Protein AF-0000000078647202 (afdb_homodimer)

Foldseek 3Di:
DDCPDPCPVVVVVVVVVVVVCVVCVVLLLVLLLVCLVLVLQDVCCPPNDFHWDQLQRSCVVSVHSVCSVVNVVSQVVVVVVPQWDWDDPDPPVHITITGDPNVVVCNPQAVSLLSCLCPPPLLVQLVVCLVCCVVPVQWFSSCVRPVDAPVVVCVVPVVSVVSVVSNCLSVVVVVLVVDLVADDVCPPWAEEEEAQCQQCNSVLSVCVSPPNHAYEYEEAPVRLVPHDDDPRYHYDHDDLLVAGAATLEYEYEAPLLQAALVSLLSSLLRVVVRHDAFGKYKYKAQAAEPDQDDDPLNVVSVVVQSSCRRRHGSRRGHYHPVSVQVSLVSSPFDDWDWAPPPDSIIIIIRTD/DDCPDPCPVVVVVVVVVVVVCVVCVVLLLVLLLVCLVLVLQDVCCPPNDFHWAQLQRSCVVSVHSVCSVVNVVSQVVVVVVPQWDWDDPDPPVHITITGDPNVVVCNVQAVSLLSCLCPPPLLVQLVVCLVCCVVPVQWFSSCVRPVDAPCVVCVPPVVSVVSVVSNCLSVVVVVLVVDLVADDVCPPWAEEEEAPCQQCNSVLSVCVSPPNHAYEYEEAPVRLVPHDDDPRYHYDHDDLLVAGAATQEYEYEAPLLQAALVSLLSSLLRVVVRHDAFGKYKYKAQAADPDQDDDPLNVVSVVVQSSCRRRHGSRRGHYHPVSVQVSLVSSPFDDWDWAPPPDSIIIIIRTD

Structure (mmCIF, N/CA/C/O backbone):
data_AF-0000000078647202-model_v1
#
loop_
_entity.id
_entity.type
_entity.pdbx_description
1 polymer 'O-methyltransferase domain-containing protein'
#
loop_
_atom_site.group_PDB
_atom_site.id
_atom_site.type_symbol
_atom_site.label_atom_id
_atom_site.label_alt_id
_atom_site.label_comp_id
_atom_site.label_asym_id
_atom_site.label_entity_id
_atom_site.label_seq_id
_atom_site.pdbx_PDB_ins_code
_atom_site.Cartn_x
_atom_site.Cartn_y
_atom_site.Cartn_z
_atom_site.occupancy
_atom_site.B_iso_or_equiv
_atom_site.auth_seq_id
_atom_site.auth_comp_id
_atom_site.auth_asym_id
_atom_site.auth_atom_id
_atom_site.pdbx_PDB_model_num
ATOM 1 N N . MET A 1 1 ? -17.078 -2.26 -43.5 1 23.06 1 MET A N 1
ATOM 2 C CA . MET A 1 1 ? -18.016 -2.668 -42.438 1 23.06 1 MET A CA 1
ATOM 3 C C . MET A 1 1 ? -17.266 -3.148 -41.219 1 23.06 1 MET A C 1
ATOM 5 O O . MET A 1 1 ? -16.953 -4.332 -41.094 1 23.06 1 MET A O 1
ATOM 9 N N . GLU A 1 2 ? -16.156 -2.6 -40.562 1 24.08 2 GLU A N 1
ATOM 10 C CA . GLU A 1 2 ? -14.859 -2.951 -39.969 1 24.08 2 GLU A CA 1
ATOM 11 C C . GLU A 1 2 ? -15.008 -3.332 -38.5 1 24.08 2 GLU A C 1
ATOM 13 O O . GLU A 1 2 ? -15.891 -2.818 -37.812 1 24.08 2 GLU A O 1
ATOM 18 N N . GLY A 1 3 ? -14.461 -4.598 -38 1 22.31 3 GLY A N 1
ATOM 19 C CA . GLY A 1 3 ? -14.586 -5.59 -36.938 1 22.31 3 GLY A CA 1
ATOM 20 C C . GLY A 1 3 ? -14.203 -5.059 -35.562 1 22.31 3 GLY A C 1
ATOM 21 O O . GLY A 1 3 ? -13.023 -5.055 -35.219 1 22.31 3 GLY A O 1
ATOM 22 N N . VAL A 1 4 ? -14.82 -3.969 -35.031 1 29.62 4 VAL A N 1
ATOM 23 C CA . VAL A 1 4 ? -14.727 -3.215 -33.781 1 29.62 4 VAL A CA 1
ATOM 24 C C . VAL A 1 4 ? -14.859 -4.16 -32.594 1 29.62 4 VAL A C 1
ATOM 26 O O . VAL A 1 4 ? -15.047 -3.719 -31.453 1 29.62 4 VAL A O 1
ATOM 29 N N . SER A 1 5 ? -15.188 -5.469 -32.688 1 28.19 5 SER A N 1
ATOM 30 C CA . SER A 1 5 ? -15.922 -6.355 -31.797 1 28.19 5 SER A CA 1
ATOM 31 C C . SER A 1 5 ? -15.055 -6.766 -30.609 1 28.19 5 SER A C 1
ATOM 33 O O . SER A 1 5 ? -15.555 -7.355 -29.641 1 28.19 5 SER A O 1
ATOM 35 N N . ASN A 1 6 ? -13.727 -7.188 -30.688 1 29.69 6 ASN A N 1
ATOM 36 C CA . ASN A 1 6 ? -12.844 -8.125 -30 1 29.69 6 ASN A CA 1
ATOM 37 C C . ASN A 1 6 ? -12.312 -7.547 -28.703 1 29.69 6 ASN A C 1
ATOM 39 O O . ASN A 1 6 ? -11.336 -8.047 -28.141 1 29.69 6 ASN A O 1
ATOM 43 N N . ASN A 1 7 ? -12.578 -6.355 -28.172 1 32.59 7 ASN A N 1
ATOM 44 C CA . ASN A 1 7 ? -12.133 -5.434 -27.125 1 32.59 7 ASN A CA 1
ATOM 45 C C . ASN A 1 7 ? -12.727 -5.797 -25.766 1 32.59 7 ASN A C 1
ATOM 47 O O . ASN A 1 7 ? -12.516 -5.09 -24.781 1 32.59 7 ASN A O 1
ATOM 51 N N . GLY A 1 8 ? -13.789 -6.535 -25.562 1 36 8 GLY A N 1
ATOM 52 C CA . GLY A 1 8 ? -14.586 -6.844 -24.391 1 36 8 GLY A CA 1
ATOM 53 C C . GLY A 1 8 ? -13.859 -7.711 -23.391 1 36 8 GLY A C 1
ATOM 54 O O . GLY A 1 8 ? -13.984 -7.508 -22.172 1 36 8 GLY A O 1
ATOM 55 N N . SER A 1 9 ? -13.281 -8.938 -23.703 1 40.19 9 SER A N 1
ATOM 56 C CA . SER A 1 9 ? -12.57 -9.969 -22.938 1 40.19 9 SER A CA 1
ATOM 57 C C . SER A 1 9 ? -11.289 -9.422 -22.328 1 40.19 9 SER A C 1
ATOM 59 O O . SER A 1 9 ? -10.906 -9.805 -21.234 1 40.19 9 SER A O 1
ATOM 61 N N . ASN A 1 10 ? -10.602 -8.539 -23.016 1 43.81 10 ASN A N 1
ATOM 62 C CA . ASN A 1 10 ? -9.383 -7.836 -22.609 1 43.81 10 ASN A CA 1
ATOM 63 C C . ASN A 1 10 ? -9.633 -6.91 -21.438 1 43.81 10 ASN A C 1
ATOM 65 O O . ASN A 1 10 ? -8.727 -6.664 -20.625 1 43.81 10 ASN A O 1
ATOM 69 N N . GLY A 1 11 ? -10.984 -6.57 -21.328 1 50.09 11 GLY A N 1
ATOM 70 C CA . GLY A 1 11 ? -11.422 -5.602 -20.328 1 50.09 11 GLY A CA 1
ATOM 71 C C . GLY A 1 11 ? -11.508 -6.18 -18.938 1 50.09 11 GLY A C 1
ATOM 72 O O . GLY A 1 11 ? -11.07 -5.555 -17.969 1 50.09 11 GLY A O 1
ATOM 73 N N . ALA A 1 12 ? -12.125 -7.426 -18.844 1 51.69 12 ALA A N 1
ATOM 74 C CA . ALA A 1 12 ? -12.289 -8.086 -17.547 1 51.69 12 ALA A CA 1
ATOM 75 C C . ALA A 1 12 ? -10.938 -8.453 -16.953 1 51.69 12 ALA A C 1
ATOM 77 O O . ALA A 1 12 ? -10.711 -8.242 -15.75 1 51.69 12 ALA A O 1
ATOM 78 N N . SER A 1 13 ? -10.07 -8.75 -17.953 1 65.25 13 SER A N 1
ATOM 79 C CA . SER A 1 13 ? -8.742 -9.117 -17.484 1 65.25 13 SER A CA 1
ATOM 80 C C . SER A 1 13 ? -7.984 -7.898 -16.953 1 65.25 13 SER A C 1
ATOM 82 O O . SER A 1 13 ? -7.336 -7.973 -15.914 1 65.25 13 SER A O 1
ATOM 84 N N . HIS A 1 14 ? -8.484 -6.758 -17.516 1 74.38 14 HIS A N 1
ATOM 85 C CA . HIS A 1 14 ? -7.777 -5.547 -17.109 1 74.38 14 HIS A CA 1
ATOM 86 C C . HIS A 1 14 ? -8.242 -5.066 -15.742 1 74.38 14 HIS A C 1
ATOM 88 O O . HIS A 1 14 ? -7.426 -4.676 -14.906 1 74.38 14 HIS A O 1
ATOM 94 N N . THR A 1 15 ? -9.578 -5.27 -15.484 1 79 15 THR A N 1
ATOM 95 C CA . THR A 1 15 ? -10.102 -4.809 -14.203 1 79 15 THR A CA 1
ATOM 96 C C . THR A 1 15 ? -9.641 -5.715 -13.07 1 79 15 THR A C 1
ATOM 98 O O . THR A 1 15 ? -9.367 -5.242 -11.961 1 79 15 THR A O 1
ATOM 101 N N . THR A 1 16 ? -9.508 -6.98 -13.406 1 78.44 16 THR A N 1
ATOM 102 C CA . THR A 1 16 ? -9.047 -7.922 -12.398 1 78.44 16 THR A CA 1
ATOM 103 C C . THR A 1 16 ? -7.602 -7.621 -12 1 78.44 16 THR A C 1
ATOM 105 O O . THR A 1 16 ? -7.277 -7.566 -10.812 1 78.44 16 THR A O 1
ATOM 108 N N . TRP A 1 17 ? -6.832 -7.277 -12.961 1 77.88 17 TRP A N 1
ATOM 109 C CA . TRP A 1 17 ? -5.426 -6.996 -12.695 1 77.88 17 TRP A CA 1
ATOM 110 C C . TRP A 1 17 ? -5.262 -5.676 -11.945 1 77.88 17 TRP A C 1
ATOM 112 O O . TRP A 1 17 ? -4.402 -5.555 -11.07 1 77.88 17 TRP A O 1
ATOM 122 N N . ALA A 1 18 ? -6.105 -4.82 -12.344 1 86.5 18 ALA A N 1
ATOM 123 C CA . ALA A 1 18 ? -6.074 -3.525 -11.664 1 86.5 18 ALA A CA 1
ATOM 124 C C . ALA A 1 18 ? -6.434 -3.672 -10.188 1 86.5 18 ALA A C 1
ATOM 126 O O . ALA A 1 18 ? -5.816 -3.043 -9.328 1 86.5 18 ALA A O 1
ATOM 127 N N . MET A 1 19 ? -7.387 -4.539 -9.883 1 88.31 19 MET A N 1
ATOM 128 C CA . MET A 1 19 ? -7.785 -4.77 -8.5 1 88.31 19 MET A CA 1
ATOM 129 C C . MET A 1 19 ? -6.691 -5.512 -7.738 1 88.31 19 MET A C 1
ATOM 131 O O . MET A 1 19 ? -6.434 -5.219 -6.57 1 88.31 19 MET A O 1
ATOM 135 N N . MET A 1 20 ? -6.051 -6.406 -8.422 1 86 20 MET A N 1
ATOM 136 C CA . MET A 1 20 ? -4.949 -7.121 -7.789 1 86 20 MET A CA 1
ATOM 137 C C . MET A 1 20 ? -3.805 -6.172 -7.457 1 86 20 MET A C 1
ATOM 139 O O . MET A 1 20 ? -3.193 -6.277 -6.391 1 86 20 MET A O 1
ATOM 143 N N . GLU A 1 21 ? -3.541 -5.289 -8.375 1 89.12 21 GLU A N 1
ATOM 144 C CA . GLU A 1 21 ? -2.482 -4.309 -8.133 1 89.12 21 GLU A CA 1
ATOM 145 C C . GLU A 1 21 ? -2.801 -3.439 -6.922 1 89.12 21 GLU A C 1
ATOM 147 O O . GLU A 1 21 ? -1.93 -3.186 -6.09 1 89.12 21 GLU A O 1
ATOM 152 N N . LEU A 1 22 ? -4.066 -3.004 -6.824 1 92.81 22 LEU A N 1
ATOM 153 C CA . LEU A 1 22 ? -4.457 -2.178 -5.688 1 92.81 22 LEU A CA 1
ATOM 154 C C . LEU A 1 22 ? -4.363 -2.965 -4.383 1 92.81 22 LEU A C 1
ATOM 156 O O . LEU A 1 22 ? -3.877 -2.449 -3.375 1 92.81 22 LEU A O 1
ATOM 160 N N . THR A 1 23 ? -4.824 -4.195 -4.441 1 92.25 23 THR A N 1
ATOM 161 C CA . THR A 1 23 ? -4.797 -5.047 -3.258 1 92.25 23 THR A CA 1
ATOM 162 C C . THR A 1 23 ? -3.363 -5.258 -2.775 1 92.25 23 THR A C 1
ATOM 164 O O . THR A 1 23 ? -3.09 -5.188 -1.576 1 92.25 23 THR A O 1
ATOM 167 N N . ASN A 1 24 ? -2.492 -5.414 -3.729 1 92.94 24 ASN A N 1
ATOM 168 C CA . ASN A 1 24 ? -1.114 -5.758 -3.396 1 92.94 24 ASN A CA 1
ATOM 169 C C . ASN A 1 24 ? -0.242 -4.512 -3.266 1 92.94 24 ASN A C 1
ATOM 171 O O . ASN A 1 24 ? 0.986 -4.609 -3.258 1 92.94 24 ASN A O 1
ATOM 175 N N . SER A 1 25 ? -0.834 -3.346 -3.162 1 94.06 25 SER A N 1
ATOM 176 C CA . SER A 1 25 ? -0.068 -2.105 -3.1 1 94.06 25 SER A CA 1
ATOM 177 C C . SER A 1 25 ? 0.75 -2.025 -1.814 1 94.06 25 SER A C 1
ATOM 179 O O . SER A 1 25 ? 1.713 -1.261 -1.733 1 94.06 25 SER A O 1
ATOM 181 N N . ILE A 1 26 ? 0.409 -2.826 -0.858 1 95.75 26 ILE A N 1
ATOM 182 C CA . ILE A 1 26 ? 1.167 -2.889 0.387 1 95.75 26 ILE A CA 1
ATOM 183 C C . ILE A 1 26 ? 2.602 -3.322 0.097 1 95.75 26 ILE A C 1
ATOM 185 O O . ILE A 1 26 ? 3.533 -2.912 0.795 1 95.75 26 ILE A O 1
ATOM 189 N N . ALA A 1 27 ? 2.809 -4.07 -0.962 1 97.06 27 ALA A N 1
ATOM 190 C CA . ALA A 1 27 ? 4.145 -4.527 -1.331 1 97.06 27 ALA A CA 1
ATOM 191 C C . ALA A 1 27 ? 5.07 -3.35 -1.614 1 97.06 27 ALA A C 1
ATOM 193 O O . ALA A 1 27 ? 6.273 -3.416 -1.344 1 97.06 27 ALA A O 1
ATOM 194 N N . VAL A 1 28 ? 4.523 -2.297 -2.109 1 97.19 28 VAL A N 1
ATOM 195 C CA . VAL A 1 28 ? 5.309 -1.123 -2.469 1 97.19 28 VAL A CA 1
ATOM 196 C C . VAL A 1 28 ? 5.789 -0.416 -1.203 1 97.19 28 VAL A C 1
ATOM 198 O O . VAL A 1 28 ? 6.984 -0.165 -1.039 1 97.19 28 VAL A O 1
ATOM 201 N N . SER A 1 29 ? 4.863 -0.144 -0.29 1 97.12 29 SER A N 1
ATOM 202 C CA . SER A 1 29 ? 5.211 0.53 0.957 1 97.12 29 SER A CA 1
ATOM 203 C C . SER A 1 29 ? 6.199 -0.292 1.773 1 97.12 29 SER A C 1
ATOM 205 O O . SER A 1 29 ? 7.172 0.248 2.309 1 97.12 29 SER A O 1
ATOM 207 N N . MET A 1 30 ? 5.98 -1.556 1.812 1 97.62 30 MET A N 1
ATOM 208 C CA . MET A 1 30 ? 6.82 -2.4 2.656 1 97.62 30 MET A CA 1
ATOM 209 C C . MET A 1 30 ? 8.188 -2.613 2.025 1 97.62 30 MET A C 1
ATOM 211 O O . MET A 1 30 ? 9.188 -2.76 2.734 1 97.62 30 MET A O 1
ATOM 215 N N . SER A 1 31 ? 8.234 -2.629 0.688 1 98.19 31 SER A N 1
ATOM 216 C CA . SER A 1 31 ? 9.531 -2.682 0.027 1 98.19 31 SER A CA 1
ATOM 217 C C . SER A 1 31 ? 10.32 -1.396 0.254 1 98.19 31 SER A C 1
ATOM 219 O O . SER A 1 31 ? 11.539 -1.434 0.439 1 98.19 31 SER A O 1
ATOM 221 N N . LEU A 1 32 ? 9.625 -0.271 0.216 1 96.94 32 LEU A N 1
ATOM 222 C CA . LEU A 1 32 ? 10.266 1.003 0.522 1 96.94 32 LEU A CA 1
ATOM 223 C C . LEU A 1 32 ? 10.82 1.005 1.942 1 96.94 32 LEU A C 1
ATOM 225 O O . LEU A 1 32 ? 11.938 1.477 2.176 1 96.94 32 LEU A O 1
ATOM 229 N N . ARG A 1 33 ? 10.039 0.541 2.816 1 96.62 33 ARG A N 1
ATOM 230 C CA . ARG A 1 33 ? 10.477 0.427 4.203 1 96.62 33 ARG A CA 1
ATOM 231 C C . ARG A 1 33 ? 11.734 -0.43 4.309 1 96.62 33 ARG A C 1
ATOM 233 O O . ARG A 1 33 ? 12.672 -0.08 5.027 1 96.62 33 ARG A O 1
ATOM 240 N N . ALA A 1 34 ? 11.75 -1.532 3.633 1 97.69 34 ALA A N 1
ATOM 241 C CA . ALA A 1 34 ? 12.914 -2.412 3.648 1 97.69 34 ALA A CA 1
ATOM 242 C C . ALA A 1 34 ? 14.148 -1.692 3.119 1 97.69 34 ALA A C 1
ATOM 244 O O . ALA A 1 34 ? 15.234 -1.811 3.691 1 97.69 34 ALA A O 1
ATOM 245 N N . MET A 1 35 ? 14 -0.938 2.027 1 96.69 35 MET A 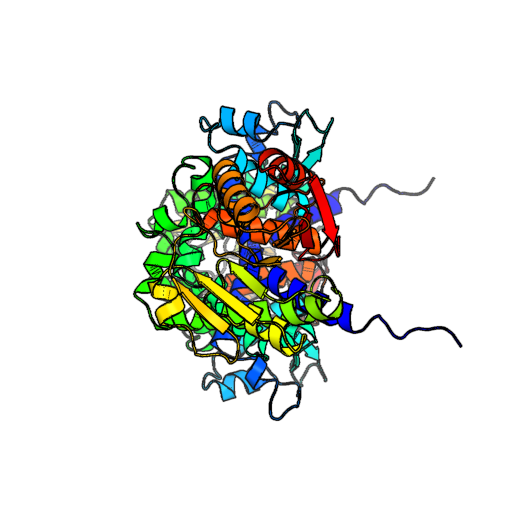N 1
ATOM 246 C CA . MET A 1 35 ? 15.117 -0.202 1.45 1 96.69 35 MET A CA 1
ATOM 247 C C . MET A 1 35 ? 15.648 0.837 2.432 1 96.69 35 MET A C 1
ATOM 249 O O . MET A 1 35 ? 16.859 1.048 2.523 1 96.69 35 MET A O 1
ATOM 253 N N . ALA A 1 36 ? 14.734 1.509 3.07 1 93.5 36 ALA A N 1
ATOM 254 C CA . ALA A 1 36 ? 15.133 2.52 4.047 1 93.5 36 ALA A CA 1
ATOM 255 C C . ALA A 1 36 ? 15.836 1.883 5.242 1 93.5 36 ALA A C 1
ATOM 257 O O . ALA A 1 36 ? 16.859 2.383 5.707 1 93.5 36 ALA A O 1
ATOM 258 N N . LYS A 1 37 ? 15.305 0.793 5.754 1 94.38 37 LYS A N 1
ATOM 259 C CA . LYS A 1 37 ? 15.898 0.098 6.898 1 94.38 37 LYS A CA 1
ATOM 260 C C . LYS A 1 37 ? 17.297 -0.41 6.574 1 94.38 37 LYS A C 1
ATOM 262 O O . LYS A 1 37 ? 18.188 -0.374 7.422 1 94.38 37 LYS A O 1
ATOM 267 N N . LEU A 1 38 ? 17.453 -0.893 5.371 1 96.31 38 LEU A N 1
ATOM 268 C CA . LEU A 1 38 ? 18.719 -1.472 4.957 1 96.31 38 LEU A CA 1
ATOM 269 C C . LEU A 1 38 ? 19.672 -0.389 4.465 1 96.31 38 LEU A C 1
ATOM 271 O O . LEU A 1 38 ? 20.844 -0.671 4.16 1 96.31 38 LEU A O 1
ATOM 275 N N . ASP A 1 39 ? 19.156 0.854 4.281 1 93.56 39 ASP A N 1
ATOM 276 C CA . ASP A 1 39 ? 19.922 2.004 3.809 1 93.56 39 ASP A CA 1
ATOM 277 C C . ASP A 1 39 ? 20.453 1.761 2.402 1 93.56 39 ASP A C 1
ATOM 279 O O . ASP A 1 39 ? 21.594 2.146 2.092 1 93.56 39 ASP A O 1
ATOM 283 N N . VAL A 1 40 ? 19.734 1.11 1.57 1 96.12 40 VAL A N 1
ATOM 284 C CA . VAL A 1 40 ? 20.141 0.742 0.22 1 96.12 40 VAL A CA 1
ATOM 285 C C . VAL A 1 40 ? 20.375 2.002 -0.609 1 96.12 40 VAL A C 1
ATOM 287 O O . VAL A 1 40 ? 21.375 2.094 -1.34 1 96.12 40 VAL A O 1
ATOM 290 N N . PRO A 1 41 ? 19.5 3.035 -0.541 1 95.06 41 PRO A N 1
ATOM 291 C CA . PRO A 1 41 ? 19.75 4.238 -1.334 1 95.06 41 PRO A CA 1
ATOM 292 C C . PRO A 1 41 ? 21.094 4.883 -1.011 1 95.06 41 PRO A C 1
ATOM 294 O O . PRO A 1 41 ? 21.781 5.375 -1.911 1 95.06 41 PRO A O 1
ATOM 297 N N . LYS A 1 42 ? 21.516 4.82 0.211 1 92.31 42 LYS A N 1
ATOM 298 C CA . LYS A 1 42 ? 22.797 5.387 0.604 1 92.31 42 LYS A CA 1
ATOM 299 C C . LYS A 1 42 ? 23.953 4.559 0.041 1 92.31 42 LYS A C 1
ATOM 301 O O . LYS A 1 42 ? 25.016 5.102 -0.271 1 92.31 42 LYS A O 1
ATOM 306 N N . ILE A 1 43 ? 23.781 3.309 0.008 1 94.94 43 ILE A N 1
ATOM 307 C CA . ILE A 1 43 ? 24.797 2.426 -0.55 1 94.94 43 ILE A CA 1
ATOM 308 C C . ILE A 1 43 ? 25.016 2.754 -2.025 1 94.94 43 ILE A C 1
ATOM 310 O O . ILE A 1 43 ? 26.141 2.717 -2.52 1 94.94 43 ILE A O 1
ATOM 314 N N . ILE A 1 44 ? 23.906 3.037 -2.717 1 95.81 44 ILE A N 1
ATOM 315 C CA . ILE A 1 44 ? 23.984 3.352 -4.141 1 95.81 44 ILE A CA 1
ATOM 316 C C . ILE A 1 44 ? 24.562 4.754 -4.328 1 95.81 44 ILE A C 1
ATOM 318 O O . ILE A 1 44 ? 25.359 4.984 -5.23 1 95.81 44 ILE A O 1
ATOM 322 N N . TRP A 1 45 ? 24.094 5.664 -3.469 1 92.5 45 TRP A N 1
ATOM 323 C CA . TRP A 1 45 ? 24.594 7.035 -3.506 1 92.5 45 TRP A CA 1
ATOM 324 C C . TRP A 1 45 ? 25.812 7.199 -2.596 1 92.5 45 TRP A C 1
ATOM 326 O O . TRP A 1 45 ? 25.656 7.492 -1.406 1 92.5 45 TRP A O 1
ATOM 336 N N . GLN A 1 46 ? 26.953 7.062 -3.082 1 85.31 46 GLN A N 1
ATOM 337 C CA . GLN A 1 46 ? 28.172 7.168 -2.273 1 85.31 46 GLN A CA 1
ATOM 338 C C . GLN A 1 46 ? 29.125 8.219 -2.836 1 85.31 46 GLN A C 1
ATOM 340 O O . GLN A 1 46 ? 29.328 8.289 -4.051 1 85.31 46 GLN A O 1
ATOM 345 N N . ASN A 1 47 ? 29.641 8.977 -1.867 1 83.75 47 ASN A N 1
ATOM 346 C CA . ASN A 1 47 ? 30.625 10 -2.191 1 83.75 47 ASN A CA 1
ATOM 347 C C . ASN A 1 47 ? 30.125 10.945 -3.277 1 83.75 47 ASN A C 1
ATOM 349 O O . ASN A 1 47 ? 30.859 11.242 -4.23 1 83.75 47 ASN A O 1
ATOM 353 N N . GLY A 1 48 ? 28.844 11.227 -3.23 1 83.62 48 GLY A N 1
ATOM 354 C CA . GLY A 1 48 ? 28.25 12.18 -4.16 1 83.62 48 GLY A CA 1
ATOM 355 C C . GLY A 1 48 ? 27.984 11.586 -5.527 1 83.62 48 GLY A C 1
ATOM 356 O O . GLY A 1 48 ? 27.609 12.305 -6.457 1 83.62 48 GLY A O 1
ATOM 357 N N . GLU A 1 49 ? 28.125 10.289 -5.652 1 91.81 49 GLU A N 1
ATOM 358 C CA . GLU A 1 49 ? 27.922 9.633 -6.941 1 91.81 49 GLU A CA 1
ATOM 359 C C . GLU A 1 49 ? 26.766 8.641 -6.883 1 91.81 49 GLU A C 1
ATOM 361 O O . GLU A 1 49 ? 26.594 7.945 -5.879 1 91.81 49 GLU A O 1
ATOM 366 N N . ASN A 1 50 ? 26.031 8.594 -7.961 1 94.75 50 ASN A N 1
ATOM 367 C CA . ASN A 1 50 ? 24.938 7.648 -8.188 1 94.75 50 ASN A CA 1
ATOM 368 C C . ASN A 1 50 ? 25.375 6.492 -9.078 1 94.75 50 ASN A C 1
ATOM 370 O O . ASN A 1 50 ? 24.875 6.352 -10.203 1 94.75 50 ASN A O 1
ATOM 374 N N . THR A 1 51 ? 26.25 5.625 -8.602 1 92.56 51 THR A N 1
ATOM 375 C CA . THR A 1 51 ? 26.859 4.547 -9.375 1 92.56 51 THR A CA 1
ATOM 376 C C . THR A 1 51 ? 25.922 3.342 -9.445 1 92.56 51 THR A C 1
ATOM 378 O O . THR A 1 51 ? 25.516 2.805 -8.414 1 92.56 51 THR A O 1
ATOM 381 N N . PRO A 1 52 ? 25.609 2.912 -10.609 1 95.56 52 PRO A N 1
ATOM 382 C CA . PRO A 1 52 ? 24.781 1.713 -10.727 1 95.56 52 PRO A CA 1
ATOM 383 C C . PRO A 1 52 ? 25.453 0.47 -10.141 1 95.56 52 PRO A C 1
ATOM 385 O O . PRO A 1 52 ? 26.625 0.21 -10.422 1 95.56 52 PRO A O 1
ATOM 388 N N . LEU A 1 53 ? 24.719 -0.278 -9.352 1 96 53 LEU A N 1
ATOM 389 C CA . LEU A 1 53 ? 25.219 -1.485 -8.703 1 96 53 LEU A CA 1
ATOM 390 C C . LEU A 1 53 ? 24.266 -2.658 -8.938 1 96 53 LEU A C 1
ATOM 392 O O . LEU A 1 53 ? 23.062 -2.465 -9.109 1 96 53 LEU A O 1
ATOM 396 N N . THR A 1 54 ? 24.828 -3.865 -8.922 1 95.19 54 THR A N 1
ATOM 397 C CA . THR A 1 54 ? 24 -5.062 -8.93 1 95.19 54 THR A CA 1
ATOM 398 C C . THR A 1 54 ? 23.438 -5.34 -7.539 1 95.19 54 THR A C 1
ATOM 400 O O . THR A 1 54 ? 23.969 -4.84 -6.543 1 95.19 54 THR A O 1
ATOM 403 N N . ALA A 1 55 ? 22.375 -6.109 -7.535 1 96.25 55 ALA A N 1
ATOM 404 C CA . ALA A 1 55 ? 21.844 -6.523 -6.238 1 96.25 55 ALA A CA 1
ATOM 405 C C . ALA A 1 55 ? 22.906 -7.246 -5.414 1 96.25 55 ALA A C 1
ATOM 407 O O . ALA A 1 55 ? 22.953 -7.098 -4.191 1 96.25 55 ALA A O 1
ATOM 408 N N . LEU A 1 56 ? 23.719 -8.023 -6.105 1 95.69 56 LEU A N 1
ATOM 409 C CA . LEU A 1 56 ? 24.781 -8.75 -5.426 1 95.69 56 LEU A CA 1
ATOM 410 C C . LEU A 1 56 ? 25.781 -7.797 -4.797 1 95.69 56 LEU A C 1
ATOM 412 O O . LEU A 1 56 ? 26.188 -7.984 -3.648 1 95.69 56 LEU A O 1
ATOM 416 N N . GLU A 1 57 ? 26.188 -6.797 -5.527 1 95.56 57 GLU A N 1
ATOM 417 C CA . GLU A 1 57 ? 27.125 -5.809 -5.008 1 95.56 57 GLU A CA 1
ATOM 418 C C . GLU A 1 57 ? 26.547 -5.078 -3.801 1 95.56 57 GLU A C 1
ATOM 420 O O . GLU A 1 57 ? 27.25 -4.828 -2.82 1 95.56 57 GLU A O 1
ATOM 425 N N . ILE A 1 58 ? 25.297 -4.711 -3.854 1 97.19 58 ILE A N 1
ATOM 426 C CA . ILE A 1 58 ? 24.641 -4.031 -2.746 1 97.19 58 ILE A CA 1
ATOM 427 C C . ILE A 1 58 ? 24.562 -4.965 -1.542 1 97.19 58 ILE A C 1
ATOM 429 O O . ILE A 1 58 ? 24.906 -4.578 -0.423 1 97.19 58 ILE A O 1
ATOM 433 N N . ALA A 1 59 ? 24.109 -6.211 -1.787 1 97.38 59 ALA A N 1
ATOM 434 C CA . ALA A 1 59 ? 23.953 -7.191 -0.717 1 97.38 59 ALA A CA 1
ATOM 435 C C . ALA A 1 59 ? 25.297 -7.48 -0.045 1 97.38 59 ALA A C 1
ATOM 437 O O . ALA A 1 59 ? 25.359 -7.727 1.162 1 97.38 59 ALA A O 1
ATOM 438 N N . THR A 1 60 ? 26.359 -7.484 -0.816 1 97.06 60 THR A N 1
ATOM 439 C CA . THR A 1 60 ? 27.703 -7.691 -0.274 1 97.06 60 THR A CA 1
ATOM 440 C C . THR A 1 60 ? 28.047 -6.594 0.727 1 97.06 60 THR A C 1
ATOM 442 O O . THR A 1 60 ? 28.625 -6.871 1.785 1 97.06 60 THR A O 1
ATOM 445 N N . LYS A 1 61 ? 27.734 -5.387 0.45 1 95.69 61 LYS A N 1
ATOM 446 C CA . LYS A 1 61 ? 27.969 -4.273 1.357 1 95.69 61 LYS A CA 1
ATOM 447 C C . LYS A 1 61 ? 27.125 -4.395 2.623 1 95.69 61 LYS A C 1
ATOM 449 O O . LYS A 1 61 ? 27.484 -3.834 3.664 1 95.69 61 LYS A O 1
ATOM 454 N N . LEU A 1 62 ? 26.031 -5.102 2.508 1 96 62 LEU A N 1
ATOM 455 C CA . LEU A 1 62 ? 25.156 -5.34 3.652 1 96 62 LEU A CA 1
ATOM 456 C C . LEU A 1 62 ? 25.609 -6.562 4.441 1 96 62 LEU A C 1
ATOM 458 O O . LEU A 1 62 ? 25.062 -6.871 5.496 1 96 62 LEU A O 1
ATOM 462 N N . GLY A 1 63 ? 26.578 -7.309 3.928 1 95.38 63 GLY A N 1
ATOM 463 C CA . GLY A 1 63 ? 27.047 -8.523 4.566 1 95.38 63 GLY A CA 1
ATOM 464 C C . GLY A 1 63 ? 26.109 -9.695 4.391 1 95.38 63 GLY A C 1
ATOM 465 O O . GLY A 1 63 ? 26.047 -10.594 5.238 1 95.38 63 GLY A O 1
ATOM 466 N N . SER A 1 64 ? 25.281 -9.688 3.346 1 94.56 64 SER A N 1
ATOM 467 C CA . SER A 1 64 ? 24.297 -10.727 3.119 1 94.56 64 SER A CA 1
ATOM 468 C C . SER A 1 64 ? 24.188 -11.086 1.639 1 94.56 64 SER A C 1
ATOM 470 O O . SER A 1 64 ? 23.109 -11.039 1.053 1 94.56 64 SER A O 1
ATOM 472 N N . GLU A 1 65 ? 25.234 -11.594 1.1 1 93.75 65 GLU A N 1
ATOM 473 C CA . GLU A 1 65 ? 25.281 -11.938 -0.318 1 93.75 65 GLU A CA 1
ATOM 474 C C . GLU A 1 65 ? 24.188 -12.922 -0.693 1 93.75 65 GLU A C 1
ATOM 476 O O . GLU A 1 65 ? 23.625 -12.844 -1.789 1 93.75 65 GLU A O 1
ATOM 481 N N . ALA A 1 66 ? 23.891 -13.766 0.251 1 91.19 66 ALA A N 1
ATOM 482 C CA . ALA A 1 66 ? 22.875 -14.789 -0.001 1 91.19 66 ALA A CA 1
ATOM 483 C C . ALA A 1 66 ? 21.5 -14.164 -0.213 1 91.19 66 ALA A C 1
ATOM 485 O O . ALA A 1 66 ? 20.625 -14.781 -0.81 1 91.19 66 ALA A O 1
ATOM 486 N N . GLY A 1 67 ? 21.312 -12.922 0.208 1 95.25 67 GLY A N 1
ATOM 487 C CA . GLY A 1 67 ? 20.031 -12.258 0.1 1 95.25 67 GLY A CA 1
ATOM 488 C C . GLY A 1 67 ? 19.891 -11.422 -1.157 1 95.25 67 GLY A C 1
ATOM 489 O O . GLY A 1 67 ? 18.891 -10.734 -1.342 1 95.25 67 GLY A O 1
ATOM 490 N N . SER A 1 68 ? 20.891 -11.523 -2.082 1 95.94 68 SER A N 1
ATOM 491 C CA . SER A 1 68 ? 20.938 -10.648 -3.252 1 95.94 68 SER A CA 1
ATOM 492 C C . SER A 1 68 ? 19.734 -10.859 -4.148 1 95.94 68 SER A C 1
ATOM 494 O O . SER A 1 68 ? 19.188 -9.906 -4.715 1 95.94 68 SER A O 1
ATOM 496 N N . SER A 1 69 ? 19.281 -12.102 -4.258 1 94.06 69 SER A N 1
ATOM 497 C CA . SER A 1 69 ? 18.141 -12.391 -5.109 1 94.06 69 SER A CA 1
ATOM 498 C C . SER A 1 69 ? 16.859 -11.742 -4.566 1 94.06 69 SER A C 1
ATOM 500 O O . SER A 1 69 ? 16.078 -11.18 -5.328 1 94.06 69 SER A O 1
ATOM 502 N N . ASN A 1 70 ? 16.656 -11.852 -3.262 1 96.44 70 ASN A N 1
ATOM 503 C CA . ASN A 1 70 ? 15.5 -11.219 -2.635 1 96.44 70 ASN A CA 1
ATOM 504 C C . ASN A 1 70 ? 15.57 -9.695 -2.74 1 96.44 70 ASN A C 1
ATOM 506 O O . ASN A 1 70 ? 14.555 -9.039 -2.971 1 96.44 70 ASN A O 1
ATOM 510 N N . LEU A 1 71 ? 16.766 -9.164 -2.58 1 97.75 71 LEU A N 1
ATOM 511 C CA . LEU A 1 71 ? 16.969 -7.727 -2.727 1 97.75 71 LEU A CA 1
ATOM 512 C C . LEU A 1 71 ? 16.594 -7.266 -4.133 1 97.75 71 LEU A C 1
ATOM 514 O O . LEU A 1 71 ? 15.938 -6.238 -4.301 1 97.75 71 LEU A O 1
ATOM 518 N N . GLU A 1 72 ? 16.969 -8.008 -5.117 1 96.56 72 GLU A N 1
ATOM 519 C CA . GLU A 1 72 ? 16.719 -7.648 -6.512 1 96.56 72 GLU A CA 1
ATOM 520 C C . GLU A 1 72 ? 15.219 -7.57 -6.797 1 96.56 72 GLU A C 1
ATOM 522 O O . GLU A 1 72 ? 14.766 -6.703 -7.551 1 96.56 72 GLU A O 1
ATOM 527 N N . ARG A 1 73 ? 14.438 -8.461 -6.266 1 96.88 73 ARG A N 1
ATOM 528 C CA . ARG A 1 73 ? 12.992 -8.484 -6.461 1 96.88 73 ARG A CA 1
ATOM 529 C C . ARG A 1 73 ? 12.352 -7.191 -5.977 1 96.88 73 ARG A C 1
ATOM 531 O O . ARG A 1 73 ? 11.492 -6.625 -6.66 1 96.88 73 ARG A O 1
ATOM 538 N N . MET A 1 74 ? 12.766 -6.719 -4.809 1 97.94 74 MET A N 1
ATOM 539 C CA . MET A 1 74 ? 12.234 -5.473 -4.266 1 97.94 74 MET A CA 1
ATOM 540 C C . MET A 1 74 ? 12.727 -4.277 -5.074 1 97.94 74 MET A C 1
ATOM 542 O O . MET A 1 74 ? 11.977 -3.322 -5.293 1 97.94 74 MET A O 1
ATOM 546 N N . LEU A 1 75 ? 14.023 -4.344 -5.531 1 98.38 75 LEU A N 1
ATOM 547 C CA . LEU A 1 75 ? 14.562 -3.277 -6.363 1 98.38 75 LEU A CA 1
ATOM 548 C C . LEU A 1 75 ? 13.781 -3.152 -7.668 1 98.38 75 LEU A C 1
ATOM 550 O O . LEU A 1 75 ? 13.477 -2.043 -8.109 1 98.38 75 LEU A O 1
ATOM 554 N N . ARG A 1 76 ? 13.445 -4.281 -8.273 1 97.62 76 ARG A N 1
ATOM 555 C CA . ARG A 1 76 ? 12.688 -4.258 -9.516 1 97.62 76 ARG A CA 1
ATOM 556 C C . ARG A 1 76 ? 11.289 -3.684 -9.297 1 97.62 76 ARG A C 1
ATOM 558 O O . ARG A 1 76 ? 10.797 -2.9 -10.117 1 97.62 76 ARG A O 1
ATOM 565 N N . LEU A 1 77 ? 10.617 -4.082 -8.234 1 97.94 77 LEU A N 1
ATOM 566 C CA . LEU A 1 77 ? 9.297 -3.547 -7.934 1 97.94 77 LEU A CA 1
ATOM 567 C C . LEU A 1 77 ? 9.336 -2.027 -7.812 1 97.94 77 LEU A C 1
ATOM 569 O O . LEU A 1 77 ? 8.516 -1.328 -8.414 1 97.94 77 LEU A O 1
ATOM 573 N N . LEU A 1 78 ? 10.336 -1.542 -7.039 1 98.31 78 LEU A N 1
ATOM 574 C CA . LEU A 1 78 ? 10.422 -0.105 -6.809 1 98.31 78 LEU A CA 1
ATOM 575 C C . LEU A 1 78 ? 10.906 0.619 -8.062 1 98.31 78 LEU A C 1
ATOM 577 O O . LEU A 1 78 ? 10.641 1.811 -8.234 1 98.31 78 LEU A O 1
ATOM 581 N N . THR A 1 79 ? 11.656 -0.1 -8.977 1 98.25 79 THR A N 1
ATOM 582 C CA . THR A 1 79 ? 11.969 0.434 -10.297 1 98.25 79 THR A CA 1
ATOM 583 C C . THR A 1 79 ? 10.688 0.666 -11.102 1 98.25 79 THR A C 1
ATOM 585 O O . THR A 1 79 ? 10.547 1.697 -11.758 1 98.25 79 THR A O 1
ATOM 588 N N . ALA A 1 80 ? 9.789 -0.263 -11.031 1 97.12 80 ALA A N 1
ATOM 589 C CA . ALA A 1 80 ? 8.523 -0.158 -11.75 1 97.12 80 ALA A CA 1
ATOM 590 C C . ALA A 1 80 ? 7.699 1.021 -11.234 1 97.12 80 ALA A C 1
ATOM 592 O O . ALA A 1 80 ? 6.742 1.447 -11.891 1 97.12 80 ALA A O 1
ATOM 593 N N . HIS A 1 81 ? 8.023 1.541 -10.078 1 96.12 81 HIS A N 1
ATOM 594 C CA . HIS A 1 81 ? 7.324 2.693 -9.516 1 96.12 81 HIS A CA 1
ATOM 595 C C . HIS A 1 81 ? 8.188 3.947 -9.586 1 96.12 81 HIS A C 1
ATOM 597 O O . HIS A 1 81 ? 7.879 4.957 -8.953 1 96.12 81 HIS A O 1
ATOM 603 N N . GLY A 1 82 ? 9.344 3.871 -10.195 1 95.88 82 GLY A N 1
ATOM 604 C CA . GLY A 1 82 ? 10.133 5.047 -10.531 1 95.88 82 GLY A CA 1
ATOM 605 C C . GLY A 1 82 ? 11.148 5.406 -9.469 1 95.88 82 GLY A C 1
ATOM 606 O O . GLY A 1 82 ? 11.742 6.488 -9.508 1 95.88 82 GLY A O 1
ATOM 607 N N . VAL A 1 83 ? 11.406 4.578 -8.508 1 96.19 83 VAL A N 1
ATOM 608 C CA . VAL A 1 83 ? 12.328 4.895 -7.422 1 96.19 83 VAL A CA 1
ATOM 609 C C . VAL A 1 83 ? 13.766 4.613 -7.859 1 96.19 83 VAL A C 1
ATOM 611 O O . VAL A 1 83 ? 14.68 5.375 -7.535 1 96.19 83 VAL A O 1
ATOM 614 N N . PHE A 1 84 ? 13.953 3.531 -8.562 1 97.56 84 PHE A N 1
ATOM 615 C CA . PHE A 1 84 ? 15.266 3.16 -9.086 1 97.56 84 PHE A CA 1
ATOM 616 C C . PHE A 1 84 ? 15.258 3.146 -10.609 1 97.56 84 PHE A C 1
ATOM 618 O O . PHE A 1 84 ? 14.195 3.1 -11.227 1 97.56 84 PHE A O 1
ATOM 625 N N . ASN A 1 85 ? 16.438 3.283 -11.125 1 96.88 85 ASN A N 1
ATOM 626 C CA . ASN A 1 85 ? 16.703 3.021 -12.531 1 96.88 85 ASN A CA 1
ATOM 627 C C . ASN A 1 85 ? 17.391 1.676 -12.734 1 96.88 85 ASN A C 1
ATOM 629 O O . ASN A 1 85 ? 18.297 1.315 -11.969 1 96.88 85 ASN A O 1
ATOM 633 N N . GLU A 1 86 ? 16.875 0.958 -13.711 1 96.81 86 GLU A N 1
ATOM 634 C CA . GLU A 1 86 ? 17.484 -0.323 -14.062 1 96.81 86 GLU A CA 1
ATOM 635 C C . GLU A 1 86 ? 18.25 -0.229 -15.375 1 96.81 86 GLU A C 1
ATOM 637 O O . GLU A 1 86 ? 17.75 0.306 -16.359 1 96.81 86 GLU A O 1
ATOM 642 N N . THR A 1 87 ? 19.484 -0.681 -15.367 1 93.44 87 THR A N 1
ATOM 643 C CA . THR A 1 87 ? 20.281 -0.788 -16.578 1 93.44 87 THR A CA 1
ATOM 644 C C . THR A 1 87 ? 20.828 -2.205 -16.75 1 93.44 87 THR A C 1
ATOM 646 O O . THR A 1 87 ? 21.203 -2.854 -15.766 1 93.44 87 THR A O 1
ATOM 649 N N . MET A 1 88 ? 20.672 -2.629 -17.984 1 86.38 88 MET A N 1
ATOM 650 C CA . MET A 1 88 ? 21.219 -3.943 -18.312 1 86.38 88 MET A CA 1
ATOM 651 C C . MET A 1 88 ? 22.266 -3.84 -19.406 1 86.38 88 MET A C 1
ATOM 653 O O . MET A 1 88 ? 22 -3.311 -20.484 1 86.38 88 MET A O 1
ATOM 657 N N . LEU A 1 89 ? 23.547 -3.986 -19.156 1 68.81 89 LEU A N 1
ATOM 658 C CA . LEU A 1 89 ? 24.594 -3.877 -20.156 1 68.81 89 LEU A CA 1
ATOM 659 C C . LEU A 1 89 ? 24.656 -5.125 -21.031 1 68.81 89 LEU A C 1
ATOM 661 O O . LEU A 1 89 ? 25.156 -5.078 -22.156 1 68.81 89 LEU A O 1
ATOM 665 N N . GLY A 1 90 ? 24.031 -6.215 -20.641 1 65.44 90 GLY A N 1
ATOM 666 C CA . GLY A 1 90 ? 23.953 -7.461 -21.391 1 65.44 90 GLY A CA 1
ATOM 667 C C . GLY A 1 90 ? 23.297 -8.586 -20.609 1 65.44 90 GLY A C 1
ATOM 668 O O . GLY A 1 90 ? 23.094 -8.469 -19.406 1 65.44 90 GLY A O 1
ATOM 669 N N . PRO A 1 91 ? 22.859 -9.523 -21.328 1 61.84 91 PRO A N 1
ATOM 670 C CA . PRO A 1 91 ? 22.172 -10.633 -20.672 1 61.84 91 PRO A CA 1
ATOM 671 C C . PRO A 1 91 ? 23.031 -11.281 -19.578 1 61.84 91 PRO A C 1
ATOM 673 O O . PRO A 1 91 ? 22.484 -11.828 -18.609 1 61.84 91 PRO A O 1
ATOM 676 N N . SER A 1 92 ? 24.359 -11.023 -19.766 1 63.78 92 SER A N 1
ATOM 677 C CA . SER A 1 92 ? 25.266 -11.727 -18.859 1 63.78 92 SER A CA 1
ATOM 678 C C . SER A 1 92 ? 25.703 -10.828 -17.703 1 63.78 92 SER A C 1
ATOM 680 O O . SER A 1 92 ? 26.188 -11.305 -16.688 1 63.78 92 SER A O 1
ATOM 682 N N . GLU A 1 93 ? 25.688 -9.602 -17.875 1 70.81 93 GLU A N 1
ATOM 683 C CA . GLU A 1 93 ? 26.297 -8.703 -16.891 1 70.81 93 GLU A CA 1
ATOM 684 C C . GLU A 1 93 ? 25.312 -8.391 -15.766 1 70.81 93 GLU A C 1
ATOM 686 O O . GLU A 1 93 ? 25.688 -7.824 -14.742 1 70.81 93 GLU A O 1
ATOM 691 N N . GLY A 1 94 ? 24.141 -8.992 -15.742 1 81.5 94 GLY A N 1
ATOM 692 C CA . GLY A 1 94 ? 23.188 -8.836 -14.664 1 81.5 94 GLY A CA 1
ATOM 693 C C . GLY A 1 94 ? 22.531 -7.469 -14.641 1 81.5 94 GLY A C 1
ATOM 694 O O . GLY A 1 94 ? 23.016 -6.535 -15.281 1 81.5 94 GLY A O 1
ATOM 695 N N . ARG A 1 95 ? 21.562 -7.254 -13.984 1 92.38 95 ARG A N 1
ATOM 696 C CA . ARG A 1 95 ? 20.797 -6.023 -13.789 1 92.38 95 ARG A CA 1
ATOM 697 C C . ARG A 1 95 ? 21.484 -5.105 -12.781 1 92.38 95 ARG A C 1
ATOM 699 O O . ARG A 1 95 ? 21.969 -5.566 -11.742 1 92.38 95 ARG A O 1
ATOM 706 N N . ARG A 1 96 ? 21.656 -3.832 -13.172 1 96.19 96 ARG A N 1
ATOM 707 C CA . ARG A 1 96 ? 22.219 -2.844 -12.258 1 96.19 96 ARG A CA 1
ATOM 708 C C . ARG A 1 96 ? 21.188 -1.774 -11.906 1 96.19 96 ARG A C 1
ATOM 710 O O . ARG A 1 96 ? 20.344 -1.425 -12.727 1 96.19 96 ARG A O 1
ATOM 717 N N . PHE A 1 97 ? 21.344 -1.244 -10.688 1 97.44 97 PHE A N 1
ATOM 718 C CA . PHE A 1 97 ? 20.344 -0.301 -10.188 1 97.44 97 PHE A CA 1
ATOM 719 C C . PHE A 1 97 ? 21.016 0.987 -9.719 1 97.44 97 PHE A C 1
ATOM 721 O O . PHE A 1 97 ? 22.078 0.952 -9.102 1 97.44 97 PHE A O 1
ATOM 728 N N . SER A 1 98 ? 20.438 2.09 -10.062 1 97.56 98 SER A N 1
ATOM 729 C CA . SER A 1 98 ? 20.781 3.416 -9.562 1 97.56 98 SER A CA 1
ATOM 730 C C . SER A 1 98 ? 19.547 4.18 -9.109 1 97.56 98 SER A C 1
ATOM 732 O O . SER A 1 98 ? 18.438 3.66 -9.18 1 97.56 98 SER A O 1
ATOM 734 N N . LEU A 1 99 ? 19.781 5.367 -8.516 1 96.31 99 LEU A N 1
ATOM 735 C CA . LEU A 1 99 ? 18.656 6.137 -7.992 1 96.31 99 LEU A CA 1
ATOM 736 C C . LEU A 1 99 ? 18.109 7.082 -9.055 1 96.31 99 LEU A C 1
ATOM 738 O O . LEU A 1 99 ? 18.875 7.668 -9.828 1 96.31 99 LEU A O 1
ATOM 742 N N . THR A 1 100 ? 16.812 7.164 -9.172 1 94.75 100 THR A N 1
ATOM 743 C CA . THR A 1 100 ? 16.172 8.266 -9.883 1 94.75 100 THR A CA 1
ATOM 744 C C . THR A 1 100 ? 16.125 9.516 -9.008 1 94.75 100 THR A C 1
ATOM 746 O O . THR A 1 100 ? 16.641 9.516 -7.887 1 94.75 100 THR A O 1
ATOM 749 N N . GLY A 1 101 ? 15.484 10.625 -9.547 1 90.19 101 GLY A N 1
ATOM 750 C CA . GLY A 1 101 ? 15.227 11.781 -8.711 1 90.19 101 GLY A CA 1
ATOM 751 C C . GLY A 1 101 ? 14.359 11.477 -7.508 1 90.19 101 GLY A C 1
ATOM 752 O O . GLY A 1 101 ? 14.602 11.984 -6.41 1 90.19 101 GLY A O 1
ATOM 753 N N . LEU A 1 102 ? 13.422 10.602 -7.723 1 90.69 102 LEU A N 1
ATOM 754 C CA . LEU A 1 102 ? 12.523 10.18 -6.652 1 90.69 102 LEU A CA 1
ATOM 755 C C . LEU A 1 102 ? 13.273 9.383 -5.594 1 90.69 102 LEU A C 1
ATOM 757 O O . LEU A 1 102 ? 13.125 9.633 -4.398 1 90.69 102 LEU A O 1
ATOM 761 N N . GLY A 1 103 ? 14.102 8.469 -6.043 1 92.69 103 GLY A N 1
ATOM 762 C CA . GLY A 1 103 ? 14.875 7.648 -5.117 1 92.69 103 GLY A CA 1
ATOM 763 C C . GLY A 1 103 ? 15.883 8.445 -4.32 1 92.69 103 GLY A C 1
ATOM 764 O O . GLY A 1 103 ? 16.172 8.117 -3.168 1 92.69 103 GLY A O 1
ATOM 765 N N . ARG A 1 104 ? 16.406 9.445 -4.867 1 90.25 104 ARG A N 1
ATOM 766 C CA . ARG A 1 104 ? 17.422 10.281 -4.227 1 90.25 104 ARG A CA 1
ATOM 767 C C . ARG A 1 104 ? 16.859 10.969 -2.988 1 90.25 104 ARG A C 1
ATOM 769 O O . ARG A 1 104 ? 17.609 11.289 -2.059 1 90.25 104 ARG A O 1
ATOM 776 N N . GLU A 1 105 ? 15.547 11.141 -2.922 1 83.12 105 GLU A N 1
ATOM 777 C CA . GLU A 1 105 ? 14.906 11.766 -1.773 1 83.12 105 GLU A CA 1
ATOM 778 C C . GLU A 1 105 ? 15.125 10.953 -0.501 1 83.12 105 GLU A C 1
ATOM 780 O O . GLU A 1 105 ? 15.133 11.508 0.601 1 83.12 105 GLU A O 1
ATOM 785 N N . ILE A 1 106 ? 15.336 9.703 -0.708 1 87.31 106 ILE A N 1
ATOM 786 C CA . ILE A 1 106 ? 15.461 8.82 0.446 1 87.31 106 ILE A CA 1
ATOM 787 C C . ILE A 1 106 ? 16.828 9 1.091 1 87.31 106 ILE A C 1
ATOM 789 O O . ILE A 1 106 ? 17 8.797 2.297 1 87.31 106 ILE A O 1
ATOM 793 N N . VAL A 1 107 ? 17.828 9.336 0.222 1 82 107 VAL A N 1
ATOM 794 C CA . VAL A 1 107 ? 19.188 9.523 0.7 1 82 107 VAL A CA 1
ATOM 795 C C . VAL A 1 107 ? 19.25 10.727 1.64 1 82 107 VAL A C 1
ATOM 797 O O . VAL A 1 107 ? 19.922 10.68 2.676 1 82 107 VAL A O 1
ATOM 800 N N . ASP A 1 108 ? 18.516 11.68 1.129 1 68.44 108 ASP A N 1
ATOM 801 C CA . ASP A 1 108 ? 18.5 12.852 1.998 1 68.44 108 ASP A CA 1
ATOM 802 C C . ASP A 1 108 ? 17.719 12.57 3.285 1 68.44 108 ASP A C 1
ATOM 804 O O . ASP A 1 108 ? 16.766 11.797 3.281 1 68.44 108 ASP A O 1
ATOM 808 N N . ARG A 1 109 ? 18.328 12.539 4.246 1 60.03 109 ARG A N 1
ATOM 809 C CA . ARG A 1 109 ? 17.938 12.102 5.582 1 60.03 109 ARG A CA 1
ATOM 810 C C . ARG A 1 109 ? 16.469 12.398 5.84 1 60.03 109 ARG A C 1
ATOM 812 O O . ARG A 1 109 ? 15.766 11.617 6.492 1 60.03 109 ARG A O 1
ATOM 819 N N . SER A 1 110 ? 15.875 13.141 5.074 1 71.81 110 SER A N 1
ATOM 820 C CA . SER A 1 110 ? 14.555 13.547 5.543 1 71.81 110 SER A CA 1
ATOM 821 C C . SER A 1 110 ? 13.469 12.594 5.055 1 71.81 110 SER A C 1
ATOM 823 O O . SER A 1 110 ? 12.656 12.117 5.848 1 71.81 110 SER A O 1
ATOM 825 N N . MET A 1 111 ? 13.562 11.953 3.961 1 80.12 111 MET A N 1
ATOM 826 C CA . MET A 1 111 ? 12.469 11.117 3.455 1 80.12 111 MET A CA 1
ATOM 827 C C . MET A 1 111 ? 12.617 9.68 3.938 1 80.12 111 MET A C 1
ATOM 829 O O . MET A 1 111 ? 11.617 9 4.184 1 80.12 111 MET A O 1
ATOM 833 N N . GLY A 1 112 ? 13.867 9.234 4.203 1 86.38 112 GLY A N 1
ATOM 834 C CA . GLY A 1 112 ? 14.078 7.941 4.836 1 86.38 112 GLY A CA 1
ATOM 835 C C . GLY A 1 112 ? 13.445 7.844 6.215 1 86.38 112 GLY A C 1
ATOM 836 O O . GLY A 1 112 ? 12.797 6.852 6.531 1 86.38 112 GLY A O 1
ATOM 837 N N . ALA A 1 113 ? 13.641 8.883 6.977 1 83.75 113 ALA A N 1
ATOM 838 C CA . ALA A 1 113 ? 13.047 8.945 8.305 1 83.75 113 ALA A CA 1
ATOM 839 C C . ALA A 1 113 ? 11.523 8.984 8.227 1 83.75 113 ALA A C 1
ATOM 841 O O . ALA A 1 113 ? 10.836 8.383 9.047 1 83.75 113 ALA A O 1
ATOM 842 N N . PHE A 1 114 ? 11.016 9.703 7.234 1 83.69 114 PHE A N 1
ATOM 843 C CA . PHE A 1 114 ? 9.57 9.781 7.02 1 83.69 114 PHE A CA 1
ATOM 844 C C . PHE A 1 114 ? 9 8.398 6.734 1 83.69 114 PHE A C 1
ATOM 846 O O . PHE A 1 114 ? 7.973 8.016 7.305 1 83.69 114 PHE A O 1
ATOM 853 N N . ILE A 1 115 ? 9.672 7.668 5.871 1 90.75 115 ILE A N 1
ATOM 854 C CA . ILE A 1 115 ? 9.227 6.332 5.496 1 90.75 115 ILE A CA 1
ATOM 855 C C . ILE A 1 115 ? 9.188 5.43 6.727 1 90.75 115 ILE A C 1
ATOM 857 O O . ILE A 1 115 ? 8.18 4.762 6.984 1 90.75 115 ILE A O 1
ATOM 861 N N . LEU A 1 116 ? 10.234 5.449 7.484 1 89.56 116 LEU A N 1
ATOM 862 C CA . LEU A 1 116 ? 10.344 4.566 8.641 1 89.56 116 LEU A CA 1
ATOM 863 C C . LEU A 1 116 ? 9.344 4.957 9.727 1 89.56 116 LEU A C 1
ATOM 865 O O . LEU A 1 116 ? 8.828 4.098 10.438 1 89.56 116 LEU A O 1
ATOM 869 N N . TYR A 1 117 ? 9.039 6.219 9.797 1 85.31 117 TYR A N 1
ATOM 870 C CA . TYR A 1 117 ? 8.055 6.688 10.766 1 85.31 117 TYR A CA 1
ATOM 871 C C . TYR A 1 117 ? 6.648 6.262 10.352 1 85.31 117 TYR A C 1
ATOM 873 O O . TYR A 1 117 ? 5.918 5.664 11.148 1 85.31 117 TYR A O 1
ATOM 881 N N . ARG A 1 118 ? 6.32 6.539 9.117 1 88.56 118 ARG A N 1
ATOM 882 C CA . ARG A 1 118 ? 4.965 6.305 8.625 1 88.56 118 ARG A CA 1
ATOM 883 C C . ARG A 1 118 ? 4.641 4.816 8.594 1 88.56 118 ARG A C 1
ATOM 885 O O . ARG A 1 118 ? 3.471 4.43 8.641 1 88.56 118 ARG A O 1
ATOM 892 N N . LEU A 1 119 ? 5.691 4.035 8.539 1 93.06 119 LEU A N 1
ATOM 893 C CA . LEU A 1 119 ? 5.488 2.596 8.414 1 93.06 119 LEU A CA 1
ATOM 894 C C . LEU A 1 119 ? 6.035 1.862 9.625 1 93.06 119 LEU A C 1
ATOM 896 O O . LEU A 1 119 ? 6.445 0.703 9.531 1 93.06 119 LEU A O 1
ATOM 900 N N . ASP A 1 120 ? 6.121 2.559 10.711 1 90.44 120 ASP A N 1
ATOM 901 C CA . ASP A 1 120 ? 6.555 1.932 11.953 1 90.44 120 ASP A CA 1
ATOM 902 C C . ASP A 1 120 ? 5.586 0.829 12.383 1 90.44 120 ASP A C 1
ATOM 904 O O . ASP A 1 120 ? 4.414 0.843 12 1 90.44 120 ASP A O 1
ATOM 908 N N . ASP A 1 121 ? 6.023 -0.106 13.211 1 90.69 121 ASP A N 1
ATOM 909 C CA . ASP A 1 121 ? 5.258 -1.292 13.578 1 90.69 121 ASP A CA 1
ATOM 910 C C . ASP A 1 121 ? 3.965 -0.909 14.297 1 90.69 121 ASP A C 1
ATOM 912 O O . ASP A 1 121 ? 2.92 -1.521 14.07 1 90.69 121 ASP A O 1
ATOM 916 N N . ALA A 1 122 ? 4.039 0.035 15.141 1 88.56 122 ALA A N 1
ATOM 917 C CA . ALA A 1 122 ? 2.859 0.445 15.898 1 88.56 122 ALA A CA 1
ATOM 918 C C . ALA A 1 122 ? 1.791 1.024 14.977 1 88.56 122 ALA A C 1
ATOM 920 O O . ALA A 1 122 ? 0.595 0.81 15.188 1 88.56 122 ALA A O 1
ATOM 921 N N . LEU A 1 123 ? 2.209 1.799 14.031 1 90 123 LEU A N 1
ATOM 922 C CA . LEU A 1 123 ? 1.266 2.383 13.086 1 90 123 LEU A CA 1
ATOM 923 C C . LEU A 1 123 ? 0.653 1.307 12.195 1 90 123 LEU A C 1
ATOM 925 O O . LEU A 1 123 ? -0.535 1.366 11.867 1 90 123 LEU A O 1
ATOM 929 N N . LEU A 1 124 ? 1.475 0.323 11.812 1 93.12 124 LEU A N 1
ATOM 930 C CA . LEU A 1 124 ? 0.974 -0.774 10.992 1 93.12 124 LEU A CA 1
ATOM 931 C C . LEU A 1 124 ? -0.147 -1.521 11.711 1 93.12 124 LEU A C 1
ATOM 933 O O . LEU A 1 124 ? -1.111 -1.956 11.078 1 93.12 124 LEU A O 1
ATOM 937 N N . ASP A 1 125 ? -0.065 -1.636 12.984 1 94.25 125 ASP A N 1
ATOM 938 C CA . ASP A 1 125 ? -1.105 -2.285 13.781 1 94.25 125 ASP A CA 1
ATOM 939 C C . ASP A 1 125 ? -2.43 -1.531 13.664 1 94.25 125 ASP A C 1
ATOM 941 O O . ASP A 1 125 ? -3.5 -2.141 13.695 1 94.25 125 ASP A O 1
ATOM 945 N N . ALA A 1 126 ? -2.324 -0.247 13.547 1 94.44 126 ALA A N 1
ATOM 946 C CA . ALA A 1 126 ? -3.523 0.583 13.453 1 94.44 126 ALA A CA 1
ATOM 947 C C . ALA A 1 126 ? -4.188 0.437 12.086 1 94.44 126 ALA A C 1
ATOM 949 O O . ALA A 1 126 ? -5.418 0.404 11.992 1 94.44 126 ALA A O 1
ATOM 950 N N . TRP A 1 127 ? -3.377 0.321 11.078 1 95.44 127 TRP A N 1
ATOM 951 C CA . TRP A 1 127 ? -3.889 0.222 9.711 1 95.44 127 TRP A CA 1
ATOM 952 C C . TRP A 1 127 ? -4.812 -0.983 9.562 1 95.44 127 TRP A C 1
ATOM 954 O O . TRP A 1 127 ? -5.801 -0.927 8.836 1 95.44 127 TRP A O 1
ATOM 964 N N . ARG A 1 128 ? -4.562 -2.039 10.281 1 94.56 128 ARG A N 1
ATOM 965 C CA . ARG A 1 128 ? -5.336 -3.271 10.164 1 94.56 128 ARG A CA 1
ATOM 966 C C . ARG A 1 128 ? -6.758 -3.076 10.68 1 94.56 128 ARG A C 1
ATOM 968 O O . ARG A 1 128 ? -7.645 -3.879 10.383 1 94.56 128 ARG A O 1
ATOM 975 N N . LEU A 1 129 ? -6.973 -1.992 11.367 1 96.38 129 LEU A N 1
ATOM 976 C CA . LEU A 1 129 ? -8.242 -1.818 12.062 1 96.38 129 LEU A CA 1
ATOM 977 C C . LEU A 1 129 ? -9.031 -0.662 11.469 1 96.38 129 LEU A C 1
ATOM 979 O O . LEU A 1 129 ? -9.875 -0.07 12.148 1 96.38 129 LEU A O 1
ATOM 983 N N . LEU A 1 130 ? -8.852 -0.354 10.195 1 96.5 130 LEU A N 1
ATOM 984 C CA . LEU A 1 130 ? -9.531 0.785 9.586 1 96.5 130 LEU A CA 1
ATOM 985 C C . LEU A 1 130 ? -11.039 0.592 9.609 1 96.5 130 LEU A C 1
ATOM 987 O O . LEU A 1 130 ? -11.797 1.561 9.734 1 96.5 130 LEU A O 1
ATOM 991 N N . HIS A 1 131 ? -11.547 -0.657 9.461 1 97 131 HIS A N 1
ATOM 992 C CA . HIS A 1 131 ? -12.977 -0.92 9.484 1 97 131 HIS A CA 1
ATOM 993 C C . HIS A 1 131 ? -13.594 -0.521 10.82 1 97 131 HIS A C 1
ATOM 995 O O . HIS A 1 131 ? -14.758 -0.138 10.883 1 97 131 HIS A O 1
ATOM 1001 N N . GLU A 1 132 ? -12.805 -0.523 11.852 1 96.06 132 GLU A N 1
ATOM 1002 C CA . GLU A 1 132 ? -13.289 -0.167 13.188 1 96.06 132 GLU A CA 1
ATOM 1003 C C . GLU A 1 132 ? -13.57 1.33 13.289 1 96.06 132 GLU A C 1
ATOM 1005 O O . GLU A 1 132 ? -14.398 1.759 14.094 1 96.06 132 GLU A O 1
ATOM 1010 N N . ALA A 1 133 ? -12.812 2.115 12.508 1 95.25 133 ALA A N 1
ATOM 1011 C CA . ALA A 1 133 ? -13.062 3.555 12.5 1 95.25 133 ALA A CA 1
ATOM 1012 C C . ALA A 1 133 ? -14.492 3.859 12.047 1 95.25 133 ALA A C 1
ATOM 1014 O O . ALA A 1 133 ? -15.031 4.922 12.352 1 95.25 133 ALA A O 1
ATOM 1015 N N . VAL A 1 134 ? -15.094 2.953 11.289 1 96.38 134 VAL A N 1
ATOM 1016 C CA . VAL A 1 134 ? -16.469 3.111 10.828 1 96.38 134 VAL A CA 1
ATOM 1017 C C . VAL A 1 134 ? -17.422 2.514 11.859 1 96.38 134 VAL A C 1
ATOM 1019 O O . VAL A 1 134 ? -18.406 3.145 12.242 1 96.38 134 VAL A O 1
ATOM 1022 N N . LEU A 1 135 ? -17.125 1.39 12.398 1 96.5 135 LEU A N 1
ATOM 1023 C CA . LEU A 1 135 ? -18.047 0.657 13.266 1 96.5 135 LEU A CA 1
ATOM 1024 C C . LEU A 1 135 ? -18.062 1.27 14.664 1 96.5 135 LEU A C 1
ATOM 1026 O O . LEU A 1 135 ? -19.109 1.308 15.312 1 96.5 135 LEU A O 1
ATOM 1030 N N . GLU A 1 136 ? -16.922 1.704 15.133 1 93.06 136 GLU A N 1
ATOM 1031 C CA . GLU A 1 136 ? -16.75 2.33 16.438 1 93.06 136 GLU A CA 1
ATOM 1032 C C . GLU A 1 136 ? -15.922 3.605 16.344 1 93.06 136 GLU A C 1
ATOM 1034 O O . GLU A 1 136 ? -14.797 3.668 16.859 1 93.06 136 GLU A O 1
ATOM 1039 N N . PRO A 1 137 ? -16.5 4.648 15.883 1 91.88 137 PRO A N 1
ATOM 1040 C CA . PRO A 1 137 ? -15.75 5.855 15.539 1 91.88 137 PRO A CA 1
ATOM 1041 C C . PRO A 1 137 ? -15.328 6.66 16.766 1 91.88 137 PRO A C 1
ATOM 1043 O O . PRO A 1 137 ? -14.609 7.656 16.641 1 91.88 137 PRO A O 1
ATOM 1046 N N . SER A 1 138 ? -15.781 6.254 17.969 1 87.75 138 SER A N 1
ATOM 1047 C CA . SER A 1 138 ? -15.453 7 19.188 1 87.75 138 SER A CA 1
ATOM 1048 C C . SER A 1 138 ? -13.977 6.848 19.547 1 87.75 138 SER A C 1
ATOM 1050 O O . SER A 1 138 ? -13.445 7.602 20.359 1 87.75 138 SER A O 1
ATOM 1052 N N . SER A 1 139 ? -13.344 5.871 18.922 1 89.06 139 SER A N 1
ATOM 1053 C CA . SER A 1 139 ? -11.914 5.645 19.125 1 89.06 139 SER A CA 1
ATOM 1054 C C . SER A 1 139 ? -11.203 5.379 17.797 1 89.06 139 SER A C 1
ATOM 1056 O O . SER A 1 139 ? -11.734 4.676 16.938 1 89.06 139 SER A O 1
ATOM 1058 N N . GLU A 1 140 ? -10.07 6.008 17.719 1 91.75 140 GLU A N 1
ATOM 1059 C CA . GLU A 1 140 ? -9.312 5.773 16.484 1 91.75 140 GLU A CA 1
ATOM 1060 C C . GLU A 1 140 ? -8.664 4.395 16.5 1 91.75 140 GLU A C 1
ATOM 1062 O O . GLU A 1 140 ? -8.375 3.842 17.562 1 91.75 140 GLU A O 1
ATOM 1067 N N . PRO A 1 141 ? -8.344 3.852 15.375 1 94.69 141 PRO A N 1
ATOM 1068 C CA . PRO A 1 141 ? -7.758 2.518 15.242 1 94.69 141 PRO A CA 1
ATOM 1069 C C . PRO A 1 141 ? -6.469 2.361 16.047 1 94.69 141 PRO A C 1
ATOM 1071 O O . PRO A 1 141 ? -6.207 1.288 16.594 1 94.69 141 PRO A O 1
ATOM 1074 N N . PHE A 1 142 ? -5.668 3.375 16.141 1 93.75 142 PHE A N 1
ATOM 1075 C CA . PHE A 1 142 ? -4.418 3.273 16.891 1 93.75 142 PHE A CA 1
ATOM 1076 C C . PHE A 1 142 ? -4.684 2.967 18.359 1 93.75 142 PHE A C 1
ATOM 1078 O O . PHE A 1 142 ? -4.027 2.107 18.953 1 93.75 142 PHE A O 1
ATOM 1085 N N . ILE A 1 143 ? -5.617 3.629 18.953 1 92.81 143 ILE A N 1
ATOM 1086 C CA . ILE A 1 143 ? -5.961 3.383 20.344 1 92.81 143 ILE A CA 1
ATOM 1087 C C . ILE A 1 143 ? -6.531 1.975 20.5 1 92.81 143 ILE A C 1
ATOM 1089 O O . ILE A 1 143 ? -6.254 1.291 21.484 1 92.81 143 ILE A O 1
ATOM 1093 N N . LYS A 1 144 ? -7.312 1.603 19.594 1 93.94 144 LYS A N 1
ATOM 1094 C CA . LYS A 1 144 ? -7.859 0.249 19.641 1 93.94 144 LYS A CA 1
ATOM 1095 C C . LYS A 1 144 ? -6.746 -0.794 19.609 1 93.94 144 LYS A C 1
ATOM 1097 O O . LYS A 1 144 ? -6.844 -1.831 20.266 1 93.94 144 LYS A O 1
ATOM 1102 N N . ALA A 1 145 ? -5.734 -0.486 18.906 1 93.5 145 ALA A N 1
ATOM 1103 C CA . ALA A 1 145 ? -4.625 -1.428 18.75 1 93.5 145 ALA A CA 1
ATOM 1104 C C . ALA A 1 145 ? -3.719 -1.401 19.984 1 93.5 145 ALA A C 1
ATOM 1106 O O . ALA A 1 145 ? -3.184 -2.436 20.391 1 93.5 145 ALA A O 1
ATOM 1107 N N . HIS A 1 146 ? -3.547 -0.219 20.625 1 92.25 146 HIS A N 1
ATOM 1108 C CA . HIS A 1 146 ? -2.457 -0.086 21.578 1 92.25 146 HIS A CA 1
ATOM 1109 C C . HIS A 1 146 ? -2.973 0.357 22.938 1 92.25 146 HIS A C 1
ATOM 1111 O O . HIS A 1 146 ? -2.223 0.371 23.922 1 92.25 146 HIS A O 1
ATOM 1117 N N . GLY A 1 147 ? -4.188 0.818 23.016 1 90.75 147 GLY A N 1
ATOM 1118 C CA . GLY A 1 147 ? -4.809 1.178 24.281 1 90.75 147 GLY A CA 1
ATOM 1119 C C . GLY A 1 147 ? -4.535 2.611 24.703 1 90.75 147 GLY A C 1
ATOM 1120 O O . GLY A 1 147 ? -5.027 3.07 25.734 1 90.75 147 GLY A O 1
ATOM 1121 N N . LYS A 1 148 ? -3.727 3.35 23.953 1 87.75 148 LYS A N 1
ATOM 1122 C CA . LYS A 1 148 ? -3.436 4.754 24.234 1 87.75 148 LYS A CA 1
ATOM 1123 C C . LYS A 1 148 ? -3.201 5.535 22.953 1 87.75 148 LYS A C 1
ATOM 1125 O O . LYS A 1 148 ? -2.891 4.953 21.906 1 87.75 148 LYS A O 1
ATOM 1130 N N . PRO A 1 149 ? -3.338 6.867 23.016 1 84.44 149 PRO A N 1
ATOM 1131 C CA . PRO A 1 149 ? -3.105 7.695 21.828 1 84.44 149 PRO A CA 1
ATOM 1132 C C . PRO A 1 149 ? -1.656 7.645 21.344 1 84.44 149 PRO A C 1
ATOM 1134 O O . PRO A 1 149 ? -0.746 7.406 22.141 1 84.44 149 PRO A O 1
ATOM 1137 N N . ALA A 1 150 ? -1.469 7.91 20.094 1 80.94 150 ALA A N 1
ATOM 1138 C CA . ALA A 1 150 ? -0.169 7.785 19.438 1 80.94 150 ALA A CA 1
ATOM 1139 C C . ALA A 1 150 ? 0.877 8.656 20.125 1 80.94 150 ALA A C 1
ATOM 1141 O O . ALA A 1 150 ? 2.01 8.227 20.344 1 80.94 150 ALA A O 1
ATOM 1142 N N . TYR A 1 151 ? 0.55 9.891 20.438 1 72.25 151 TYR A N 1
ATOM 1143 C CA . TYR A 1 151 ? 1.488 10.828 21.047 1 72.25 151 TYR A CA 1
ATOM 1144 C C . TYR A 1 151 ? 1.973 10.305 22.391 1 72.25 151 TYR A C 1
ATOM 1146 O O . TYR A 1 151 ? 3.123 10.531 22.781 1 72.25 151 TYR A O 1
ATOM 1154 N N . HIS A 1 152 ? 1.082 9.578 23.094 1 75 152 HIS A N 1
ATOM 1155 C CA . HIS A 1 152 ? 1.442 9.031 24.391 1 75 152 HIS A CA 1
ATOM 1156 C C . HIS A 1 152 ? 2.223 7.727 24.25 1 75 152 HIS A C 1
ATOM 1158 O O . HIS A 1 152 ? 3.092 7.422 25.078 1 75 152 HIS A O 1
ATOM 1164 N N . TYR A 1 153 ? 1.808 7.039 23.297 1 76.56 153 TYR A N 1
ATOM 1165 C CA . TYR A 1 153 ? 2.447 5.75 23.062 1 76.56 153 TYR A CA 1
ATOM 1166 C C . TYR A 1 153 ? 3.936 5.922 22.781 1 76.56 153 TYR A C 1
ATOM 1168 O O . TYR A 1 153 ? 4.762 5.148 23.266 1 76.56 153 TYR A O 1
ATOM 1176 N N . HIS A 1 154 ? 4.297 6.949 22.125 1 70.75 154 HIS A N 1
ATOM 1177 C CA . HIS A 1 154 ? 5.684 7.156 21.703 1 70.75 154 HIS A CA 1
ATOM 1178 C C . HIS A 1 154 ? 6.43 8.031 22.719 1 70.75 154 HIS A C 1
ATOM 1180 O O . HIS A 1 154 ? 7.652 8.18 22.625 1 70.75 154 HIS A O 1
ATOM 1186 N N . ALA A 1 155 ? 5.703 8.594 23.578 1 65.62 155 ALA A N 1
ATOM 1187 C CA . ALA A 1 155 ? 6.344 9.461 24.562 1 65.62 155 ALA A CA 1
ATOM 1188 C C . ALA A 1 155 ? 7.402 8.703 25.359 1 65.62 155 ALA A C 1
ATOM 1190 O O . ALA A 1 155 ? 8.453 9.258 25.688 1 65.62 155 ALA A O 1
ATOM 1191 N N . ASP A 1 156 ? 7.129 7.414 25.438 1 67.75 156 ASP A N 1
ATOM 1192 C CA . ASP A 1 156 ? 8.039 6.652 26.281 1 67.75 156 ASP A CA 1
ATOM 1193 C C . ASP A 1 156 ? 9.094 5.926 25.453 1 67.75 156 ASP A C 1
ATOM 1195 O O . ASP A 1 156 ? 9.93 5.203 26 1 67.75 156 ASP A O 1
ATOM 1199 N N . ASP A 1 157 ? 9.07 6.176 24.203 1 74 157 ASP A N 1
ATOM 1200 C CA . ASP A 1 157 ? 10.055 5.543 23.328 1 74 157 ASP A CA 1
ATOM 1201 C C . ASP A 1 157 ? 10.961 6.586 22.672 1 74 157 ASP A C 1
ATOM 1203 O O . ASP A 1 157 ? 10.609 7.172 21.656 1 74 157 ASP A O 1
ATOM 1207 N N . PRO A 1 158 ? 12.102 6.746 23.25 1 71.94 158 PRO A N 1
ATOM 1208 C CA . PRO A 1 158 ? 12.984 7.805 22.75 1 71.94 158 PRO A CA 1
ATOM 1209 C C . PRO A 1 158 ? 13.383 7.609 21.297 1 71.94 158 PRO A C 1
ATOM 1211 O O . PRO A 1 158 ? 13.562 8.586 20.562 1 71.94 158 PRO A O 1
ATOM 1214 N N . VAL A 1 159 ? 13.516 6.336 20.938 1 71.5 159 VAL A N 1
ATOM 1215 C CA . VAL A 1 159 ? 13.922 6.055 19.562 1 71.5 159 VAL A CA 1
ATOM 1216 C C . VAL A 1 159 ? 12.828 6.488 18.609 1 71.5 159 VAL A C 1
ATOM 1218 O O . VAL A 1 159 ? 13.102 7.133 17.594 1 71.5 159 VAL A O 1
ATOM 1221 N N . PHE A 1 160 ? 11.68 6.199 18.984 1 72.62 160 PHE A N 1
ATOM 1222 C CA . PHE A 1 160 ? 10.547 6.602 18.172 1 72.62 160 PHE A CA 1
ATOM 1223 C C . PHE A 1 160 ? 10.414 8.117 18.125 1 72.62 160 PHE A C 1
ATOM 1225 O O . PHE A 1 160 ? 10.195 8.703 17.062 1 72.62 160 PHE A O 1
ATOM 1232 N N . ASN A 1 161 ? 10.57 8.703 19.234 1 68.62 161 ASN A N 1
ATOM 1233 C CA . ASN A 1 161 ? 10.445 10.148 19.328 1 68.62 161 ASN A CA 1
ATOM 1234 C C . ASN A 1 161 ? 11.492 10.852 18.469 1 68.62 161 ASN A C 1
ATOM 1236 O O . ASN A 1 161 ? 11.195 11.859 17.812 1 68.62 161 ASN A O 1
ATOM 1240 N N . GLU A 1 162 ? 12.656 10.289 18.484 1 69.5 162 GLU A N 1
ATOM 1241 C CA . GLU A 1 162 ? 13.719 10.859 17.672 1 69.5 162 GLU A CA 1
ATOM 1242 C C . GLU A 1 162 ? 13.398 10.742 16.188 1 69.5 162 GLU A C 1
ATOM 1244 O O . GLU A 1 162 ? 13.602 11.695 15.422 1 69.5 162 GLU A O 1
ATOM 1249 N N . ARG A 1 163 ? 12.891 9.602 15.789 1 70.62 163 ARG A N 1
ATOM 1250 C CA . ARG A 1 163 ? 12.531 9.375 14.398 1 70.62 163 ARG A CA 1
ATOM 1251 C C . ARG A 1 163 ? 11.391 10.289 13.969 1 70.62 163 ARG A C 1
ATOM 1253 O O . ARG A 1 163 ? 11.391 10.828 12.859 1 70.62 163 ARG A O 1
ATOM 1260 N N . MET A 1 164 ? 10.469 10.414 14.836 1 71.56 164 MET A N 1
ATOM 1261 C CA . MET A 1 164 ? 9.328 11.281 14.57 1 71.56 164 MET A CA 1
ATOM 1262 C C . MET A 1 164 ? 9.773 12.727 14.375 1 71.56 164 MET A C 1
ATOM 1264 O O . MET A 1 164 ? 9.352 13.391 13.43 1 71.56 164 MET A O 1
ATOM 1268 N N . MET A 1 165 ? 10.633 13.156 15.234 1 67.31 165 MET A N 1
ATOM 1269 C CA . MET A 1 165 ? 11.125 14.523 15.164 1 67.31 165 MET A CA 1
ATOM 1270 C C . MET A 1 165 ? 11.906 14.758 13.875 1 67.31 165 MET A C 1
ATOM 1272 O O . MET A 1 165 ? 11.75 15.789 13.227 1 67.31 165 MET A O 1
ATOM 1276 N N . GLU A 1 166 ? 12.711 13.773 13.586 1 70.12 166 GLU A N 1
ATOM 1277 C CA . GLU A 1 166 ? 13.5 13.875 12.352 1 70.12 166 GLU A CA 1
ATOM 1278 C C . GLU A 1 166 ? 12.594 13.875 11.125 1 70.12 166 GLU A C 1
ATOM 1280 O O . GLU A 1 166 ? 12.82 14.641 10.18 1 70.12 166 GLU A O 1
ATOM 1285 N N . ALA A 1 167 ? 11.617 13.008 11.188 1 71.06 167 ALA A N 1
ATOM 1286 C CA . ALA A 1 167 ? 10.664 12.914 10.078 1 71.06 167 ALA A CA 1
ATOM 1287 C C . ALA A 1 167 ? 9.914 14.227 9.898 1 71.06 167 ALA A C 1
ATOM 1289 O O . ALA A 1 167 ? 9.773 14.727 8.781 1 71.06 167 ALA A O 1
ATOM 1290 N N . MET A 1 168 ? 9.438 14.75 10.945 1 70.38 168 MET A N 1
ATOM 1291 C CA . MET A 1 168 ? 8.656 15.977 10.891 1 70.38 168 MET A CA 1
ATOM 1292 C C . MET A 1 168 ? 9.523 17.156 10.461 1 70.38 168 MET A C 1
ATOM 1294 O O . MET A 1 168 ? 9.078 18.016 9.695 1 70.38 168 MET A O 1
ATOM 1298 N N . SER A 1 169 ? 10.758 17.219 11 1 67.5 169 SER A N 1
ATOM 1299 C CA . SER A 1 169 ? 11.672 18.297 10.641 1 67.5 169 SER A CA 1
ATOM 1300 C C . SER A 1 169 ? 12.016 18.266 9.156 1 67.5 169 SER A C 1
ATOM 1302 O O . SER A 1 169 ? 12.07 19.312 8.5 1 67.5 169 SER A O 1
ATOM 1304 N N . SER A 1 170 ? 12.234 17.109 8.758 1 65.69 170 SER A N 1
ATOM 1305 C CA . SER A 1 170 ? 12.594 16.969 7.352 1 65.69 170 SER A CA 1
ATOM 1306 C C . SER A 1 170 ? 11.438 17.344 6.438 1 65.69 170 SER A C 1
ATOM 1308 O O . SER A 1 170 ? 11.617 18.109 5.484 1 65.69 170 SER A O 1
ATOM 1310 N N . SER A 1 171 ? 10.352 16.859 6.758 1 70.88 171 SER A N 1
ATOM 1311 C CA . SER A 1 171 ? 9.188 17.156 5.93 1 70.88 171 SER A CA 1
ATOM 1312 C C . SER A 1 171 ? 8.805 18.625 6.023 1 70.88 171 SER A C 1
ATOM 1314 O O . SER A 1 171 ? 8.477 19.25 5.016 1 70.88 171 SER A O 1
ATOM 1316 N N . SER A 1 172 ? 9.023 19.172 7.148 1 77.88 172 SER A N 1
ATOM 1317 C CA . SER A 1 172 ? 8.664 20.562 7.363 1 77.88 172 SER A CA 1
ATOM 1318 C C . SER A 1 172 ? 9.656 21.5 6.68 1 77.88 172 SER A C 1
ATOM 1320 O O . SER A 1 172 ? 9.273 22.578 6.199 1 77.88 172 SER A O 1
ATOM 1322 N N . GLY A 1 173 ? 10.93 21.078 6.691 1 78.62 173 GLY A N 1
ATOM 1323 C CA . GLY A 1 173 ? 11.938 21.906 6.051 1 78.62 173 GLY A CA 1
ATOM 1324 C C . GLY A 1 173 ? 11.633 22.188 4.594 1 78.62 173 GLY A C 1
ATOM 1325 O O . GLY A 1 173 ? 11.641 23.344 4.168 1 78.62 173 GLY A O 1
ATOM 1326 N N . ALA A 1 174 ? 11.359 21.188 3.887 1 74.06 174 ALA A N 1
ATOM 1327 C CA . ALA A 1 174 ? 11.07 21.312 2.463 1 74.06 174 ALA A CA 1
ATOM 1328 C C . ALA A 1 174 ? 9.805 22.156 2.242 1 74.06 174 ALA A C 1
ATOM 1330 O O . ALA A 1 174 ? 9.758 22.984 1.337 1 74.06 174 ALA A O 1
ATOM 1331 N N . VAL A 1 175 ? 8.867 21.969 3.035 1 82.56 175 VAL A N 1
ATOM 1332 C CA . VAL A 1 175 ? 7.605 22.688 2.924 1 82.56 175 VAL A CA 1
ATOM 1333 C C . VAL A 1 175 ? 7.824 24.156 3.234 1 82.56 175 VAL A C 1
ATOM 1335 O O . VAL A 1 175 ? 7.324 25.031 2.516 1 82.56 175 VAL A O 1
ATOM 1338 N N . MET A 1 176 ? 8.586 24.406 4.25 1 89 176 MET A N 1
ATOM 1339 C CA . MET A 1 176 ? 8.812 25.781 4.668 1 89 176 MET A CA 1
ATOM 1340 C C . MET A 1 176 ? 9.641 26.547 3.633 1 89 176 MET A C 1
ATOM 1342 O O . MET A 1 176 ? 9.375 27.719 3.357 1 89 176 MET A O 1
ATOM 1346 N N . ASP A 1 177 ? 10.617 25.844 3.084 1 84.5 177 ASP A N 1
ATOM 1347 C CA . ASP A 1 177 ? 11.406 26.484 2.041 1 84.5 177 ASP A CA 1
ATOM 1348 C C . ASP A 1 177 ? 10.539 26.891 0.851 1 84.5 177 ASP A C 1
ATOM 1350 O O . ASP A 1 177 ? 10.625 28.016 0.356 1 84.5 177 ASP A O 1
ATOM 1354 N N . TRP A 1 178 ? 9.75 25.953 0.493 1 82.25 178 TRP A N 1
ATOM 1355 C CA . TRP A 1 178 ? 8.828 26.203 -0.614 1 82.25 178 TRP A CA 1
ATOM 1356 C C . TRP A 1 178 ? 7.875 27.344 -0.292 1 82.25 178 TRP A C 1
ATOM 1358 O O . TRP A 1 178 ? 7.66 28.234 -1.12 1 82.25 178 TRP A O 1
ATOM 1368 N N . PHE A 1 179 ? 7.355 27.375 0.792 1 90.38 179 PHE A N 1
ATOM 1369 C CA . PHE A 1 179 ? 6.375 28.344 1.257 1 90.38 179 PHE A CA 1
ATOM 1370 C C . PHE A 1 179 ? 7 29.734 1.351 1 90.38 179 PHE A C 1
ATOM 1372 O O . PHE A 1 179 ? 6.453 30.703 0.816 1 90.38 179 PHE A O 1
ATOM 1379 N N . LEU A 1 180 ? 8.156 29.875 1.955 1 93.44 180 LEU A N 1
ATOM 1380 C CA . LEU A 1 180 ? 8.773 31.172 2.238 1 93.44 180 LEU A CA 1
ATOM 1381 C C . LEU A 1 180 ? 9.32 31.797 0.963 1 93.44 180 LEU A C 1
ATOM 1383 O O . LEU A 1 180 ? 9.5 33.031 0.898 1 93.44 180 LEU A O 1
ATOM 1387 N N . GLU A 1 181 ? 9.508 30.938 -0.008 1 90.44 181 GLU A N 1
ATOM 1388 C CA . GLU A 1 181 ? 9.938 31.453 -1.306 1 90.44 181 GLU A CA 1
ATOM 1389 C C . GLU A 1 181 ? 8.781 32.125 -2.039 1 90.44 181 GLU A C 1
ATOM 1391 O O . GLU A 1 181 ? 9.008 32.969 -2.908 1 90.44 181 GLU A O 1
ATOM 1396 N N . ARG A 1 182 ? 7.602 31.828 -1.678 1 91.38 182 ARG A N 1
ATOM 1397 C CA . ARG A 1 182 ? 6.465 32.219 -2.506 1 91.38 182 ARG A CA 1
ATOM 1398 C C . ARG A 1 182 ? 5.5 33.094 -1.729 1 91.38 182 ARG A C 1
ATOM 1400 O O . ARG A 1 182 ? 4.609 33.719 -2.316 1 91.38 182 ARG A O 1
ATOM 1407 N N . TYR A 1 183 ? 5.703 33.188 -0.503 1 93.5 183 TYR A N 1
ATOM 1408 C CA . TYR A 1 183 ? 4.746 33.875 0.363 1 93.5 183 TYR A CA 1
ATOM 1409 C C . TYR A 1 183 ? 5.367 35.125 0.979 1 93.5 183 TYR A C 1
ATOM 1411 O O . TYR A 1 183 ? 6.465 35.062 1.541 1 93.5 183 TYR A O 1
ATOM 1419 N N . ASP A 1 184 ? 4.688 36.25 0.949 1 91.06 184 ASP A N 1
ATOM 1420 C CA . ASP A 1 184 ? 5.223 37.531 1.434 1 91.06 184 ASP A CA 1
ATOM 1421 C C . ASP A 1 184 ? 4.355 38.094 2.557 1 91.06 184 ASP A C 1
ATOM 1423 O O . ASP A 1 184 ? 4.406 39.312 2.838 1 91.06 184 ASP A O 1
ATOM 1427 N N . GLY A 1 185 ? 3.609 37.281 3.201 1 91.69 185 GLY A N 1
ATOM 1428 C CA . GLY A 1 185 ? 2.637 37.75 4.168 1 91.69 185 GLY A CA 1
ATOM 1429 C C . GLY A 1 185 ? 3.256 38.125 5.5 1 91.69 185 GLY A C 1
ATOM 1430 O O . GLY A 1 185 ? 2.561 38.594 6.402 1 91.69 185 GLY A O 1
ATOM 1431 N N . PHE A 1 186 ? 4.559 38.062 5.621 1 94.38 186 PHE A N 1
ATOM 1432 C CA . PHE A 1 186 ? 5.23 38.406 6.867 1 94.38 186 PHE A CA 1
ATOM 1433 C C . PHE A 1 186 ? 5.852 39.812 6.773 1 94.38 186 PHE A C 1
ATOM 1435 O O . PHE A 1 186 ? 6.426 40.281 7.742 1 94.38 186 PHE A O 1
ATOM 1442 N N . GLU A 1 187 ? 5.742 40.406 5.648 1 89.25 187 GLU A N 1
ATOM 1443 C CA . GLU A 1 187 ? 6.324 41.719 5.469 1 89.25 187 GLU A CA 1
ATOM 1444 C C . GLU A 1 187 ? 5.699 42.75 6.422 1 89.25 187 GLU A C 1
ATOM 1446 O O . GLU A 1 187 ? 4.473 42.812 6.539 1 89.25 187 GLU A O 1
ATOM 1451 N N . GLY A 1 188 ? 6.48 43.469 7.086 1 87.69 188 GLY A N 1
ATOM 1452 C CA . GLY A 1 188 ? 6.016 44.531 7.98 1 87.69 188 GLY A CA 1
ATOM 1453 C C . GLY A 1 188 ? 5.578 44 9.336 1 87.69 188 GLY A C 1
ATOM 1454 O O . GLY A 1 188 ? 5.164 44.781 10.203 1 87.69 188 GLY A O 1
ATOM 1455 N N . VAL A 1 189 ? 5.645 42.75 9.531 1 93 189 VAL A N 1
ATOM 1456 C CA . VAL A 1 189 ? 5.25 42.125 10.789 1 93 189 VAL A CA 1
ATOM 1457 C C . VAL A 1 189 ? 6.371 42.281 11.812 1 93 189 VAL A C 1
ATOM 1459 O O . VAL A 1 189 ? 7.551 42.188 11.469 1 93 189 VAL A O 1
ATOM 1462 N N . ARG A 1 190 ? 6.066 42.562 13.078 1 94.62 190 ARG A N 1
ATOM 1463 C CA . ARG A 1 190 ? 7.059 42.688 14.141 1 94.62 190 ARG A CA 1
ATOM 1464 C C . ARG A 1 190 ? 7.125 41.438 15 1 94.62 190 ARG A C 1
ATOM 1466 O O . ARG A 1 190 ? 8.211 41 15.391 1 94.62 190 ARG A O 1
ATOM 1473 N N . ARG A 1 191 ? 5.961 40.844 15.328 1 96.94 191 ARG A N 1
ATOM 1474 C CA . ARG A 1 191 ? 5.918 39.656 16.203 1 96.94 191 ARG A CA 1
ATOM 1475 C C . ARG A 1 191 ? 5.07 38.562 15.586 1 96.94 191 ARG A C 1
ATOM 1477 O O . ARG A 1 191 ? 3.9 38.781 15.266 1 96.94 191 ARG A O 1
ATOM 1484 N N . VAL A 1 192 ? 5.664 37.406 15.469 1 98 192 VAL A N 1
ATOM 1485 C CA . VAL A 1 192 ? 4.988 36.219 14.953 1 98 192 VAL A CA 1
ATOM 1486 C C . VAL A 1 192 ? 4.852 35.188 16.062 1 98 192 VAL A C 1
ATOM 1488 O O . VAL A 1 192 ? 5.812 34.906 16.781 1 98 192 VAL A O 1
ATOM 1491 N N . VAL A 1 193 ? 3.648 34.688 16.219 1 98.62 193 VAL A N 1
ATOM 1492 C CA . VAL A 1 193 ? 3.404 33.562 17.141 1 98.62 193 VAL A CA 1
ATOM 1493 C C . VAL A 1 193 ? 3.209 32.281 16.359 1 98.62 193 VAL A C 1
ATOM 1495 O O . VAL A 1 193 ? 2.344 32.219 15.477 1 98.62 193 VAL A O 1
ATOM 1498 N N . ASP A 1 194 ? 4.016 31.281 16.625 1 98.38 194 ASP A N 1
ATOM 1499 C CA . ASP A 1 194 ? 3.869 29.938 16.047 1 98.38 194 ASP A CA 1
ATOM 1500 C C . ASP A 1 194 ? 3.131 29 16.984 1 98.38 194 ASP A C 1
ATOM 1502 O O . ASP A 1 194 ? 3.678 28.594 18.016 1 98.38 194 ASP A O 1
ATOM 1506 N N . LEU A 1 195 ? 1.91 28.688 16.641 1 97.88 195 LEU A N 1
ATOM 1507 C CA . LEU A 1 195 ? 1.111 27.797 17.453 1 97.88 195 LEU A CA 1
ATOM 1508 C C . LEU A 1 195 ? 1.436 26.328 17.141 1 97.88 195 LEU A C 1
ATOM 1510 O O . LEU A 1 195 ? 1.433 25.938 15.969 1 97.88 195 LEU A O 1
ATOM 1514 N N . GLY A 1 196 ? 1.649 25.547 18.219 1 94.31 196 GLY A N 1
ATOM 1515 C CA . GLY A 1 196 ? 2.07 24.172 18.016 1 94.31 196 GLY A CA 1
ATOM 1516 C C . GLY A 1 196 ? 3.428 24.062 17.344 1 94.31 196 GLY A C 1
ATOM 1517 O O . GLY A 1 196 ? 3.625 23.219 16.469 1 94.31 196 GLY A O 1
ATOM 1518 N N . GLY A 1 197 ? 4.32 24.859 17.734 1 92.19 197 GLY A N 1
ATOM 1519 C CA . GLY A 1 197 ? 5.574 25.031 17.016 1 92.19 197 GLY A CA 1
ATOM 1520 C C . GLY A 1 197 ? 6.609 23.984 17.375 1 92.19 197 GLY A C 1
ATOM 1521 O O . GLY A 1 197 ? 7.66 23.891 16.734 1 92.19 197 GLY A O 1
ATOM 1522 N N . SER A 1 198 ? 6.332 23.188 18.422 1 89 198 SER A N 1
ATOM 1523 C CA . SER A 1 198 ? 7.223 22.125 18.844 1 89 198 SER A CA 1
ATOM 1524 C C . SER A 1 198 ? 8.617 22.656 19.156 1 89 198 SER A C 1
ATOM 1526 O O . SER A 1 198 ? 8.789 23.516 20.016 1 89 198 SER A O 1
ATOM 1528 N N . SER A 1 199 ? 9.641 22.344 18.281 1 87.19 199 SER A N 1
ATOM 1529 C CA . SER A 1 199 ? 11.023 22.766 18.516 1 87.19 199 SER A CA 1
ATOM 1530 C C . SER A 1 199 ? 11.234 24.219 18.125 1 87.19 199 SER A C 1
ATOM 1532 O O . SER A 1 199 ? 12.25 24.828 18.484 1 87.19 199 SER A O 1
ATOM 1534 N N . GLY A 1 200 ? 10.328 24.781 17.422 1 92.31 200 GLY A N 1
ATOM 1535 C CA . GLY A 1 200 ? 10.484 26.141 16.922 1 92.31 200 GLY A CA 1
ATOM 1536 C C . GLY A 1 200 ? 11.156 26.203 15.562 1 92.31 200 GLY A C 1
ATOM 1537 O O . GLY A 1 200 ? 11.453 27.281 15.062 1 92.31 200 GLY A O 1
ATOM 1538 N N . PHE A 1 201 ? 11.312 25.078 14.938 1 90.19 201 PHE A N 1
ATOM 1539 C CA . PHE A 1 201 ? 12.055 24.984 13.688 1 90.19 201 PHE A CA 1
ATOM 1540 C C . PHE A 1 201 ? 11.406 25.828 12.602 1 90.19 201 PHE A C 1
ATOM 1542 O O . PHE A 1 201 ? 12.086 26.578 11.898 1 90.19 201 PHE A O 1
ATOM 1549 N N . CYS A 1 202 ? 10.102 25.703 12.43 1 93.94 202 CYS A N 1
ATOM 1550 C CA . CYS A 1 202 ? 9.406 26.453 11.398 1 93.94 202 CYS A CA 1
ATOM 1551 C C . CYS A 1 202 ? 9.492 27.953 11.664 1 93.94 202 CYS A C 1
ATOM 1553 O O . CYS A 1 202 ? 9.703 28.75 10.734 1 93.94 202 CYS A O 1
ATOM 1555 N N . LEU A 1 203 ? 9.344 28.312 12.875 1 96 203 LEU A N 1
ATOM 1556 C CA . LEU A 1 203 ? 9.445 29.719 13.258 1 96 203 LEU A CA 1
ATOM 1557 C C . LEU A 1 203 ? 10.844 30.266 12.992 1 96 203 LEU A C 1
ATOM 1559 O O . LEU A 1 203 ? 11 31.391 12.523 1 96 203 LEU A O 1
ATOM 1563 N N . LYS A 1 204 ? 11.828 29.438 13.32 1 95.38 204 LYS A N 1
ATOM 1564 C CA . LYS A 1 204 ? 13.211 29.828 13.039 1 95.38 204 LYS A CA 1
ATOM 1565 C C . LYS A 1 204 ? 13.406 30.109 11.547 1 95.38 204 LYS A C 1
ATOM 1567 O O . LYS A 1 204 ? 14.062 31.094 11.18 1 95.38 204 LYS A O 1
ATOM 1572 N N . LYS A 1 205 ? 12.867 29.297 10.727 1 93.81 205 LYS A N 1
ATOM 1573 C CA . LYS A 1 205 ? 12.977 29.5 9.281 1 93.81 205 LYS A CA 1
ATOM 1574 C C . LYS A 1 205 ? 12.328 30.812 8.852 1 93.81 205 LYS A C 1
ATOM 1576 O O . LYS A 1 205 ? 12.836 31.5 7.973 1 93.81 205 LYS A O 1
ATOM 1581 N N . ILE A 1 206 ? 11.211 31.172 9.43 1 96.31 206 ILE A N 1
ATOM 1582 C CA . ILE A 1 206 ? 10.531 32.438 9.133 1 96.31 206 ILE A CA 1
ATOM 1583 C C . ILE A 1 206 ? 11.414 33.594 9.539 1 96.31 206 ILE A C 1
ATOM 1585 O O . ILE A 1 206 ? 11.617 34.531 8.75 1 96.31 206 ILE A O 1
ATOM 1589 N N . LEU A 1 207 ? 11.984 33.5 10.727 1 95.94 207 LEU A N 1
ATOM 1590 C CA . LEU A 1 207 ? 12.805 34.594 11.242 1 95.94 207 LEU A CA 1
ATOM 1591 C C . LEU A 1 207 ? 14.102 34.719 10.445 1 95.94 207 LEU A C 1
ATOM 1593 O O . LEU A 1 207 ? 14.609 35.844 10.266 1 95.94 207 LEU A O 1
ATOM 1597 N N . ASP A 1 208 ? 14.625 33.594 10.031 1 94.31 208 ASP A N 1
ATOM 1598 C CA . ASP A 1 208 ? 15.844 33.625 9.219 1 94.31 208 ASP A CA 1
ATOM 1599 C C . ASP A 1 208 ? 15.617 34.375 7.91 1 94.31 208 ASP A C 1
ATOM 1601 O O . ASP A 1 208 ? 16.516 35.031 7.402 1 94.31 208 ASP A O 1
ATOM 1605 N N . LYS A 1 209 ? 14.531 34.25 7.387 1 94 209 LYS A N 1
ATOM 1606 C CA . LYS A 1 209 ? 14.219 34.875 6.105 1 94 209 LYS A CA 1
ATOM 1607 C C . LYS A 1 209 ? 13.828 36.344 6.289 1 94 209 LYS A C 1
ATOM 1609 O O . LYS A 1 209 ? 14.055 37.156 5.402 1 94 209 LYS A O 1
ATOM 1614 N N . HIS A 1 210 ? 13.211 36.625 7.391 1 93.06 210 HIS A N 1
ATOM 1615 C CA . HIS A 1 210 ? 12.734 37.969 7.664 1 93.06 210 HIS A CA 1
ATOM 1616 C C . HIS A 1 210 ? 13.453 38.594 8.859 1 93.06 210 HIS A C 1
ATOM 1618 O O . HIS A 1 210 ? 13.031 38.406 10.008 1 93.06 210 HIS A O 1
ATOM 1624 N N . LYS A 1 211 ? 14.344 39.438 8.531 1 87.31 211 LYS A N 1
ATOM 1625 C CA . LYS A 1 211 ? 15.148 40.031 9.594 1 87.31 211 LYS A CA 1
ATOM 1626 C C . LYS A 1 211 ? 14.336 41.031 10.422 1 87.31 211 LYS A C 1
ATOM 1628 O O . LYS A 1 211 ? 13.469 41.719 9.883 1 87.31 211 LYS A O 1
ATOM 1633 N N . GLY A 1 212 ? 14.578 41.031 11.68 1 86.94 212 GLY A N 1
ATOM 1634 C CA . GLY A 1 212 ? 13.953 42.031 12.547 1 86.94 212 GLY A CA 1
ATOM 1635 C C . GLY A 1 212 ? 12.688 41.531 13.203 1 86.94 212 GLY A C 1
ATOM 1636 O O . GLY A 1 212 ? 12.109 42.188 14.055 1 86.94 212 GLY A O 1
ATOM 1637 N N . LEU A 1 213 ? 12.211 40.344 12.828 1 92.38 213 LEU A N 1
ATOM 1638 C CA . LEU A 1 213 ? 11.023 39.75 13.43 1 92.38 213 LEU A CA 1
ATOM 1639 C C . LEU A 1 213 ? 11.352 39.125 14.789 1 92.38 213 LEU A C 1
ATOM 1641 O O . LEU A 1 213 ? 12.453 38.625 14.984 1 92.38 213 LEU A O 1
ATOM 1645 N N . GLU A 1 214 ? 10.43 39.312 15.688 1 95.88 214 GLU A N 1
ATOM 1646 C CA . GLU A 1 214 ? 10.445 38.531 16.938 1 95.88 214 GLU A CA 1
ATOM 1647 C C . GLU A 1 214 ? 9.445 37.406 16.906 1 95.88 214 GLU A C 1
ATOM 1649 O O . GLU A 1 214 ? 8.391 37.5 16.281 1 95.88 214 GLU A O 1
ATOM 1654 N N . GLY A 1 215 ? 9.836 36.312 17.562 1 97.81 215 GLY A N 1
ATOM 1655 C CA . GLY A 1 215 ? 8.977 35.125 17.484 1 97.81 215 GLY A CA 1
ATOM 1656 C C . GLY A 1 215 ? 8.641 34.531 18.828 1 97.81 215 GLY A C 1
ATOM 1657 O O . GLY A 1 215 ? 9.469 34.531 19.75 1 97.81 215 GLY A O 1
ATOM 1658 N N . ILE A 1 216 ? 7.426 34.094 19.016 1 98.56 216 ILE A N 1
ATOM 1659 C CA . ILE A 1 216 ? 7 33.281 20.141 1 98.56 216 ILE A CA 1
ATOM 1660 C C . ILE A 1 216 ? 6.656 31.875 19.641 1 98.56 216 ILE A C 1
ATOM 1662 O O . ILE A 1 216 ? 5.785 31.703 18.781 1 98.56 216 ILE A O 1
ATOM 1666 N N . ASN A 1 217 ? 7.367 30.875 20.109 1 98.19 217 ASN A N 1
ATOM 1667 C CA . ASN A 1 217 ? 7.023 29.469 19.891 1 98.19 217 ASN A CA 1
ATOM 1668 C C . ASN A 1 217 ? 6.121 28.938 21 1 98.19 217 ASN A C 1
ATOM 1670 O O . ASN A 1 217 ? 6.555 28.812 22.156 1 98.19 217 ASN A O 1
ATOM 1674 N N . PHE A 1 218 ? 4.914 28.656 20.641 1 98.31 218 PHE A N 1
ATOM 1675 C CA . PHE A 1 218 ? 3.92 28.281 21.641 1 98.31 218 PHE A CA 1
ATOM 1676 C C . PHE A 1 218 ? 3.504 26.828 21.469 1 98.31 218 PHE A C 1
ATOM 1678 O O . PHE A 1 218 ? 3.014 26.438 20.406 1 98.31 218 PHE A O 1
ATOM 1685 N N . ASP A 1 219 ? 3.664 26.016 22.469 1 95.12 219 ASP A N 1
ATOM 1686 C CA . ASP A 1 219 ? 3.281 24.609 22.531 1 95.12 219 ASP A CA 1
ATOM 1687 C C . ASP A 1 219 ? 3.104 24.141 23.969 1 95.12 219 ASP A C 1
ATOM 1689 O O . ASP A 1 219 ? 3.217 24.938 24.906 1 95.12 219 ASP A O 1
ATOM 1693 N N . LEU A 1 220 ? 2.715 22.953 24.172 1 92.19 220 LEU A N 1
ATOM 1694 C CA . LEU A 1 220 ? 2.592 22.422 25.516 1 92.19 220 LEU A CA 1
ATOM 1695 C C . LEU A 1 220 ? 3.891 22.594 26.297 1 92.19 220 LEU A C 1
ATOM 1697 O O . LEU A 1 220 ? 4.977 22.562 25.719 1 92.19 220 LEU A O 1
ATOM 1701 N N . PRO A 1 221 ? 3.799 22.766 27.594 1 94.12 221 PRO A N 1
ATOM 1702 C CA . PRO A 1 221 ? 4.98 23.062 28.406 1 94.12 221 PRO A CA 1
ATOM 1703 C C . PRO A 1 221 ? 6.09 22.016 28.219 1 94.12 221 PRO A C 1
ATOM 1705 O O . PRO A 1 221 ? 7.25 22.391 28 1 94.12 221 PRO A O 1
ATOM 1708 N N . LYS A 1 222 ? 5.746 20.766 28.234 1 85.19 222 LYS A N 1
ATOM 1709 C CA . LYS A 1 222 ? 6.75 19.719 28.125 1 85.19 222 LYS A CA 1
ATOM 1710 C C . LYS A 1 222 ? 7.457 19.766 26.781 1 85.19 222 LYS A C 1
ATOM 1712 O O . LYS A 1 222 ? 8.648 19.438 26.672 1 85.19 222 LYS A O 1
ATOM 1717 N N . VAL A 1 223 ? 6.789 20.172 25.781 1 85.25 223 VAL A N 1
ATOM 1718 C CA . VAL A 1 223 ? 7.324 20.219 24.422 1 85.25 223 VAL A CA 1
ATOM 1719 C C . VAL A 1 223 ? 8.328 21.359 24.297 1 85.25 223 VAL A C 1
ATOM 1721 O O . VAL A 1 223 ? 9.445 21.156 23.812 1 85.25 223 VAL A O 1
ATOM 1724 N N . VAL A 1 224 ? 7.98 22.547 24.75 1 91.81 224 VAL A N 1
ATOM 1725 C CA . VAL A 1 224 ? 8.836 23.703 24.547 1 91.81 224 VAL A CA 1
ATOM 1726 C C . VAL A 1 224 ? 10.023 23.656 25.5 1 91.81 224 VAL A C 1
ATOM 1728 O O . VAL A 1 224 ? 11.07 24.25 25.234 1 91.81 224 VAL A O 1
ATOM 1731 N N . GLU A 1 225 ? 9.844 22.891 26.609 1 91.5 225 GLU A N 1
ATOM 1732 C CA . GLU A 1 225 ? 10.969 22.703 27.531 1 91.5 225 GLU A CA 1
ATOM 1733 C C . GLU A 1 225 ? 12.117 21.984 26.844 1 91.5 225 GLU A C 1
ATOM 1735 O O . GLU A 1 225 ? 13.289 22.234 27.156 1 91.5 225 GLU A O 1
ATOM 1740 N N . ALA A 1 226 ? 11.781 21.188 25.938 1 84.56 226 ALA A N 1
ATOM 1741 C CA . ALA A 1 226 ? 12.781 20.375 25.25 1 84.56 226 ALA A CA 1
ATOM 1742 C C . ALA A 1 226 ? 13.281 21.078 23.984 1 84.56 226 ALA A C 1
ATOM 1744 O O . ALA A 1 226 ? 14.203 20.594 23.328 1 84.56 226 ALA A O 1
ATOM 1745 N N . ALA A 1 227 ? 12.719 22.219 23.688 1 89.81 227 ALA A N 1
ATOM 1746 C CA . ALA A 1 227 ? 13.039 22.922 22.453 1 89.81 227 ALA A CA 1
ATOM 1747 C C . ALA A 1 227 ? 14.398 23.609 22.547 1 89.81 227 ALA A C 1
ATOM 1749 O O . ALA A 1 227 ? 14.758 24.141 23.594 1 89.81 227 ALA A O 1
ATOM 1750 N N . PRO A 1 228 ? 15.195 23.594 21.5 1 92.62 228 PRO A N 1
ATOM 1751 C CA . PRO A 1 228 ? 16.484 24.297 21.5 1 92.62 228 PRO A CA 1
ATOM 1752 C C . PRO A 1 228 ? 16.312 25.812 21.531 1 92.62 228 PRO A C 1
ATOM 1754 O O . PRO A 1 228 ? 15.328 26.344 21.016 1 92.62 228 PRO A O 1
ATOM 1757 N N . PRO A 1 229 ? 17.312 26.438 22.094 1 94.94 229 PRO A N 1
ATOM 1758 C CA . PRO A 1 229 ? 17.266 27.906 22.062 1 94.94 229 PRO A CA 1
ATOM 1759 C C . PRO A 1 229 ? 17.562 28.469 20.688 1 94.94 229 PRO A C 1
ATOM 1761 O O . PRO A 1 229 ? 18.469 27.984 20 1 94.94 229 PRO A O 1
ATOM 1764 N N . TYR A 1 230 ? 16.75 29.328 20.203 1 94.75 230 TYR A N 1
ATOM 1765 C CA . TYR A 1 230 ? 16.969 30.078 18.984 1 94.75 230 TYR A CA 1
ATOM 1766 C C . TYR A 1 230 ? 16.969 31.578 19.25 1 94.75 230 TYR A C 1
ATOM 1768 O O . TYR A 1 230 ? 16.188 32.062 20.078 1 94.75 230 TYR A O 1
ATOM 1776 N N . LEU A 1 231 ? 17.875 32.281 18.547 1 93.31 231 LEU A N 1
ATOM 1777 C CA . LEU A 1 231 ? 17.906 33.719 18.688 1 93.31 231 LEU A CA 1
ATOM 1778 C C . LEU A 1 231 ? 16.609 34.344 18.219 1 93.31 231 LEU A C 1
ATOM 1780 O O . LEU A 1 231 ? 16.125 34.062 17.109 1 93.31 231 LEU A O 1
ATOM 1784 N N . GLY A 1 232 ? 16.047 35.219 19.062 1 95.88 232 GLY A N 1
ATOM 1785 C CA . GLY A 1 232 ? 14.859 35.938 18.688 1 95.88 232 GLY A CA 1
ATOM 1786 C C . GLY A 1 232 ? 13.57 35.188 18.922 1 95.88 232 GLY A C 1
ATOM 1787 O O . GLY A 1 232 ? 12.484 35.688 18.672 1 95.88 232 GLY A O 1
ATOM 1788 N N . ILE A 1 233 ? 13.648 33.938 19.438 1 97.69 233 ILE A N 1
ATOM 1789 C CA . ILE A 1 233 ? 12.461 33.125 19.656 1 97.69 233 ILE A CA 1
ATOM 1790 C C . ILE A 1 233 ? 12.281 32.875 21.156 1 97.69 233 ILE A C 1
ATOM 1792 O O . ILE A 1 233 ? 13.211 32.406 21.828 1 97.69 233 ILE A O 1
ATOM 1796 N N . GLU A 1 234 ? 11.219 33.281 21.656 1 98.25 234 GLU A N 1
ATOM 1797 C CA . GLU A 1 234 ? 10.82 32.938 23.016 1 98.25 234 GLU A CA 1
ATOM 1798 C C . GLU A 1 234 ? 9.93 31.688 23.047 1 98.25 234 GLU A C 1
ATOM 1800 O O . GLU A 1 234 ? 8.914 31.641 22.344 1 98.25 234 GLU A O 1
ATOM 1805 N N . HIS A 1 235 ? 10.312 30.688 23.859 1 98.06 235 HIS A N 1
ATOM 1806 C CA . HIS A 1 235 ? 9.484 29.5 24.031 1 98.06 235 HIS A CA 1
ATOM 1807 C C . HIS A 1 235 ? 8.492 29.688 25.188 1 98.06 235 HIS A C 1
ATOM 1809 O O . HIS A 1 235 ? 8.891 29.953 26.312 1 98.06 235 HIS A O 1
ATOM 1815 N N . VAL A 1 236 ? 7.254 29.547 24.891 1 98.25 236 VAL A N 1
ATOM 1816 C CA . VAL A 1 236 ? 6.207 29.734 25.891 1 98.25 236 VAL A CA 1
ATOM 1817 C C . VAL A 1 236 ? 5.328 28.5 25.969 1 98.25 236 VAL A C 1
ATOM 1819 O O . VAL A 1 236 ? 4.801 28.031 24.953 1 98.25 236 VAL A O 1
ATOM 1822 N N . GLY A 1 237 ? 5.168 27.922 27.141 1 97.31 237 GLY A N 1
ATOM 1823 C CA . GLY A 1 237 ? 4.348 26.734 27.359 1 97.31 237 GLY A CA 1
ATOM 1824 C C . GLY A 1 237 ? 2.896 27.062 27.656 1 97.31 237 GLY A C 1
ATOM 1825 O O . GLY A 1 237 ? 2.609 27.984 28.438 1 97.31 237 GLY A O 1
ATOM 1826 N N . GLY A 1 238 ? 1.958 26.406 27 1 96.62 238 GLY A N 1
ATOM 1827 C CA . GLY A 1 238 ? 0.534 26.547 27.266 1 96.62 238 GLY A CA 1
ATOM 1828 C C . GLY A 1 238 ? -0.329 25.719 26.344 1 96.62 238 GLY A C 1
ATOM 1829 O O . GLY A 1 238 ? 0.186 25.016 25.469 1 96.62 238 GLY A O 1
ATOM 1830 N N . ASP A 1 239 ? -1.6 25.75 26.609 1 96.56 239 ASP A N 1
ATOM 1831 C CA . ASP A 1 239 ? -2.6 25.062 25.797 1 96.56 239 ASP A CA 1
ATOM 1832 C C . ASP A 1 239 ? -3.318 26.031 24.859 1 96.56 239 ASP A C 1
ATOM 1834 O O . ASP A 1 239 ? -4.047 26.922 25.328 1 96.56 239 ASP A O 1
ATOM 1838 N N . MET A 1 240 ? -3.164 25.828 23.578 1 97.06 240 MET A N 1
ATOM 1839 C CA . MET A 1 240 ? -3.691 26.766 22.594 1 97.06 240 MET A CA 1
ATOM 1840 C C . MET A 1 240 ? -5.215 26.781 22.625 1 97.06 240 MET A C 1
ATOM 1842 O O . MET A 1 240 ? -5.836 27.734 22.141 1 97.06 240 MET A O 1
ATOM 1846 N N . LEU A 1 241 ? -5.855 25.75 23.125 1 96.38 241 LEU A N 1
ATOM 1847 C CA . LEU A 1 241 ? -7.309 25.719 23.234 1 96.38 241 LEU A CA 1
ATOM 1848 C C . LEU A 1 241 ? -7.789 26.609 24.359 1 96.38 241 LEU A C 1
ATOM 1850 O O . LEU A 1 241 ? -8.961 26.984 24.422 1 96.38 241 LEU A O 1
ATOM 1854 N N . GLU A 1 242 ? -6.883 26.969 25.234 1 97.31 242 GLU A N 1
ATOM 1855 C CA . GLU A 1 242 ? -7.211 27.844 26.359 1 97.31 242 GLU A CA 1
ATOM 1856 C C . GLU A 1 242 ? -6.852 29.297 26.062 1 97.31 242 GLU A C 1
ATOM 1858 O O . GLU A 1 242 ? -7.629 30.203 26.344 1 97.31 242 GLU A O 1
ATOM 1863 N N . TRP A 1 243 ? -5.652 29.438 25.609 1 97.38 243 TRP A N 1
ATOM 1864 C CA . TRP A 1 243 ? -5.234 30.812 25.297 1 97.38 243 TRP A CA 1
ATOM 1865 C C . TRP A 1 243 ? -4.109 30.812 24.266 1 97.38 243 TRP A C 1
ATOM 1867 O O . TRP A 1 243 ? -3.479 29.781 24.016 1 97.38 243 TRP A O 1
ATOM 1877 N N . VAL A 1 244 ? -3.916 32 23.609 1 98.25 244 VAL A N 1
ATOM 1878 C CA . VAL A 1 244 ? -2.883 32.219 22.594 1 98.25 244 VAL A CA 1
ATOM 1879 C C . VAL A 1 244 ? -2.154 33.531 22.891 1 98.25 244 VAL A C 1
ATOM 1881 O O . VAL A 1 244 ? -2.783 34.531 23.219 1 98.25 244 VAL A O 1
ATOM 1884 N N . PRO A 1 245 ? -0.832 33.5 22.859 1 98.38 245 PRO A N 1
ATOM 1885 C CA . PRO A 1 245 ? -0.105 34.75 23.047 1 98.38 245 PRO A CA 1
ATOM 1886 C C . PRO A 1 245 ? -0.425 35.781 21.984 1 98.38 245 PRO A C 1
ATOM 1888 O O . PRO A 1 245 ? -0.74 35.438 20.844 1 98.38 245 PRO A O 1
ATOM 1891 N N . GLN A 1 246 ? -0.201 37.062 22.391 1 97.81 246 GLN A N 1
ATOM 1892 C CA . GLN A 1 246 ? -0.461 38.156 21.453 1 97.81 246 GLN A CA 1
ATOM 1893 C C . GLN A 1 246 ? 0.643 38.25 20.406 1 97.81 246 GLN A C 1
ATOM 1895 O O . GLN A 1 246 ? 1.818 38.031 20.719 1 97.81 246 GLN A O 1
ATOM 1900 N N . GLY A 1 247 ? 0.294 38.531 19.203 1 96.75 247 GLY A N 1
ATOM 1901 C CA . GLY A 1 247 ? 1.205 38.75 18.094 1 96.75 247 GLY A CA 1
ATOM 1902 C C . GLY A 1 247 ? 0.544 39.438 16.922 1 96.75 247 GLY A C 1
ATOM 1903 O O . GLY A 1 247 ? -0.684 39.5 16.844 1 96.75 247 GLY A O 1
ATOM 1904 N N . ASP A 1 248 ? 1.362 40 16.016 1 97.06 248 ASP A N 1
ATOM 1905 C CA . ASP A 1 248 ? 0.844 40.625 14.805 1 97.06 248 ASP A CA 1
ATOM 1906 C C . ASP A 1 248 ? 0.286 39.594 13.836 1 97.06 248 ASP A C 1
ATOM 1908 O O . ASP A 1 248 ? -0.684 39.844 13.125 1 97.06 248 ASP A O 1
ATOM 1912 N N . VAL A 1 249 ? 0.958 38.469 13.805 1 97.94 249 VAL A N 1
ATOM 1913 C CA . VAL A 1 249 ? 0.576 37.344 12.984 1 97.94 249 VAL A CA 1
ATOM 1914 C C . VAL A 1 249 ? 0.689 36.062 13.797 1 97.94 249 VAL A C 1
ATOM 1916 O O . VAL A 1 249 ? 1.622 35.906 14.586 1 97.94 249 VAL A O 1
ATOM 1919 N N . ILE A 1 250 ? -0.291 35.25 13.617 1 98.69 250 ILE A N 1
ATOM 1920 C CA . ILE A 1 250 ? -0.25 33.906 14.195 1 98.69 250 ILE A CA 1
ATOM 1921 C C . ILE A 1 250 ? -0.096 32.875 13.086 1 98.69 250 ILE A C 1
ATOM 1923 O O . ILE A 1 250 ? -0.886 32.844 12.141 1 98.69 250 ILE A O 1
ATOM 1927 N N . PHE A 1 251 ? 0.948 32.062 13.234 1 98.25 251 PHE A N 1
ATOM 1928 C CA . PHE A 1 251 ? 1.271 31.031 12.258 1 98.25 251 PHE A CA 1
ATOM 1929 C C . PHE A 1 251 ? 0.982 29.656 12.812 1 98.25 251 PHE A C 1
ATOM 1931 O O . PHE A 1 251 ? 1.186 29.406 14.008 1 98.25 251 PHE A O 1
ATOM 1938 N N . MET A 1 252 ? 0.466 28.812 12.016 1 97.19 252 MET A N 1
ATOM 1939 C CA . MET A 1 252 ? 0.337 27.406 12.391 1 97.19 252 MET A CA 1
ATOM 1940 C C . MET A 1 252 ? 0.468 26.5 11.164 1 97.19 252 MET A C 1
ATOM 1942 O O . MET A 1 252 ? -0.024 26.828 10.086 1 97.19 252 MET A O 1
ATOM 1946 N N . LYS A 1 253 ? 1.148 25.484 11.305 1 94.75 253 LYS A N 1
ATOM 1947 C CA . LYS A 1 253 ? 1.315 24.484 10.258 1 94.75 253 LYS A CA 1
ATOM 1948 C C . LYS A 1 253 ? 0.743 23.141 10.68 1 94.75 253 LYS A C 1
ATOM 1950 O O . LYS A 1 253 ? 1.271 22.5 11.586 1 94.75 253 LYS A O 1
ATOM 1955 N N . GLY A 1 254 ? -0.29 22.719 9.961 1 92.19 254 GLY A N 1
ATOM 1956 C CA . GLY A 1 254 ? -0.854 21.406 10.219 1 92.19 254 GLY A CA 1
ATOM 1957 C C . GLY A 1 254 ? -1.495 21.281 11.586 1 92.19 254 GLY A C 1
ATOM 1958 O O . GLY A 1 254 ? -1.396 20.234 12.234 1 92.19 254 GLY A O 1
ATOM 1959 N N . ILE A 1 255 ? -2.057 22.297 12.109 1 94.06 255 ILE A N 1
ATOM 1960 C CA . ILE A 1 255 ? -2.619 22.281 13.453 1 94.06 255 ILE A CA 1
ATOM 1961 C C . ILE A 1 255 ? -4.129 22.062 13.383 1 94.06 255 ILE A C 1
ATOM 1963 O O . ILE A 1 255 ? -4.684 21.281 14.156 1 94.06 255 ILE A O 1
ATOM 1967 N N . LEU A 1 256 ? -4.801 22.703 12.445 1 95.94 256 LEU A N 1
ATOM 1968 C CA . LEU A 1 256 ? -6.262 22.688 12.406 1 95.94 256 LEU A CA 1
ATOM 1969 C C . LEU A 1 256 ? -6.773 21.281 12.086 1 95.94 256 LEU A C 1
ATOM 1971 O O . LEU A 1 256 ? -7.902 20.938 12.438 1 95.94 256 LEU A O 1
ATOM 1975 N N . CYS A 1 257 ? -5.957 20.484 11.477 1 93.69 257 CYS A N 1
ATOM 1976 C CA . CYS A 1 257 ? -6.379 19.141 11.125 1 93.69 257 CYS A CA 1
ATOM 1977 C C . CYS A 1 257 ? -6.422 18.234 12.352 1 93.69 257 CYS A C 1
ATOM 1979 O O . CYS A 1 257 ? -6.965 17.125 12.297 1 93.69 257 CYS A O 1
ATOM 1981 N N . SER A 1 258 ? -5.918 18.688 13.492 1 89.69 258 SER A N 1
ATOM 1982 C CA . SER A 1 258 ? -5.824 17.875 14.695 1 89.69 258 SER A CA 1
ATOM 1983 C C . SER A 1 258 ? -7.082 18 15.547 1 89.69 258 SER A C 1
ATOM 1985 O O . SER A 1 258 ? -7.246 17.281 16.531 1 89.69 258 SER A O 1
ATOM 1987 N N . TRP A 1 259 ? -8.008 18.875 15.117 1 91.88 259 TRP A N 1
ATOM 1988 C CA . TRP A 1 259 ? -9.148 19.219 15.961 1 91.88 259 TRP A CA 1
ATOM 1989 C C . TRP A 1 259 ? -10.461 19.062 15.203 1 91.88 259 TRP A C 1
ATOM 1991 O O . TRP A 1 259 ? -10.484 19.156 13.977 1 91.88 259 TRP A O 1
ATOM 2001 N N . ASP A 1 260 ? -11.508 18.812 15.969 1 91.06 260 ASP A N 1
ATOM 2002 C CA . ASP A 1 260 ? -12.812 18.828 15.312 1 91.06 260 ASP A CA 1
ATOM 2003 C C . ASP A 1 260 ? -13.258 20.25 14.992 1 91.06 260 ASP A C 1
ATOM 2005 O O . ASP A 1 260 ? -12.547 21.219 15.297 1 91.06 260 ASP A O 1
ATOM 2009 N N . ASP A 1 261 ? -14.398 20.438 14.391 1 94.62 261 ASP A N 1
ATOM 2010 C CA . ASP A 1 261 ? -14.828 21.734 13.906 1 94.62 261 ASP A CA 1
ATOM 2011 C C . ASP A 1 261 ? -15.078 22.703 15.07 1 94.62 261 ASP A C 1
ATOM 2013 O O . ASP A 1 261 ? -14.703 23.875 15.008 1 94.62 261 ASP A O 1
ATOM 2017 N N . ASP A 1 262 ? -15.68 22.188 16.094 1 95.56 262 ASP A N 1
ATOM 2018 C CA . ASP A 1 262 ? -15.969 23.047 17.25 1 95.56 262 ASP A CA 1
ATOM 2019 C C . ASP A 1 262 ? -14.68 23.5 17.922 1 95.56 262 ASP A C 1
ATOM 2021 O O . ASP A 1 262 ? -14.547 24.672 18.281 1 95.56 262 ASP A O 1
ATOM 2025 N N . GLU A 1 263 ? -13.789 22.609 18.047 1 95.38 263 GLU A N 1
ATOM 2026 C CA . GLU A 1 263 ? -12.5 22.938 18.625 1 95.38 263 GLU A CA 1
ATOM 2027 C C . GLU A 1 263 ? -11.727 23.922 17.75 1 95.38 263 GLU A C 1
ATOM 2029 O O . GLU A 1 263 ? -11.039 24.812 18.25 1 95.38 263 GLU A O 1
ATOM 2034 N N . CYS A 1 264 ? -11.812 23.75 16.484 1 97.31 264 CYS A N 1
ATOM 2035 C CA . CYS A 1 264 ? -11.156 24.672 15.547 1 97.31 264 CYS A CA 1
ATOM 2036 C C . CYS A 1 264 ? -11.719 26.078 15.695 1 97.31 264 CYS A C 1
ATOM 2038 O O . CYS A 1 264 ? -10.969 27.062 15.695 1 97.31 264 CYS A O 1
ATOM 2040 N N . VAL A 1 265 ? -13.047 26.172 15.789 1 98.19 265 VAL A N 1
ATOM 2041 C CA . VAL A 1 265 ? -13.672 27.484 15.977 1 98.19 265 VAL A CA 1
ATOM 2042 C C . VAL A 1 265 ? -13.18 28.109 17.281 1 98.19 265 VAL A C 1
ATOM 2044 O O . VAL A 1 265 ? -12.828 29.297 17.312 1 98.19 265 VAL A O 1
ATOM 2047 N N . GLY A 1 266 ? -13.188 27.281 18.312 1 98.12 266 GLY A N 1
ATOM 2048 C CA . GLY A 1 266 ? -12.672 27.766 19.578 1 98.12 266 GLY A CA 1
ATOM 2049 C C . GLY A 1 266 ? -11.234 28.266 19.5 1 98.12 266 GLY A C 1
ATOM 2050 O O . GLY A 1 266 ? -10.914 29.328 20 1 98.12 266 GLY A O 1
ATOM 2051 N N . LEU A 1 267 ? -10.383 27.5 18.891 1 98.19 267 LEU A N 1
ATOM 2052 C CA . LEU A 1 267 ? -8.984 27.859 18.703 1 98.19 267 LEU A CA 1
ATOM 2053 C C . LEU A 1 267 ? -8.852 29.156 17.906 1 98.19 267 LEU A C 1
ATOM 2055 O O . LEU A 1 267 ? -8.07 30.031 18.25 1 98.19 267 LEU A O 1
ATOM 2059 N N . LEU A 1 268 ? -9.602 29.25 16.844 1 98.56 268 LEU A N 1
ATOM 2060 C CA . LEU A 1 268 ? -9.547 30.438 15.969 1 98.56 268 LEU A CA 1
ATOM 2061 C C . LEU A 1 268 ? -10.07 31.672 16.703 1 98.56 268 LEU A C 1
ATOM 2063 O O . LEU A 1 268 ? -9.586 32.781 16.469 1 98.56 268 LEU A O 1
ATOM 2067 N N . LYS A 1 269 ? -11.047 31.5 17.562 1 98.62 269 LYS A N 1
ATOM 2068 C CA . LYS A 1 269 ? -11.508 32.625 18.406 1 98.62 269 LYS A CA 1
ATOM 2069 C C . LYS A 1 269 ? -10.398 33.094 19.328 1 98.62 269 LYS A C 1
ATOM 2071 O O . LYS A 1 269 ? -10.242 34.312 19.547 1 98.62 269 LYS A O 1
ATOM 2076 N N . ASN A 1 270 ? -9.727 32.125 19.922 1 98.62 270 ASN A N 1
ATOM 2077 C CA . ASN A 1 270 ? -8.578 32.5 20.75 1 98.62 270 ASN A CA 1
ATOM 2078 C C . ASN A 1 270 ? -7.543 33.281 19.938 1 98.62 270 ASN A C 1
ATOM 2080 O O . ASN A 1 270 ? -6.957 34.25 20.453 1 98.62 270 ASN A O 1
ATOM 2084 N N . CYS A 1 271 ? -7.301 32.875 18.75 1 98.75 271 CYS A N 1
ATOM 2085 C CA . CYS A 1 271 ? -6.375 33.594 17.875 1 98.75 271 CYS A CA 1
ATOM 2086 C C . CYS A 1 271 ? -6.879 35 17.562 1 98.75 271 CYS A C 1
ATOM 2088 O O . CYS A 1 271 ? -6.109 35.938 17.594 1 98.75 271 CYS A O 1
ATOM 2090 N N . TYR A 1 272 ? -8.164 35.062 17.266 1 98.44 272 TYR A N 1
ATOM 2091 C CA . TYR A 1 272 ? -8.781 36.344 16.969 1 98.44 272 TYR A CA 1
ATOM 2092 C C . TYR A 1 272 ? -8.547 37.344 18.094 1 98.44 272 TYR A C 1
ATOM 2094 O O . TYR A 1 272 ? -8.172 38.5 17.859 1 98.44 272 TYR A O 1
ATOM 2102 N N . LYS A 1 273 ? -8.727 36.875 19.312 1 98.12 273 LYS A N 1
ATOM 2103 C CA . LYS A 1 273 ? -8.539 37.719 20.5 1 98.12 273 LYS A CA 1
ATOM 2104 C C . LYS A 1 273 ? -7.086 38.156 20.641 1 98.12 273 LYS A C 1
ATOM 2106 O O . LYS A 1 273 ? -6.812 39.281 21.109 1 98.12 273 LYS A O 1
ATOM 2111 N N . ALA A 1 274 ? -6.223 37.344 20.219 1 98.44 274 ALA A N 1
ATOM 2112 C CA . ALA A 1 274 ? -4.793 37.594 20.422 1 98.44 274 ALA A CA 1
ATOM 2113 C C . ALA A 1 274 ? -4.223 38.469 19.328 1 98.44 274 ALA A C 1
ATOM 2115 O O . ALA A 1 274 ? -3.1 38.969 19.438 1 98.44 274 ALA A O 1
ATOM 2116 N N . LEU A 1 275 ? -4.938 38.75 18.312 1 98.19 275 LEU A N 1
ATOM 2117 C CA . LEU A 1 275 ? -4.48 39.531 17.172 1 98.19 275 LEU A CA 1
ATOM 2118 C C . LEU A 1 275 ? -4.887 41 17.312 1 98.19 275 LEU A C 1
ATOM 2120 O O . LEU A 1 275 ? -5.965 41.281 17.828 1 98.19 275 LEU A O 1
ATOM 2124 N N . PRO A 1 276 ? -4.016 41.938 16.875 1 97.19 276 PRO A N 1
ATOM 2125 C CA . PRO A 1 276 ? -4.469 43.312 16.719 1 97.19 276 PRO A CA 1
ATOM 2126 C C . PRO A 1 276 ? -5.461 43.469 15.578 1 97.19 276 PRO A C 1
ATOM 2128 O O . PRO A 1 276 ? -5.707 42.531 14.82 1 97.19 276 PRO A O 1
ATOM 2131 N N . GLU A 1 277 ? -5.859 44.719 15.578 1 93.38 277 GLU A N 1
ATOM 2132 C CA . GLU A 1 277 ? -6.699 45.031 14.422 1 93.38 277 GLU A CA 1
ATOM 2133 C C . GLU A 1 277 ? -5.941 44.844 13.117 1 93.38 277 GLU A C 1
ATOM 2135 O O . GLU A 1 277 ? -4.762 45.188 13.016 1 93.38 277 GLU A O 1
ATOM 2140 N N . LYS A 1 278 ? -6.367 44.188 12.195 1 90.62 278 LYS A N 1
ATOM 2141 C CA . LYS A 1 278 ? -5.809 43.906 10.875 1 90.62 278 LYS A CA 1
ATOM 2142 C C . LYS A 1 278 ? -4.832 42.719 10.938 1 90.62 278 LYS A C 1
ATOM 2144 O O . LYS A 1 278 ? -4.141 42.438 9.961 1 90.62 278 LYS A O 1
ATOM 2149 N N . GLY A 1 279 ? -4.676 42.156 12.117 1 96.44 279 GLY A N 1
ATOM 2150 C CA . GLY A 1 279 ? -3.871 40.969 12.219 1 96.44 279 GLY A CA 1
ATOM 2151 C C . GLY A 1 279 ? -4.469 39.781 11.477 1 96.44 279 GLY A C 1
ATOM 2152 O O . GLY A 1 279 ? -5.598 39.875 10.977 1 96.44 279 GLY A O 1
ATOM 2153 N N . LYS A 1 280 ? -3.654 38.75 11.297 1 97.62 280 LYS A N 1
ATOM 2154 C CA . LYS A 1 280 ? -4.152 37.562 10.586 1 97.62 280 LYS A CA 1
ATOM 2155 C C . LYS A 1 280 ? -3.543 36.281 11.141 1 97.62 280 LYS A C 1
ATOM 2157 O O . LYS A 1 280 ? -2.482 36.312 11.766 1 97.62 280 LYS A O 1
ATOM 2162 N N . VAL A 1 281 ? -4.281 35.25 10.922 1 98.56 281 VAL A N 1
ATOM 2163 C CA . VAL A 1 281 ? -3.764 33.906 11.102 1 98.56 281 VAL A CA 1
ATOM 2164 C C . VAL A 1 281 ? -3.312 33.344 9.75 1 98.56 281 VAL A C 1
ATOM 2166 O O . VAL A 1 281 ? -4.02 33.469 8.75 1 98.56 281 VAL A O 1
ATOM 2169 N N . ILE A 1 282 ? -2.125 32.844 9.719 1 98.12 282 ILE A N 1
ATOM 2170 C CA . ILE A 1 282 ? -1.633 32.094 8.562 1 98.12 282 ILE A CA 1
ATOM 2171 C C . ILE A 1 282 ? -1.548 30.609 8.898 1 98.12 282 ILE A C 1
ATOM 2173 O O . ILE A 1 282 ? -0.677 30.188 9.664 1 98.12 282 ILE A O 1
ATOM 2177 N N . ALA A 1 283 ? -2.438 29.844 8.305 1 97.81 283 ALA A N 1
ATOM 2178 C CA . ALA A 1 283 ? -2.436 28.406 8.523 1 97.81 283 ALA A CA 1
ATOM 2179 C C . ALA A 1 283 ? -1.992 27.656 7.27 1 97.81 283 ALA A C 1
ATOM 2181 O O . ALA A 1 283 ? -2.604 27.797 6.207 1 97.81 283 ALA A O 1
ATOM 2182 N N . LEU A 1 284 ? -0.889 26.969 7.414 1 95.44 284 LEU A N 1
ATOM 2183 C CA . LEU A 1 284 ? -0.481 26.047 6.352 1 95.44 284 LEU A CA 1
ATOM 2184 C C . LEU A 1 284 ? -1.145 24.688 6.523 1 95.44 284 LEU A C 1
ATOM 2186 O O . LEU A 1 284 ? -0.781 23.922 7.418 1 95.44 284 LEU A O 1
ATOM 2190 N N . GLU A 1 285 ? -2.117 24.375 5.605 1 94.75 285 GLU A N 1
ATOM 2191 C CA . GLU A 1 285 ? -2.93 23.172 5.727 1 94.75 285 GLU A CA 1
ATOM 2192 C C . GLU A 1 285 ? -2.982 22.406 4.402 1 94.75 285 GLU A C 1
ATOM 2194 O O . GLU A 1 285 ? -2.775 22.984 3.338 1 94.75 285 GLU A O 1
ATOM 2199 N N . GLN A 1 286 ? -3.127 21.109 4.598 1 92.88 286 GLN A N 1
ATOM 2200 C CA . GLN A 1 286 ? -3.49 20.297 3.439 1 92.88 286 GLN A CA 1
ATOM 2201 C C . GLN A 1 286 ? -4.996 20.344 3.186 1 92.88 286 GLN A C 1
ATOM 2203 O O . GLN A 1 286 ? -5.758 19.625 3.822 1 92.88 286 GLN A O 1
ATOM 2208 N N . VAL A 1 287 ? -5.418 21.141 2.209 1 94.94 287 VAL A N 1
ATOM 2209 C CA . VAL A 1 287 ? -6.824 21.391 1.918 1 94.94 287 VAL A CA 1
ATOM 2210 C C . VAL A 1 287 ? -7.328 20.359 0.9 1 94.94 287 VAL A C 1
ATOM 2212 O O . VAL A 1 287 ? -6.742 20.203 -0.172 1 94.94 287 VAL A O 1
ATOM 2215 N N . LEU A 1 288 ? -8.367 19.672 1.267 1 94.25 288 LEU A N 1
ATOM 2216 C CA . LEU A 1 288 ? -8.922 18.656 0.376 1 94.25 288 LEU A CA 1
ATOM 2217 C C . LEU A 1 288 ? -9.672 19.312 -0.781 1 94.25 288 LEU A C 1
ATOM 2219 O O . LEU A 1 288 ? -10.352 20.312 -0.596 1 94.25 288 LEU A O 1
ATOM 2223 N N . PRO A 1 289 ? -9.57 18.734 -1.97 1 91.12 289 PRO A N 1
ATOM 2224 C CA . PRO A 1 289 ? -10.414 19.219 -3.068 1 91.12 289 PRO A CA 1
ATOM 2225 C C . PRO A 1 289 ? -11.891 18.891 -2.861 1 91.12 289 PRO A C 1
ATOM 2227 O O . PRO A 1 289 ? -12.227 17.891 -2.225 1 91.12 289 PRO A O 1
ATOM 2230 N N . MET A 1 290 ? -12.695 19.734 -3.43 1 89.44 290 MET A N 1
ATOM 2231 C CA . MET A 1 290 ? -14.141 19.5 -3.352 1 89.44 290 MET A CA 1
ATOM 2232 C C . MET A 1 290 ? -14.523 18.219 -4.086 1 89.44 290 MET A C 1
ATOM 2234 O O . MET A 1 290 ? -15.297 17.406 -3.574 1 89.44 290 MET A O 1
ATOM 2238 N N . HIS A 1 291 ? -13.961 18.062 -5.254 1 89.88 291 HIS A N 1
ATOM 2239 C CA . HIS A 1 291 ? -14.219 16.875 -6.059 1 89.88 291 HIS A CA 1
ATOM 2240 C C . HIS A 1 291 ? -13.016 15.93 -6.043 1 89.88 291 HIS A C 1
ATOM 2242 O O . HIS A 1 291 ? -11.867 16.375 -6.074 1 89.88 291 HIS A O 1
ATOM 2248 N N . THR A 1 292 ? -13.336 14.633 -5.977 1 93.81 292 THR A N 1
ATOM 2249 C CA . THR A 1 292 ? -12.273 13.633 -5.977 1 93.81 292 THR A CA 1
ATOM 2250 C C . THR A 1 292 ? -11.875 13.266 -7.402 1 93.81 292 THR A C 1
ATOM 2252 O O . THR A 1 292 ? -12.672 12.695 -8.148 1 93.81 292 THR A O 1
ATOM 2255 N N . ASP A 1 293 ? -10.703 13.664 -7.762 1 92.31 293 ASP A N 1
ATOM 2256 C CA . ASP A 1 293 ? -10.18 13.242 -9.055 1 92.31 293 ASP A CA 1
ATOM 2257 C C . ASP A 1 293 ? -9.055 12.227 -8.883 1 92.31 293 ASP A C 1
ATOM 2259 O O . ASP A 1 293 ? -8.789 11.773 -7.77 1 92.31 293 ASP A O 1
ATOM 2263 N N . THR A 1 294 ? -8.492 11.789 -9.969 1 90.94 294 THR A N 1
ATOM 2264 C CA . THR A 1 294 ? -7.523 10.703 -9.914 1 90.94 294 THR A CA 1
ATOM 2265 C C . THR A 1 294 ? -6.098 11.25 -9.969 1 90.94 294 THR A C 1
ATOM 2267 O O . THR A 1 294 ? -5.156 10.508 -10.266 1 90.94 294 THR A O 1
ATOM 2270 N N . SER A 1 295 ? -5.863 12.547 -9.695 1 88.81 295 SER A N 1
ATOM 2271 C CA . SER A 1 295 ? -4.535 13.141 -9.758 1 88.81 295 SER A CA 1
ATOM 2272 C C . SER A 1 295 ? -3.662 12.68 -8.602 1 88.81 295 SER A C 1
ATOM 2274 O O . SER A 1 295 ? -4.172 12.312 -7.539 1 88.81 295 SER A O 1
ATOM 2276 N N . PRO A 1 296 ? -2.316 12.719 -8.773 1 84.62 296 PRO A N 1
ATOM 2277 C CA . PRO A 1 296 ? -1.404 12.352 -7.691 1 84.62 296 PRO A CA 1
ATOM 2278 C C . PRO A 1 296 ? -1.571 13.227 -6.453 1 84.62 296 PRO A C 1
ATOM 2280 O O . PRO A 1 296 ? -1.466 12.734 -5.324 1 84.62 296 PRO A O 1
ATOM 2283 N N . SER A 1 297 ? -1.829 14.477 -6.695 1 86.06 297 SER A N 1
ATOM 2284 C CA . SER A 1 297 ? -2.008 15.391 -5.57 1 86.06 297 SER A CA 1
ATOM 2285 C C . SER A 1 297 ? -3.229 15.016 -4.738 1 86.06 297 SER A C 1
ATOM 2287 O O . SER A 1 297 ? -3.166 14.984 -3.508 1 86.06 297 SER A O 1
ATOM 2289 N N . THR A 1 298 ? -4.363 14.719 -5.418 1 91.44 298 THR A N 1
ATOM 2290 C CA . THR A 1 298 ? -5.574 14.312 -4.715 1 91.44 298 THR A CA 1
ATOM 2291 C C . THR A 1 298 ? -5.348 13 -3.959 1 91.44 298 THR A C 1
ATOM 2293 O O . THR A 1 298 ? -5.738 12.875 -2.797 1 91.44 298 THR A O 1
ATOM 2296 N N . ARG A 1 299 ? -4.668 12.062 -4.562 1 92.88 299 ARG A N 1
ATOM 2297 C CA . ARG A 1 299 ? -4.387 10.781 -3.928 1 92.88 299 ARG A CA 1
ATOM 2298 C C . ARG A 1 299 ? -3.531 10.961 -2.678 1 92.88 299 ARG A C 1
ATOM 2300 O O . ARG A 1 299 ? -3.828 10.391 -1.627 1 92.88 299 ARG A O 1
ATOM 2307 N N . ALA A 1 300 ? -2.516 11.781 -2.818 1 89.5 300 ALA A N 1
ATOM 2308 C CA . ALA A 1 300 ? -1.633 12.023 -1.682 1 89.5 300 ALA A CA 1
ATOM 2309 C C . ALA A 1 300 ? -2.393 12.664 -0.525 1 89.5 300 ALA A C 1
ATOM 2311 O O . ALA A 1 300 ? -2.205 12.289 0.635 1 89.5 300 ALA A O 1
ATOM 2312 N N . LEU A 1 301 ? -3.24 13.617 -0.841 1 92.06 301 LEU A N 1
ATOM 2313 C CA . LEU A 1 301 ? -4.016 14.32 0.176 1 92.06 301 LEU A CA 1
ATOM 2314 C C . LEU A 1 301 ? -4.984 13.375 0.875 1 92.06 301 LEU A C 1
ATOM 2316 O O . LEU A 1 301 ? -5.102 13.391 2.104 1 92.06 301 LEU A O 1
ATOM 2320 N N . LEU A 1 302 ? -5.645 12.562 0.119 1 95.38 302 LEU A N 1
ATOM 2321 C CA . LEU A 1 302 ? -6.637 11.656 0.688 1 95.38 302 LEU A CA 1
ATOM 2322 C C . LEU A 1 302 ? -5.961 10.547 1.487 1 95.38 302 LEU A C 1
ATOM 2324 O O . LEU A 1 302 ? -6.496 10.094 2.506 1 95.38 302 LEU A O 1
ATOM 2328 N N . GLN A 1 303 ? -4.797 10.07 1.05 1 94.94 303 GLN A N 1
ATOM 2329 C CA . GLN A 1 303 ? -4.02 9.109 1.824 1 94.94 303 GLN A CA 1
ATOM 2330 C C . GLN A 1 303 ? -3.623 9.688 3.18 1 94.94 303 GLN A C 1
ATOM 2332 O O . GLN A 1 303 ? -3.719 9.008 4.203 1 94.94 303 GLN A O 1
ATOM 2337 N N . ALA A 1 304 ? -3.184 10.898 3.127 1 91.19 304 ALA A N 1
ATOM 2338 C CA . ALA A 1 304 ? -2.801 11.578 4.363 1 91.19 304 ALA A CA 1
ATOM 2339 C C . ALA A 1 304 ? -3.998 11.734 5.297 1 91.19 304 ALA A C 1
ATOM 2341 O O . ALA A 1 304 ? -3.855 11.672 6.52 1 91.19 304 ALA A O 1
ATOM 2342 N N . ASP A 1 305 ? -5.152 11.953 4.73 1 94.81 305 ASP A N 1
ATOM 2343 C CA . ASP A 1 305 ? -6.359 12.094 5.535 1 94.81 305 ASP A CA 1
ATOM 2344 C C . ASP A 1 305 ? -6.727 10.781 6.219 1 94.81 305 ASP A C 1
ATOM 2346 O O . ASP A 1 305 ? -7.102 10.766 7.391 1 94.81 305 ASP A O 1
ATOM 2350 N N . VAL A 1 306 ? -6.621 9.703 5.5 1 96.06 306 VAL A N 1
ATOM 2351 C CA . VAL A 1 306 ? -6.918 8.398 6.078 1 96.06 306 VAL A CA 1
ATOM 2352 C C . VAL A 1 306 ? -5.883 8.055 7.148 1 96.06 306 VAL A C 1
ATOM 2354 O O . VAL A 1 306 ? -6.207 7.422 8.156 1 96.06 306 VAL A O 1
ATOM 2357 N N . PHE A 1 307 ? -4.695 8.5 6.938 1 93.25 307 PHE A N 1
ATOM 2358 C CA . PHE A 1 307 ? -3.668 8.32 7.953 1 93.25 307 PHE A CA 1
ATOM 2359 C C . PHE A 1 307 ? -4.062 9.008 9.25 1 93.25 307 PHE A C 1
ATOM 2361 O O . PHE A 1 307 ? -3.967 8.422 10.328 1 93.25 307 PHE A O 1
ATOM 2368 N N . LEU A 1 308 ? -4.469 10.242 9.125 1 91.94 308 LEU A N 1
ATOM 2369 C CA . LEU A 1 308 ? -4.918 10.984 10.297 1 91.94 308 LEU A CA 1
ATOM 2370 C C . LEU A 1 308 ? -6.051 10.25 11 1 91.94 308 LEU A C 1
ATOM 2372 O O . LEU A 1 308 ? -6.09 10.195 12.234 1 91.94 308 LEU A O 1
ATOM 2376 N N . MET A 1 309 ? -6.945 9.711 10.25 1 93.69 309 MET A N 1
ATOM 2377 C CA . MET A 1 309 ? -8.086 8.977 10.773 1 93.69 309 MET A CA 1
ATOM 2378 C C . MET A 1 309 ? -7.629 7.75 11.562 1 93.69 309 MET A C 1
ATOM 2380 O O . MET A 1 309 ? -8.188 7.438 12.617 1 93.69 309 MET A O 1
ATOM 2384 N N . ALA A 1 310 ? -6.613 7.078 11.102 1 93.62 310 ALA A N 1
ATOM 2385 C CA . ALA A 1 310 ? -6.156 5.816 11.68 1 93.62 310 ALA A CA 1
ATOM 2386 C C . ALA A 1 310 ? -5.359 6.055 12.953 1 93.62 310 ALA A C 1
ATOM 2388 O O . ALA A 1 310 ? -5.379 5.23 13.875 1 93.62 310 ALA A O 1
ATOM 2389 N N . ILE A 1 311 ? -4.684 7.176 12.977 1 88.56 311 ILE A N 1
ATOM 2390 C CA . ILE A 1 311 ? -3.625 7.301 13.969 1 88.56 311 ILE A CA 1
ATOM 2391 C C . ILE A 1 311 ? -4.027 8.32 15.031 1 88.56 311 ILE A C 1
ATOM 2393 O O . ILE A 1 311 ? -3.711 8.164 16.203 1 88.56 311 ILE A O 1
ATOM 2397 N N . TYR A 1 312 ? -4.691 9.297 14.602 1 84 312 TYR A N 1
ATOM 2398 C CA . TYR A 1 312 ? -4.891 10.422 15.516 1 84 312 TYR A CA 1
ATOM 2399 C C . TYR A 1 312 ? -6.324 10.453 16.031 1 84 312 TYR A C 1
ATOM 2401 O O . TYR A 1 312 ? -7.113 9.555 15.75 1 84 312 TYR A O 1
ATOM 2409 N N . SER A 1 313 ? -6.719 11.375 16.812 1 76.38 313 SER A N 1
ATOM 2410 C CA . SER A 1 313 ? -7.938 11.438 17.609 1 76.38 313 SER A CA 1
ATOM 2411 C C . SER A 1 313 ? -9.18 11.477 16.734 1 76.38 313 SER A C 1
ATOM 2413 O O . SER A 1 313 ? -9.125 11.93 15.586 1 76.38 313 SER A O 1
ATOM 2415 N N . PRO A 1 314 ? -10.188 11.008 17.594 1 75.44 314 PRO A N 1
ATOM 2416 C CA . PRO A 1 314 ? -11.469 11.156 16.891 1 75.44 314 PRO A CA 1
ATOM 2417 C C . PRO A 1 314 ? -11.805 12.609 16.578 1 75.44 314 PRO A C 1
ATOM 2419 O O . PRO A 1 314 ? -11.586 13.492 17.406 1 75.44 314 PRO A O 1
ATOM 2422 N N . GLY A 1 315 ? -11.914 13.062 15.461 1 82.38 315 GLY A N 1
ATOM 2423 C CA . GLY A 1 315 ? -12.234 14.43 15.086 1 82.38 315 GLY A CA 1
ATOM 2424 C C . GLY A 1 315 ? -11.219 15.039 14.141 1 82.38 315 GLY A C 1
ATOM 2425 O O . GLY A 1 315 ? -11.5 16.047 13.477 1 82.38 315 GLY A O 1
ATOM 2426 N N . SER A 1 316 ? -9.984 14.477 14.344 1 88.5 316 SER A N 1
ATOM 2427 C CA . SER A 1 316 ? -8.977 14.953 13.391 1 88.5 316 SER A CA 1
ATOM 2428 C C . SER A 1 316 ? -9.414 14.703 11.953 1 88.5 316 SER A C 1
ATOM 2430 O O . SER A 1 316 ? -9.961 13.641 11.641 1 88.5 316 SER A O 1
ATOM 2432 N N . LYS A 1 317 ? -9.234 15.75 11.172 1 91 317 LYS A N 1
ATOM 2433 C CA . LYS A 1 317 ? -9.625 15.586 9.773 1 91 317 LYS A CA 1
ATOM 2434 C C . LYS A 1 317 ? -9.086 16.734 8.922 1 91 317 LYS A C 1
ATOM 2436 O O . LYS A 1 317 ? -8.82 17.812 9.43 1 91 317 LYS A O 1
ATOM 2441 N N . ARG A 1 318 ? -8.914 16.438 7.742 1 93.94 318 ARG A N 1
ATOM 2442 C CA . ARG A 1 318 ? -8.672 17.484 6.75 1 93.94 318 ARG A CA 1
ATOM 2443 C C . ARG A 1 318 ? -9.977 18.016 6.176 1 93.94 318 ARG A C 1
ATOM 2445 O O . ARG A 1 318 ? -11.016 17.359 6.277 1 93.94 318 ARG A O 1
ATOM 2452 N N . ARG A 1 319 ? -9.867 19.172 5.656 1 95.25 319 ARG A N 1
ATOM 2453 C CA . ARG A 1 319 ? -11.102 19.875 5.289 1 95.25 319 ARG A CA 1
ATOM 2454 C C . ARG A 1 319 ? -10.977 20.5 3.91 1 95.25 319 ARG A C 1
ATOM 2456 O O . ARG A 1 319 ? -9.867 20.734 3.418 1 95.25 319 ARG A O 1
ATOM 2463 N N . THR A 1 320 ? -12.156 20.688 3.305 1 92.56 320 THR A N 1
ATOM 2464 C CA . THR A 1 320 ? -12.242 21.453 2.066 1 92.56 320 THR A CA 1
ATOM 2465 C C . THR A 1 320 ? -12.289 22.938 2.357 1 92.56 320 THR A C 1
ATOM 2467 O O . THR A 1 320 ? -12.492 23.359 3.504 1 92.56 320 THR A O 1
ATOM 2470 N N . GLU A 1 321 ? -12.078 23.719 1.312 1 93.62 321 GLU A N 1
ATOM 2471 C CA . GLU A 1 321 ? -12.062 25.172 1.428 1 93.62 321 GLU A CA 1
ATOM 2472 C C . GLU A 1 321 ? -13.359 25.703 2.023 1 93.62 321 GLU A C 1
ATOM 2474 O O . GLU A 1 321 ? -13.352 26.625 2.834 1 93.62 321 GLU A O 1
ATOM 2479 N N . ASP A 1 322 ? -14.477 25.125 1.646 1 92.31 322 ASP A N 1
ATOM 2480 C CA . ASP A 1 322 ? -15.773 25.609 2.105 1 92.31 322 ASP A CA 1
ATOM 2481 C C . ASP A 1 322 ? -15.914 25.438 3.617 1 92.31 322 ASP A C 1
ATOM 2483 O O . ASP A 1 322 ? -16.516 26.297 4.285 1 92.31 322 ASP A O 1
ATOM 2487 N N . ILE A 1 323 ? -15.359 24.375 4.082 1 93.88 323 ILE A N 1
ATOM 2488 C CA . ILE A 1 323 ? -15.43 24.141 5.52 1 93.88 323 ILE A CA 1
ATOM 2489 C C . ILE A 1 323 ? -14.562 25.172 6.246 1 93.88 323 ILE A C 1
ATOM 2491 O O . ILE A 1 323 ? -14.969 25.719 7.273 1 93.88 323 ILE A O 1
ATOM 2495 N N . PHE A 1 324 ? -13.406 25.469 5.715 1 96.69 324 PHE A N 1
ATOM 2496 C CA . PHE A 1 324 ? -12.539 26.469 6.328 1 96.69 324 PHE A CA 1
ATOM 2497 C C . PHE A 1 324 ? -13.203 27.844 6.305 1 96.69 324 PHE A C 1
ATOM 2499 O O . PHE A 1 324 ? -13.023 28.641 7.23 1 96.69 324 PHE A O 1
ATOM 2506 N N . ARG A 1 325 ? -13.914 28.141 5.266 1 96.88 325 ARG A N 1
ATOM 2507 C CA . ARG A 1 325 ? -14.641 29.391 5.191 1 96.88 325 ARG A CA 1
ATOM 2508 C C . ARG A 1 325 ? -15.688 29.484 6.297 1 96.88 325 ARG A C 1
ATOM 2510 O O . ARG A 1 325 ? -15.844 30.531 6.934 1 96.88 325 ARG A O 1
ATOM 2517 N N . ARG A 1 326 ? -16.344 28.406 6.5 1 96.38 326 ARG A N 1
ATOM 2518 C CA . ARG A 1 326 ? -17.344 28.375 7.562 1 96.38 326 ARG A CA 1
ATOM 2519 C C . ARG A 1 326 ? -16.688 28.547 8.93 1 96.38 326 ARG A C 1
ATOM 2521 O O . ARG A 1 326 ? -17.219 29.234 9.797 1 96.38 326 ARG A O 1
ATOM 2528 N N . LEU A 1 327 ? -15.578 27.875 9.117 1 97.75 327 LEU A N 1
ATOM 2529 C CA . LEU A 1 327 ? -14.852 28 10.375 1 97.75 327 LEU A CA 1
ATOM 2530 C C . LEU A 1 327 ? -14.406 29.438 10.594 1 97.75 327 LEU A C 1
ATOM 2532 O O . LEU A 1 327 ? -14.492 29.969 11.711 1 97.75 327 LEU A O 1
ATOM 2536 N N . SER A 1 328 ? -13.906 30.031 9.547 1 98.25 328 SER A N 1
ATOM 2537 C CA . SER A 1 328 ? -13.445 31.422 9.594 1 98.25 328 SER A CA 1
ATOM 2538 C C . SER A 1 328 ? -14.57 32.344 10.023 1 98.25 328 SER A C 1
ATOM 2540 O O . SER A 1 328 ? -14.383 33.188 10.914 1 98.25 328 SER A O 1
ATOM 2542 N N . GLU A 1 329 ? -15.734 32.188 9.414 1 97.94 329 GLU A N 1
ATOM 2543 C CA . GLU A 1 329 ? -16.891 33 9.719 1 97.94 329 GLU A CA 1
ATOM 2544 C C . GLU A 1 329 ? -17.359 32.781 11.156 1 97.94 329 GLU A C 1
ATOM 2546 O O . GLU A 1 329 ? -17.656 33.75 11.875 1 97.94 329 GLU A O 1
ATOM 2551 N N . ALA A 1 330 ? -17.406 31.609 11.531 1 98.06 330 ALA A N 1
ATOM 2552 C CA . ALA A 1 330 ? -17.875 31.266 12.867 1 98.06 330 ALA A CA 1
ATOM 2553 C C . ALA A 1 330 ? -16.938 31.828 13.938 1 98.06 330 ALA A C 1
ATOM 2555 O O . ALA A 1 330 ? -17.375 32.156 15.047 1 98.06 330 ALA A O 1
ATOM 2556 N N . ALA A 1 331 ? -15.703 31.969 13.617 1 98.25 331 ALA A N 1
ATOM 2557 C CA . ALA A 1 331 ? -14.703 32.438 14.57 1 98.25 331 ALA A CA 1
ATOM 2558 C C . ALA A 1 331 ? -14.656 33.969 14.609 1 98.25 331 ALA A C 1
ATOM 2560 O O . ALA A 1 331 ? -14.008 34.562 15.477 1 98.25 331 ALA A O 1
ATOM 2561 N N . GLY A 1 332 ? -15.25 34.625 13.656 1 97.81 332 GLY A N 1
ATOM 2562 C CA . GLY A 1 332 ? -15.375 36.062 13.688 1 97.81 332 GLY A CA 1
ATOM 2563 C C . GLY A 1 332 ? -14.422 36.781 12.742 1 97.81 332 GLY A C 1
ATOM 2564 O O . GLY A 1 332 ? -14.383 38 12.695 1 97.81 332 GLY A O 1
ATOM 2565 N N . PHE A 1 333 ? -13.688 36.062 11.922 1 98.44 333 PHE A N 1
ATOM 2566 C CA . PHE A 1 333 ? -12.766 36.688 10.984 1 98.44 333 PHE A CA 1
ATOM 2567 C C . PHE A 1 333 ? -13.523 37.312 9.82 1 98.44 333 PHE A C 1
ATOM 2569 O O . PHE A 1 333 ? -14.57 36.812 9.406 1 98.44 333 PHE A O 1
ATOM 2576 N N . ARG A 1 334 ? -12.945 38.344 9.258 1 96.19 334 ARG A N 1
ATOM 2577 C CA . ARG A 1 334 ? -13.594 39.094 8.188 1 96.19 334 ARG A CA 1
ATOM 2578 C C . ARG A 1 334 ? -13.562 38.312 6.875 1 96.19 334 AR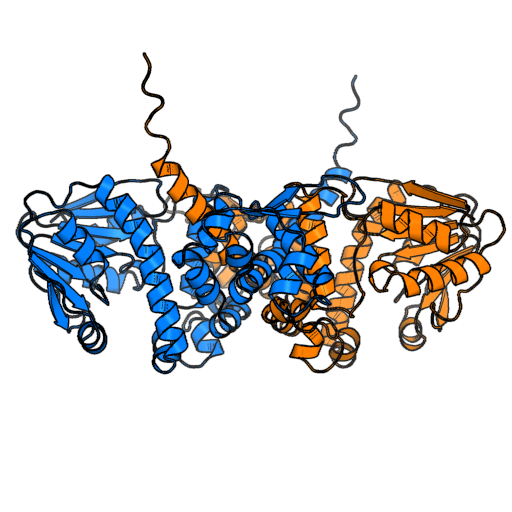G A C 1
ATOM 2580 O O . ARG A 1 334 ? -14.547 38.281 6.141 1 96.19 334 ARG A O 1
ATOM 2587 N N . THR A 1 335 ? -12.383 37.812 6.516 1 95.44 335 THR A N 1
ATOM 2588 C CA . THR A 1 335 ? -12.234 37.094 5.262 1 95.44 335 THR A CA 1
ATOM 2589 C C . THR A 1 335 ? -11.25 35.938 5.426 1 95.44 335 THR A C 1
ATOM 2591 O O . THR A 1 335 ? -10.422 35.938 6.336 1 95.44 335 THR A O 1
ATOM 2594 N N . LEU A 1 336 ? -11.492 34.938 4.602 1 97.56 336 LEU A N 1
ATOM 2595 C CA . LEU A 1 336 ? -10.523 33.875 4.406 1 97.56 336 LEU A CA 1
ATOM 2596 C C . LEU A 1 336 ? -9.906 33.938 3.012 1 97.56 336 LEU A C 1
ATOM 2598 O O . LEU A 1 336 ? -10.617 33.812 2.01 1 97.56 336 LEU A O 1
ATOM 2602 N N . GLU A 1 337 ? -8.664 34.219 3.012 1 96.5 337 GLU A N 1
ATOM 2603 C CA . GLU A 1 337 ? -7.953 34.219 1.737 1 96.5 337 GLU A CA 1
ATOM 2604 C C . GLU A 1 337 ? -7.176 32.906 1.531 1 96.5 337 GLU A C 1
ATOM 2606 O O . GLU A 1 337 ? -6.465 32.469 2.432 1 96.5 337 GLU A O 1
ATOM 2611 N N . ILE A 1 338 ? -7.41 32.312 0.435 1 94.5 338 ILE A N 1
ATOM 2612 C CA . ILE A 1 338 ? -6.664 31.109 0.056 1 94.5 338 ILE A CA 1
ATOM 2613 C C . ILE A 1 338 ? -5.457 31.5 -0.792 1 94.5 338 ILE A C 1
ATOM 2615 O O . ILE A 1 338 ? -5.609 32 -1.909 1 94.5 338 ILE A O 1
ATOM 2619 N N . VAL A 1 339 ? -4.328 31.25 -0.227 1 91.38 339 VAL A N 1
ATOM 2620 C CA . VAL A 1 339 ? -3.08 31.641 -0.874 1 91.38 339 VAL A CA 1
ATOM 2621 C C . VAL A 1 339 ? -2.314 30.391 -1.306 1 91.38 339 VAL A C 1
ATOM 2623 O O . VAL A 1 339 ? -2.283 29.391 -0.581 1 91.38 339 VAL A O 1
ATOM 2626 N N . LEU A 1 340 ? -1.691 30.312 -2.508 1 84.12 340 LEU A N 1
ATOM 2627 C CA . LEU A 1 340 ? -0.936 29.219 -3.098 1 84.12 340 LEU A CA 1
ATOM 2628 C C . LEU A 1 340 ? -1.82 27.984 -3.285 1 84.12 340 LEU A C 1
ATOM 2630 O O . LEU A 1 340 ? -1.461 26.891 -2.861 1 84.12 340 LEU A O 1
ATOM 2634 N N . PRO A 1 341 ? -2.92 28.109 -3.904 1 74.5 341 PRO A N 1
ATOM 2635 C CA . PRO A 1 341 ? -3.832 26.984 -4.129 1 74.5 341 PRO A CA 1
ATOM 2636 C C . PRO A 1 341 ? -3.244 25.922 -5.055 1 74.5 341 PRO A C 1
ATOM 2638 O O . PRO A 1 341 ? -2.363 26.219 -5.863 1 74.5 341 PRO A O 1
ATOM 2641 N N . GLY A 1 342 ? -3.676 24.719 -4.863 1 67.56 342 GLY A N 1
ATOM 2642 C CA . GLY A 1 342 ? -3.277 23.656 -5.773 1 67.56 342 GLY A CA 1
ATOM 2643 C C . GLY A 1 342 ? -1.992 22.969 -5.359 1 67.56 342 GLY A C 1
ATOM 2644 O O . GLY A 1 342 ? -1.509 22.078 -6.055 1 67.56 342 GLY A O 1
ATOM 2645 N N . SER A 1 343 ? -1.427 23.453 -4.273 1 71.81 343 SER A N 1
ATOM 2646 C CA . SER A 1 343 ? -0.241 22.812 -3.721 1 71.81 343 SER A CA 1
ATOM 2647 C C . SER A 1 343 ? -0.616 21.781 -2.65 1 71.81 343 SER A C 1
ATOM 2649 O O . SER A 1 343 ? -1.78 21.688 -2.256 1 71.81 343 SER A O 1
ATOM 2651 N N . PHE A 1 344 ? 0.309 20.906 -2.34 1 79.19 344 PHE A N 1
ATOM 2652 C CA . PHE A 1 344 ? 0.074 19.922 -1.281 1 79.19 344 PHE A CA 1
ATOM 2653 C C . PHE A 1 344 ? -0.271 20.625 0.029 1 79.19 344 PHE A C 1
ATOM 2655 O O . PHE A 1 344 ? -1.079 20.125 0.812 1 79.19 344 PHE A O 1
ATOM 2662 N N . TYR A 1 345 ? 0.354 21.781 0.136 1 87.69 345 TYR A N 1
ATOM 2663 C CA . TYR A 1 345 ? -0.037 22.656 1.227 1 87.69 345 TYR A CA 1
ATOM 2664 C C . TYR A 1 345 ? -0.633 23.953 0.69 1 87.69 345 TYR A C 1
ATOM 2666 O O . TYR A 1 345 ? -0.173 24.484 -0.325 1 87.69 345 TYR A O 1
ATOM 2674 N N . THR A 1 346 ? -1.611 24.406 1.365 1 92.44 346 THR A N 1
ATOM 2675 C CA . THR A 1 346 ? -2.27 25.672 1.081 1 92.44 346 THR A CA 1
ATOM 2676 C C . THR A 1 346 ? -2.156 26.625 2.273 1 92.44 346 THR A C 1
ATOM 2678 O O . THR A 1 346 ? -2.297 26.203 3.422 1 92.44 346 THR A O 1
ATOM 2681 N N . ALA A 1 347 ? -1.768 27.828 1.935 1 95.69 347 ALA A N 1
ATOM 2682 C CA . ALA A 1 347 ? -1.778 28.844 2.98 1 95.69 347 ALA A CA 1
ATOM 2683 C C . ALA A 1 347 ? -3.156 29.484 3.105 1 95.69 347 ALA A C 1
ATOM 2685 O O . ALA A 1 347 ? -3.688 30.031 2.131 1 95.69 347 ALA A O 1
ATOM 2686 N N . LEU A 1 348 ? -3.713 29.344 4.277 1 97.44 348 LEU A N 1
ATOM 2687 C CA . LEU A 1 348 ? -4.98 29.984 4.613 1 97.44 348 LEU A CA 1
ATOM 2688 C C . LEU A 1 348 ? -4.762 31.219 5.469 1 97.44 348 LEU A C 1
ATOM 2690 O O . LEU A 1 348 ? -4.168 31.141 6.547 1 97.44 348 LEU A O 1
ATOM 2694 N N . GLU A 1 349 ? -5.25 32.375 4.984 1 97.88 349 GLU A N 1
ATOM 2695 C CA . GLU A 1 349 ? -5.16 33.594 5.77 1 97.88 349 GLU A CA 1
ATOM 2696 C C . GLU A 1 349 ? -6.52 33.969 6.348 1 97.88 349 GLU A C 1
ATOM 2698 O O . GLU A 1 349 ? -7.426 34.375 5.605 1 97.88 349 GLU A O 1
ATOM 2703 N N . PHE A 1 350 ? -6.586 33.781 7.609 1 98.31 350 PHE A N 1
ATOM 2704 C CA . PHE A 1 350 ? -7.742 34.312 8.32 1 98.31 350 PHE A CA 1
ATOM 2705 C C . PHE A 1 350 ? -7.52 35.781 8.719 1 98.31 350 PHE A C 1
ATOM 2707 O O . PHE A 1 350 ? -6.781 36.062 9.656 1 98.31 350 PHE A O 1
ATOM 2714 N N . GLN A 1 351 ? -8.281 36.656 8.07 1 97.12 351 GLN A N 1
ATOM 2715 C CA . GLN A 1 351 ? -8.047 38.094 8.25 1 97.12 351 GLN A CA 1
ATOM 2716 C C . GLN A 1 351 ? -9 38.688 9.289 1 97.12 351 GLN A C 1
ATOM 2718 O O . GLN A 1 351 ? -10.219 38.531 9.172 1 97.12 351 GLN A O 1
ATOM 2723 N N . LYS A 1 352 ? -8.43 39.281 10.258 1 96.88 352 LYS A N 1
ATOM 2724 C CA . LYS A 1 352 ? -9.258 40 11.242 1 96.88 352 LYS A CA 1
ATOM 2725 C C . LYS A 1 352 ? -9.797 41.312 10.68 1 96.88 352 LYS A C 1
ATOM 2727 O O . LYS A 1 352 ? -9.07 42.031 10.016 1 96.88 352 LYS A O 1
ATOM 2732 N N . MET B 1 1 ? 13.172 35.781 -27.016 1 22.81 1 MET B N 1
ATOM 2733 C CA . MET B 1 1 ? 14.195 35.312 -26.078 1 22.81 1 MET B CA 1
ATOM 2734 C C . MET B 1 1 ? 13.562 34.625 -24.875 1 22.81 1 MET B C 1
ATOM 2736 O O . MET B 1 1 ? 13.266 35.281 -23.875 1 22.81 1 MET B O 1
ATOM 2740 N N . GLU B 1 2 ? 12.516 33.719 -24.797 1 23.69 2 GLU B N 1
ATOM 2741 C CA . GLU B 1 2 ? 11.297 33.438 -24.062 1 23.69 2 GLU B CA 1
ATOM 2742 C C . GLU B 1 2 ? 11.602 32.562 -22.828 1 23.69 2 GLU B C 1
ATOM 2744 O O . GLU B 1 2 ? 12.531 31.75 -22.859 1 23.69 2 GLU B O 1
ATOM 2749 N N . GLY B 1 3 ? 11.125 32.938 -21.5 1 22.08 3 GLY B N 1
ATOM 2750 C CA . GLY B 1 3 ? 11.375 32.75 -20.078 1 22.08 3 GLY B CA 1
ATOM 2751 C C . GLY B 1 3 ? 11.125 31.344 -19.609 1 22.08 3 GLY B C 1
ATOM 2752 O O . GLY B 1 3 ? 9.984 30.969 -19.328 1 22.08 3 GLY B O 1
ATOM 2753 N N . VAL B 1 4 ? 11.734 30.281 -20.156 1 29.53 4 VAL B N 1
ATOM 2754 C CA . VAL B 1 4 ? 11.734 28.828 -19.969 1 29.53 4 VAL B CA 1
ATOM 2755 C C . VAL B 1 4 ? 12.023 28.5 -18.516 1 29.53 4 VAL B C 1
ATOM 2757 O O . VAL B 1 4 ? 12.344 27.344 -18.188 1 29.53 4 VAL B O 1
ATOM 2760 N N . SER B 1 5 ? 12.367 29.422 -17.562 1 28.06 5 SER B N 1
ATOM 2761 C CA . SER B 1 5 ? 13.227 29.328 -16.375 1 28.06 5 SER B CA 1
ATOM 2762 C C . SER B 1 5 ? 12.531 28.562 -15.25 1 28.06 5 SER B C 1
ATOM 2764 O O . SER B 1 5 ? 13.172 28.172 -14.273 1 28.06 5 SER B O 1
ATOM 2766 N N . ASN B 1 6 ? 11.211 28.797 -14.812 1 29.47 6 ASN B N 1
ATOM 2767 C CA . ASN B 1 6 ? 10.484 28.812 -13.555 1 29.47 6 ASN B CA 1
ATOM 2768 C C . ASN B 1 6 ? 10.086 27.406 -13.125 1 29.47 6 ASN B C 1
ATOM 2770 O O . ASN B 1 6 ? 9.203 27.234 -12.281 1 29.47 6 ASN B O 1
ATOM 2774 N N . ASN B 1 7 ? 10.336 26.266 -13.742 1 32.44 7 ASN B N 1
ATOM 2775 C CA . ASN B 1 7 ? 9.977 24.844 -13.766 1 32.44 7 ASN B CA 1
ATOM 2776 C C . ASN B 1 7 ? 10.742 24.062 -12.711 1 32.44 7 ASN B C 1
ATOM 2778 O O . ASN B 1 7 ? 10.625 22.828 -12.633 1 32.44 7 ASN B O 1
ATOM 2782 N N . GLY B 1 8 ? 11.836 24.438 -12.125 1 35.88 8 GLY B N 1
ATOM 2783 C CA . GLY B 1 8 ? 12.781 23.75 -11.25 1 35.88 8 GLY B CA 1
ATOM 2784 C C . GLY B 1 8 ? 12.219 23.469 -9.875 1 35.88 8 GLY B C 1
ATOM 2785 O O . GLY B 1 8 ? 12.469 22.406 -9.305 1 35.88 8 GLY B O 1
ATOM 2786 N N . SER B 1 9 ? 11.656 24.438 -9.047 1 39.72 9 SER B N 1
ATOM 2787 C CA . SER B 1 9 ? 11.086 24.469 -7.703 1 39.72 9 SER B CA 1
ATOM 2788 C C . SER B 1 9 ? 9.844 23.578 -7.617 1 39.72 9 SER B C 1
ATOM 2790 O O . SER B 1 9 ? 9.602 22.953 -6.59 1 39.72 9 SER B O 1
ATOM 2792 N N . ASN B 1 10 ? 9.055 23.5 -8.641 1 43.72 10 ASN B N 1
ATOM 2793 C CA . ASN B 1 10 ? 7.852 22.703 -8.82 1 43.72 10 ASN B CA 1
ATOM 2794 C C . ASN B 1 10 ? 8.172 21.203 -8.836 1 43.72 10 ASN B C 1
ATOM 2796 O O . ASN B 1 10 ? 7.344 20.391 -8.445 1 43.72 10 ASN B O 1
ATOM 2800 N N . GLY B 1 11 ? 9.5 20.969 -9.18 1 49.81 11 GLY B N 1
ATOM 2801 C CA . GLY B 1 11 ? 9.992 19.625 -9.375 1 49.81 11 GLY B CA 1
ATOM 2802 C C . GLY B 1 11 ? 10.25 18.891 -8.078 1 49.81 11 GLY B C 1
ATOM 2803 O O . GLY B 1 11 ? 9.883 17.719 -7.938 1 49.81 11 GLY B O 1
ATOM 2804 N N . ALA B 1 12 ? 10.938 19.609 -7.105 1 51.44 12 ALA B N 1
ATOM 2805 C CA . ALA B 1 12 ? 11.25 19.016 -5.809 1 51.44 12 ALA B CA 1
ATOM 2806 C C . ALA B 1 12 ? 9.977 18.703 -5.023 1 51.44 12 ALA B C 1
ATOM 2808 O O . ALA B 1 12 ? 9.859 17.625 -4.426 1 51.44 12 ALA B O 1
ATOM 2809 N N . SER B 1 13 ? 9.031 19.625 -5.344 1 65.44 13 SER B N 1
ATOM 2810 C CA . SER B 1 13 ? 7.766 19.438 -4.645 1 65.44 13 SER B CA 1
ATOM 2811 C C . SER B 1 13 ? 7.008 18.234 -5.199 1 65.44 13 SER B C 1
ATOM 2813 O O . SER B 1 13 ? 6.469 17.422 -4.441 1 65.44 13 SER B O 1
ATOM 2815 N N . HIS B 1 14 ? 7.414 17.969 -6.492 1 74.44 14 HIS B N 1
ATOM 2816 C CA . HIS B 1 14 ? 6.691 16.859 -7.121 1 74.44 14 HIS B CA 1
ATOM 2817 C C . HIS B 1 14 ? 7.262 15.516 -6.695 1 74.44 14 HIS B C 1
ATOM 2819 O O . HIS B 1 14 ? 6.512 14.578 -6.414 1 74.44 14 HIS B O 1
ATOM 2825 N N . THR B 1 15 ? 8.625 15.492 -6.508 1 79.06 15 THR B N 1
ATOM 2826 C CA . THR B 1 15 ? 9.25 14.234 -6.129 1 79.06 15 THR B CA 1
ATOM 2827 C C . THR B 1 15 ? 8.938 13.891 -4.676 1 79.06 15 THR B C 1
ATOM 2829 O O . THR B 1 15 ? 8.75 12.719 -4.34 1 79.06 15 THR B O 1
ATOM 2832 N N . THR B 1 16 ? 8.836 14.938 -3.879 1 78.38 16 THR B N 1
ATOM 2833 C CA . THR B 1 16 ? 8.508 14.711 -2.477 1 78.38 16 THR B CA 1
ATOM 2834 C C . THR B 1 16 ? 7.098 14.148 -2.33 1 78.38 16 THR B C 1
ATOM 2836 O O . THR B 1 16 ? 6.887 13.172 -1.609 1 78.38 16 THR B O 1
ATOM 2839 N N . TRP B 1 17 ? 6.227 14.648 -3.125 1 77.94 17 TRP B N 1
ATOM 2840 C CA . TRP B 1 17 ? 4.84 14.203 -3.049 1 77.94 17 TRP B CA 1
ATOM 2841 C C . TRP B 1 17 ? 4.691 12.789 -3.604 1 77.94 17 TRP B C 1
ATOM 2843 O O . TRP B 1 17 ? 3.918 11.984 -3.076 1 77.94 17 TRP B O 1
ATOM 2853 N N . ALA B 1 18 ? 5.445 12.609 -4.602 1 86.62 18 ALA B N 1
ATOM 2854 C CA . ALA B 1 18 ? 5.418 11.273 -5.191 1 86.62 18 ALA B CA 1
ATOM 2855 C C . ALA B 1 18 ? 5.926 10.227 -4.199 1 86.62 18 ALA B C 1
ATOM 2857 O O . ALA B 1 18 ? 5.363 9.133 -4.102 1 86.62 18 ALA B O 1
ATOM 2858 N N . MET B 1 19 ? 6.941 10.57 -3.436 1 88.44 19 MET B N 1
ATOM 2859 C CA . MET B 1 19 ? 7.48 9.648 -2.438 1 88.44 19 MET B CA 1
ATOM 2860 C C . MET B 1 19 ? 6.5 9.461 -1.283 1 88.44 19 MET B C 1
ATOM 2862 O O . MET B 1 19 ? 6.348 8.359 -0.768 1 88.44 19 MET B O 1
ATOM 2866 N N . MET B 1 20 ? 5.84 10.531 -0.943 1 86.12 20 MET B N 1
ATOM 2867 C CA . MET B 1 20 ? 4.84 10.422 0.114 1 86.12 20 MET B CA 1
ATOM 2868 C C . MET B 1 20 ? 3.686 9.523 -0.314 1 86.12 20 MET B C 1
ATOM 2870 O O . MET B 1 20 ? 3.188 8.727 0.483 1 86.12 20 MET B O 1
ATOM 2874 N N . GLU B 1 21 ? 3.297 9.672 -1.544 1 89.25 21 GLU B N 1
ATOM 2875 C CA . GLU B 1 21 ? 2.223 8.828 -2.061 1 89.25 21 GLU B CA 1
ATOM 2876 C C . GLU B 1 21 ? 2.615 7.355 -2.025 1 89.25 21 GLU B C 1
ATOM 2878 O O . GLU B 1 21 ? 1.817 6.504 -1.625 1 89.25 21 GLU B O 1
ATOM 2883 N N . LEU B 1 22 ? 3.863 7.066 -2.424 1 92.94 22 LEU B N 1
ATOM 2884 C CA . LEU B 1 22 ? 4.32 5.684 -2.408 1 92.94 22 LEU B CA 1
ATOM 2885 C C . LEU B 1 22 ? 4.391 5.152 -0.98 1 92.94 22 LEU B C 1
ATOM 2887 O O . LEU B 1 22 ? 3.979 4.02 -0.713 1 92.94 22 LEU B O 1
ATOM 2891 N N . THR B 1 23 ? 4.91 5.984 -0.104 1 92.38 23 THR B N 1
ATOM 2892 C CA . THR B 1 23 ? 5.035 5.582 1.293 1 92.38 23 THR B CA 1
ATOM 2893 C C . THR B 1 23 ? 3.668 5.273 1.895 1 92.38 23 THR B C 1
ATOM 2895 O O . THR B 1 23 ? 3.508 4.277 2.604 1 92.38 23 THR B O 1
ATOM 2898 N N . ASN B 1 24 ? 2.721 6.078 1.522 1 92.94 24 ASN B N 1
ATOM 2899 C CA . ASN B 1 24 ? 1.398 5.969 2.129 1 92.94 24 ASN B CA 1
ATOM 2900 C C . ASN B 1 24 ? 0.486 5.051 1.32 1 92.94 24 ASN B C 1
ATOM 2902 O O . ASN B 1 24 ? -0.729 5.043 1.521 1 92.94 24 ASN B O 1
ATOM 2906 N N . SER B 1 25 ? 1.021 4.27 0.411 1 94.19 25 SER B N 1
ATOM 2907 C CA . SER B 1 25 ? 0.207 3.414 -0.446 1 94.19 25 SER B CA 1
ATOM 2908 C C . SER B 1 25 ? -0.484 2.32 0.361 1 94.19 25 SER B C 1
ATOM 2910 O O . SER B 1 25 ? -1.466 1.73 -0.095 1 94.19 25 SER B O 1
ATOM 2912 N N . ILE B 1 26 ? -0.014 2.09 1.547 1 95.81 26 ILE B N 1
ATOM 2913 C CA . ILE B 1 26 ? -0.644 1.122 2.438 1 95.81 26 ILE B CA 1
ATOM 2914 C C . ILE B 1 26 ? -2.082 1.548 2.73 1 95.81 26 ILE B C 1
ATOM 2916 O O . ILE B 1 26 ? -2.957 0.704 2.932 1 95.81 26 ILE B O 1
ATOM 2920 N N . ALA B 1 27 ? -2.355 2.832 2.68 1 97.12 27 ALA B N 1
ATOM 2921 C CA . ALA B 1 27 ? -3.699 3.34 2.939 1 97.12 27 ALA B CA 1
ATOM 2922 C C . ALA B 1 27 ? -4.699 2.783 1.931 1 97.12 27 ALA B C 1
ATOM 2924 O O . ALA B 1 27 ? -5.863 2.551 2.266 1 97.12 27 ALA B O 1
ATOM 2925 N N . VAL B 1 28 ? -4.254 2.539 0.746 1 97.25 28 VAL B N 1
ATOM 2926 C CA . VAL B 1 28 ? -5.129 2.051 -0.317 1 97.25 28 VAL B CA 1
ATOM 2927 C C . VAL B 1 28 ? -5.516 0.601 -0.041 1 97.25 28 VAL B C 1
ATOM 2929 O O . VAL B 1 28 ? -6.703 0.263 -0.017 1 97.25 28 VAL B O 1
ATOM 2932 N N . SER B 1 29 ? -4.516 -0.237 0.22 1 97.12 29 SER B N 1
ATOM 2933 C CA . SER B 1 29 ? -4.77 -1.646 0.495 1 97.12 29 SER B CA 1
ATOM 2934 C C . SER B 1 29 ? -5.641 -1.818 1.737 1 97.12 29 SER B C 1
ATOM 2936 O O . SER B 1 29 ? -6.578 -2.619 1.739 1 97.12 29 SER B O 1
ATOM 2938 N N . MET B 1 30 ? -5.355 -1.059 2.732 1 97.56 30 MET B N 1
ATOM 2939 C CA . MET B 1 30 ? -6.07 -1.231 3.996 1 97.56 30 MET B CA 1
ATOM 2940 C C . MET B 1 30 ? -7.484 -0.671 3.902 1 97.56 30 MET B C 1
ATOM 2942 O O . MET B 1 30 ? -8.398 -1.181 4.551 1 97.56 30 MET B O 1
ATOM 2946 N N . SER B 1 31 ? -7.66 0.391 3.1 1 98.19 31 SER B N 1
ATOM 2947 C CA . SER B 1 31 ? -9.016 0.878 2.859 1 98.19 31 SER B CA 1
ATOM 2948 C C . SER B 1 31 ? -9.836 -0.136 2.068 1 98.19 31 SER B C 1
ATOM 2950 O O . SER B 1 31 ? -11.031 -0.316 2.33 1 98.19 31 SER B O 1
ATOM 2952 N N . LEU B 1 32 ? -9.195 -0.772 1.094 1 96.94 32 LEU B N 1
ATOM 2953 C CA . LEU B 1 32 ? -9.859 -1.832 0.345 1 96.94 32 LEU B CA 1
ATOM 2954 C C . LEU B 1 32 ? -10.281 -2.971 1.271 1 96.94 32 LEU B C 1
ATOM 2956 O O . LEU B 1 32 ? -11.391 -3.498 1.151 1 96.94 32 LEU B O 1
ATOM 2960 N N . ARG B 1 33 ? -9.391 -3.334 2.102 1 96.69 33 ARG B N 1
ATOM 2961 C CA . ARG B 1 33 ? -9.695 -4.367 3.086 1 96.69 33 ARG B CA 1
ATOM 2962 C C . ARG B 1 33 ? -10.898 -3.979 3.941 1 96.69 33 ARG B C 1
ATOM 2964 O O . ARG B 1 33 ? -11.773 -4.805 4.199 1 96.69 33 ARG B O 1
ATOM 2971 N N . ALA B 1 34 ? -10.922 -2.762 4.395 1 97.69 34 ALA B N 1
ATOM 2972 C CA . ALA B 1 34 ? -12.039 -2.283 5.203 1 97.69 34 ALA B CA 1
ATOM 2973 C C . ALA B 1 34 ? -13.352 -2.373 4.434 1 97.69 34 ALA B C 1
ATOM 2975 O O . ALA B 1 34 ? -14.375 -2.799 4.98 1 97.69 34 ALA B O 1
ATOM 2976 N N . MET B 1 35 ? -13.344 -1.982 3.154 1 96.75 35 MET B N 1
ATOM 2977 C CA . MET B 1 35 ? -14.547 -2.041 2.33 1 96.75 35 MET B CA 1
ATOM 2978 C C . MET B 1 35 ? -15.031 -3.479 2.172 1 96.75 35 MET B C 1
ATOM 2980 O O . MET B 1 35 ? -16.234 -3.74 2.178 1 96.75 35 MET B O 1
ATOM 2984 N N . ALA B 1 36 ? -14.094 -4.355 1.948 1 93.5 36 ALA B N 1
ATOM 2985 C CA . ALA B 1 36 ? -14.438 -5.766 1.795 1 93.5 36 ALA B CA 1
ATOM 2986 C C . ALA B 1 36 ? -14.992 -6.34 3.096 1 93.5 36 ALA B C 1
ATOM 2988 O O . ALA B 1 36 ? -15.992 -7.059 3.088 1 93.5 36 ALA B O 1
ATOM 2989 N N . LYS B 1 37 ? -14.367 -6.043 4.219 1 94.56 37 LYS B N 1
ATOM 2990 C CA . LYS B 1 37 ? -14.812 -6.531 5.523 1 94.56 37 LYS B CA 1
ATOM 2991 C C . LYS B 1 37 ? -16.219 -6.027 5.852 1 94.56 37 LYS B C 1
ATOM 2993 O O . LYS B 1 37 ? -17.016 -6.754 6.434 1 94.56 37 LYS B O 1
ATOM 2998 N N . LEU B 1 38 ? -16.453 -4.789 5.496 1 96.31 38 LEU B N 1
ATOM 2999 C CA . LEU B 1 38 ? -17.734 -4.168 5.816 1 96.31 38 LEU B CA 1
ATOM 3000 C C . LEU B 1 38 ? -18.781 -4.496 4.754 1 96.31 38 LEU B C 1
ATOM 3002 O O . LEU B 1 38 ? -19.953 -4.137 4.898 1 96.31 38 LEU B O 1
ATOM 3006 N N . ASP B 1 39 ? -18.328 -5.105 3.625 1 93.62 39 ASP B N 1
ATOM 3007 C CA . ASP B 1 39 ? -19.188 -5.484 2.506 1 93.62 39 ASP B CA 1
ATOM 3008 C C . ASP B 1 39 ? -19.859 -4.258 1.883 1 93.62 39 ASP B C 1
ATOM 3010 O O . ASP B 1 39 ? -21.031 -4.309 1.499 1 93.62 39 ASP B O 1
ATOM 3014 N N . VAL B 1 40 ? -19.172 -3.172 1.814 1 96.12 40 VAL B N 1
ATOM 3015 C CA . VAL B 1 40 ? -19.703 -1.905 1.311 1 96.12 40 VAL B CA 1
ATOM 3016 C C . VAL B 1 40 ? -20.078 -2.051 -0.162 1 96.12 40 VAL B C 1
ATOM 3018 O O . VAL B 1 40 ? -21.141 -1.58 -0.588 1 96.12 40 VAL B O 1
ATOM 3021 N N . PRO B 1 41 ? -19.234 -2.705 -1.017 1 95.06 41 PRO B N 1
ATOM 3022 C CA . PRO B 1 41 ? -19.625 -2.846 -2.422 1 95.06 41 PRO B CA 1
ATOM 3023 C C . PRO B 1 41 ? -20.969 -3.562 -2.594 1 95.06 41 PRO B C 1
ATOM 3025 O O . PRO B 1 41 ? -21.766 -3.195 -3.465 1 95.06 41 PRO B O 1
ATOM 3028 N N . LYS B 1 42 ? -21.25 -4.5 -1.757 1 92.25 42 LYS B N 1
ATOM 3029 C CA . LYS B 1 42 ? -22.516 -5.219 -1.828 1 92.25 42 LYS B CA 1
ATOM 3030 C C . LYS B 1 42 ? -23.688 -4.32 -1.421 1 92.25 42 LYS B C 1
ATOM 3032 O O . LYS B 1 42 ? -24.797 -4.461 -1.935 1 92.25 42 LYS B O 1
ATOM 3037 N N . ILE B 1 43 ? -23.453 -3.506 -0.476 1 94.88 43 ILE B N 1
ATOM 3038 C CA . ILE B 1 43 ? -24.484 -2.568 -0.032 1 94.88 43 ILE B CA 1
ATOM 3039 C C . ILE B 1 43 ? -24.844 -1.629 -1.178 1 94.88 43 ILE B C 1
ATOM 3041 O O . ILE B 1 43 ? -26.016 -1.274 -1.346 1 94.88 43 ILE B O 1
ATOM 3045 N N . ILE B 1 44 ? -23.844 -1.213 -1.923 1 95.81 44 ILE B N 1
ATOM 3046 C CA . ILE B 1 44 ? -24.062 -0.297 -3.037 1 95.81 44 ILE B CA 1
ATOM 3047 C C . ILE B 1 44 ? -24.719 -1.045 -4.199 1 95.81 44 ILE B C 1
ATOM 3049 O O . ILE B 1 44 ? -25.625 -0.52 -4.852 1 95.81 44 ILE B O 1
ATOM 3053 N N . TRP B 1 45 ? -24.219 -2.266 -4.426 1 92.5 45 TRP B N 1
ATOM 3054 C CA . TRP B 1 45 ? -24.781 -3.107 -5.473 1 92.5 45 TRP B CA 1
ATOM 3055 C C . TRP B 1 45 ? -25.922 -3.975 -4.926 1 92.5 45 TRP B C 1
ATOM 3057 O O . TRP B 1 45 ? -25.672 -5.078 -4.43 1 92.5 45 TRP B O 1
ATOM 3067 N N . GLN B 1 46 ? -27.094 -3.561 -5.02 1 85.12 46 GLN B N 1
ATOM 3068 C CA . GLN B 1 46 ? -28.234 -4.309 -4.488 1 85.12 46 GLN B CA 1
ATOM 3069 C C . GLN B 1 46 ? -29.281 -4.559 -5.566 1 85.12 46 GLN B C 1
ATOM 3071 O O . GLN B 1 46 ? -29.609 -3.656 -6.344 1 85.12 46 GLN B O 1
ATOM 3076 N N . ASN B 1 47 ? -29.75 -5.797 -5.516 1 83.75 47 ASN B N 1
ATOM 3077 C CA . ASN B 1 47 ? -30.812 -6.215 -6.418 1 83.75 47 ASN B CA 1
ATOM 3078 C C . ASN B 1 47 ? -30.453 -5.934 -7.875 1 83.75 47 ASN B C 1
ATOM 3080 O O . ASN B 1 47 ? -31.266 -5.398 -8.625 1 83.75 47 ASN B O 1
ATOM 3084 N N . GLY B 1 48 ? -29.188 -6.094 -8.188 1 83.5 48 GLY B N 1
ATOM 3085 C CA . GLY B 1 48 ? -28.719 -5.934 -9.555 1 83.5 48 GLY B CA 1
ATOM 3086 C C . GLY B 1 48 ? -28.547 -4.48 -9.961 1 83.5 48 GLY B C 1
ATOM 3087 O O . GLY B 1 48 ? -28.297 -4.184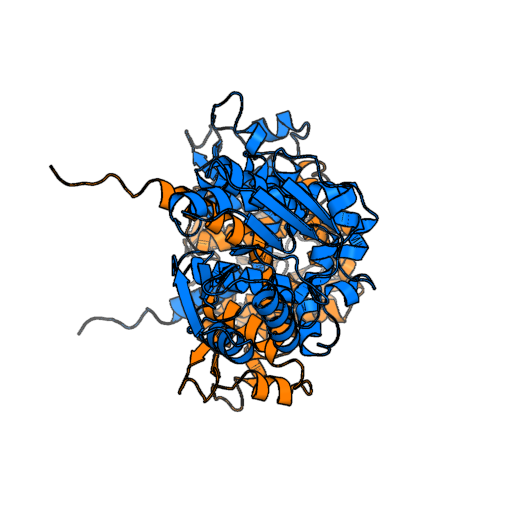 -11.133 1 83.5 48 GLY B O 1
ATOM 3088 N N . GLU B 1 49 ? -28.641 -3.582 -9.008 1 91.75 49 GLU B N 1
ATOM 3089 C CA . GLU B 1 49 ? -28.531 -2.158 -9.312 1 91.75 49 GLU B CA 1
ATOM 3090 C C . GLU B 1 49 ? -27.328 -1.535 -8.609 1 91.75 49 GLU B C 1
ATOM 3092 O O . GLU B 1 49 ? -27.031 -1.884 -7.465 1 91.75 49 GLU B O 1
ATOM 3097 N N . ASN B 1 50 ? -26.703 -0.63 -9.305 1 94.69 50 ASN B N 1
ATOM 3098 C CA . ASN B 1 50 ? -25.594 0.175 -8.805 1 94.69 50 ASN B CA 1
ATOM 3099 C C . ASN B 1 50 ? -26.047 1.578 -8.414 1 94.69 50 ASN B C 1
ATOM 3101 O O . ASN B 1 50 ? -25.641 2.562 -9.039 1 94.69 50 ASN B O 1
ATOM 3105 N N . THR B 1 51 ? -26.844 1.701 -7.379 1 92.31 51 THR B N 1
ATOM 3106 C CA . THR B 1 51 ? -27.469 2.955 -6.965 1 92.31 51 THR B CA 1
ATOM 3107 C C . THR B 1 51 ? -26.5 3.797 -6.145 1 92.31 51 THR B C 1
ATOM 3109 O O . THR B 1 51 ? -25.969 3.334 -5.129 1 92.31 51 THR B O 1
ATOM 3112 N N . PRO B 1 52 ? -26.266 4.977 -6.547 1 95.44 52 PRO B N 1
ATOM 3113 C CA . PRO B 1 52 ? -25.391 5.848 -5.754 1 95.44 52 PRO B CA 1
ATOM 3114 C C . PRO B 1 52 ? -25.938 6.129 -4.363 1 95.44 52 PRO B C 1
ATOM 3116 O O . PRO B 1 52 ? -27.125 6.457 -4.219 1 95.44 52 PRO B O 1
ATOM 3119 N N . LEU B 1 53 ? -25.109 6.02 -3.363 1 95.94 53 LEU B N 1
ATOM 3120 C CA . LEU B 1 53 ? -25.5 6.238 -1.973 1 95.94 53 LEU B CA 1
ATOM 3121 C C . LEU B 1 53 ? -24.531 7.195 -1.284 1 95.94 53 LEU B C 1
ATOM 3123 O O . LEU B 1 53 ? -23.344 7.266 -1.654 1 95.94 53 LEU B O 1
ATOM 3127 N N . THR B 1 54 ? -25.031 7.902 -0.27 1 95.12 54 THR B N 1
ATOM 3128 C CA . THR B 1 54 ? -24.141 8.688 0.584 1 95.12 54 THR B CA 1
ATOM 3129 C C . THR B 1 54 ? -23.438 7.801 1.604 1 95.12 54 THR B C 1
ATOM 3131 O O . THR B 1 54 ? -23.891 6.684 1.871 1 95.12 54 THR B O 1
ATOM 3134 N N . ALA B 1 55 ? -22.344 8.32 2.105 1 96.19 55 ALA B N 1
ATOM 3135 C CA . ALA B 1 55 ? -21.672 7.586 3.172 1 96.19 55 ALA B CA 1
ATOM 3136 C C . ALA B 1 55 ? -22.609 7.34 4.348 1 96.19 55 ALA B C 1
ATOM 3138 O O . ALA B 1 55 ? -22.562 6.285 4.988 1 96.19 55 ALA B O 1
ATOM 3139 N N . LEU B 1 56 ? -23.453 8.32 4.609 1 95.56 56 LEU B N 1
ATOM 3140 C CA . LEU B 1 56 ? -24.422 8.195 5.703 1 95.56 56 LEU B CA 1
ATOM 3141 C C . LEU B 1 56 ? -25.391 7.062 5.434 1 95.56 56 LEU B C 1
ATOM 3143 O O . LEU B 1 56 ? -25.688 6.258 6.324 1 95.56 56 LEU B O 1
ATOM 3147 N N . GLU B 1 57 ? -25.922 6.992 4.246 1 95.44 57 GLU B N 1
ATOM 3148 C CA . GLU B 1 57 ? -26.859 5.926 3.883 1 95.44 57 GLU B CA 1
ATOM 3149 C C . GLU B 1 57 ? -26.188 4.555 3.992 1 95.44 57 GLU B C 1
ATOM 3151 O O . GLU B 1 57 ? -26.812 3.598 4.465 1 95.44 57 GLU B O 1
ATOM 3156 N N . ILE B 1 58 ? -24.969 4.426 3.557 1 97.12 58 ILE B N 1
ATOM 3157 C CA . ILE B 1 58 ? -24.234 3.168 3.643 1 97.12 58 ILE B CA 1
ATOM 3158 C C . ILE B 1 58 ? -24 2.809 5.109 1 97.12 58 ILE B C 1
ATOM 3160 O O . ILE B 1 58 ? -24.25 1.676 5.523 1 97.12 58 ILE B O 1
ATOM 3164 N N . ALA B 1 59 ? -23.516 3.797 5.883 1 97.38 59 ALA B N 1
ATOM 3165 C CA . ALA B 1 59 ? -23.219 3.576 7.297 1 97.38 59 ALA B CA 1
ATOM 3166 C C . ALA B 1 59 ? -24.469 3.166 8.062 1 97.38 5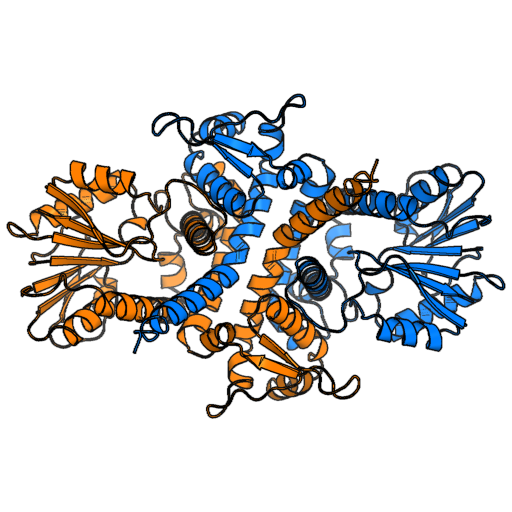9 ALA B C 1
ATOM 3168 O O . ALA B 1 59 ? -24.391 2.371 9 1 97.38 59 ALA B O 1
ATOM 3169 N N . THR B 1 60 ? -25.609 3.725 7.695 1 97 60 THR B N 1
ATOM 3170 C CA . THR B 1 60 ? -26.875 3.365 8.32 1 97 60 THR B CA 1
ATOM 3171 C C . THR B 1 60 ? -27.172 1.883 8.117 1 97 60 THR B C 1
ATOM 3173 O O . THR B 1 60 ? -27.625 1.201 9.039 1 97 60 THR B O 1
ATOM 3176 N N . LYS B 1 61 ? -26.938 1.365 6.965 1 95.62 61 LYS B N 1
ATOM 3177 C CA . LYS B 1 61 ? -27.141 -0.051 6.676 1 95.62 61 LYS B CA 1
ATOM 3178 C C . LYS B 1 61 ? -26.172 -0.923 7.469 1 95.62 61 LYS B C 1
ATOM 3180 O O . LYS B 1 61 ? -26.453 -2.102 7.707 1 95.62 61 LYS B O 1
ATOM 3185 N N . LEU B 1 62 ? -25.062 -0.338 7.855 1 95.94 62 LEU B N 1
ATOM 3186 C CA . LEU B 1 62 ? -24.078 -1.043 8.664 1 95.94 62 LEU B CA 1
ATOM 3187 C C . LEU B 1 62 ? -24.391 -0.922 10.148 1 95.94 62 LEU B C 1
ATOM 3189 O O . LEU B 1 62 ? -23.719 -1.526 10.984 1 95.94 62 LEU B O 1
ATOM 3193 N N . GLY B 1 63 ? -25.375 -0.095 10.5 1 95.31 63 GLY B N 1
ATOM 3194 C CA . GLY B 1 63 ? -25.719 0.139 11.891 1 95.31 63 GLY B CA 1
ATOM 3195 C C . GLY B 1 63 ? -24.75 1.053 12.609 1 95.31 63 GLY B C 1
ATOM 3196 O O . GLY B 1 63 ? -24.562 0.949 13.828 1 95.31 63 GLY B O 1
ATOM 3197 N N . SER B 1 64 ? -24.031 1.896 11.883 1 94.5 64 SER B N 1
ATOM 3198 C CA . SER B 1 64 ? -23.016 2.771 12.461 1 94.5 64 SER B CA 1
ATOM 3199 C C . SER B 1 64 ? -23.047 4.156 11.82 1 94.5 64 SER B C 1
ATOM 3201 O O . SER B 1 64 ? -22.031 4.637 11.312 1 94.5 64 SER B O 1
ATOM 3203 N N . GLU B 1 65 ? -24.109 4.848 11.992 1 93.56 65 GLU B N 1
ATOM 3204 C CA . GLU B 1 65 ? -24.281 6.168 11.391 1 93.56 65 GLU B CA 1
ATOM 3205 C C . GLU B 1 65 ? -23.172 7.125 11.828 1 93.56 65 GLU B C 1
ATOM 3207 O O . GLU B 1 65 ? -22.719 7.961 11.039 1 93.56 65 GLU B O 1
ATOM 3212 N N . ALA B 1 66 ? -22.75 6.918 13.039 1 90.75 66 ALA B N 1
ATOM 3213 C CA . ALA B 1 66 ? -21.719 7.797 13.594 1 90.75 66 ALA B CA 1
ATOM 3214 C C . ALA B 1 66 ? -20.406 7.641 12.844 1 90.75 66 ALA B C 1
ATOM 3216 O O . ALA B 1 66 ? -19.547 8.531 12.875 1 90.75 66 ALA B O 1
ATOM 3217 N N . GLY B 1 67 ? -20.234 6.547 12.109 1 95.19 67 GLY B N 1
ATOM 3218 C CA . GLY B 1 67 ? -18.984 6.281 11.398 1 95.19 67 GLY B CA 1
ATOM 3219 C C . GLY B 1 67 ? -19.016 6.75 9.953 1 95.19 67 GLY B C 1
ATOM 3220 O O . GLY B 1 67 ? -18.062 6.512 9.203 1 95.19 67 GLY B O 1
ATOM 3221 N N . SER B 1 68 ? -20.094 7.48 9.555 1 95.81 68 SER B N 1
ATOM 3222 C CA . SER B 1 68 ? -20.297 7.852 8.156 1 95.81 68 SER B CA 1
ATOM 3223 C C . SER B 1 68 ? -19.172 8.742 7.652 1 95.81 68 SER B C 1
ATOM 3225 O O . SER B 1 68 ? -18.734 8.617 6.508 1 95.81 68 SER B O 1
ATOM 3227 N N . SER B 1 69 ? -18.672 9.617 8.508 1 94 69 SER B N 1
ATOM 3228 C CA . SER B 1 69 ? -17.609 10.523 8.102 1 94 69 SER B CA 1
ATOM 3229 C C . SER B 1 69 ? -16.328 9.758 7.805 1 94 69 SER B C 1
ATOM 3231 O O . SER B 1 69 ? -15.633 10.039 6.82 1 94 69 SER B O 1
ATOM 3233 N N . ASN B 1 70 ? -15.992 8.812 8.68 1 96.38 70 ASN B N 1
ATOM 3234 C CA . ASN B 1 70 ? -14.805 7.984 8.461 1 96.38 70 ASN B CA 1
ATOM 3235 C C . ASN B 1 70 ? -14.953 7.117 7.215 1 96.38 70 ASN B C 1
ATOM 3237 O O . ASN B 1 70 ? -14 6.934 6.461 1 96.38 70 ASN B O 1
ATOM 3241 N N . LEU B 1 71 ? -16.156 6.598 7.008 1 97.69 71 LEU B N 1
ATOM 3242 C CA . LEU B 1 71 ? -16.438 5.812 5.812 1 97.69 71 LEU B CA 1
ATOM 3243 C C . LEU B 1 71 ? -16.219 6.641 4.555 1 97.69 71 LEU B C 1
ATOM 3245 O O . LEU B 1 71 ? -15.633 6.164 3.582 1 97.69 71 LEU B O 1
ATOM 3249 N N . GLU B 1 72 ? -16.656 7.859 4.566 1 96.56 72 GLU B N 1
ATOM 3250 C CA . GLU B 1 72 ? -16.547 8.734 3.4 1 96.56 72 GLU B CA 1
ATOM 3251 C C . GLU B 1 72 ? -15.094 8.977 3.018 1 96.56 72 GLU B C 1
ATOM 3253 O O . GLU B 1 72 ? -14.766 9.055 1.832 1 96.56 72 GLU B O 1
ATOM 3258 N N . ARG B 1 73 ? -14.227 9.156 3.963 1 96.81 73 ARG B N 1
ATOM 3259 C CA . ARG B 1 73 ? -12.805 9.398 3.721 1 96.81 73 ARG B CA 1
ATOM 3260 C C . ARG B 1 73 ? -12.18 8.242 2.947 1 96.81 73 ARG B C 1
ATOM 3262 O O . ARG B 1 73 ? -11.422 8.461 1.998 1 96.81 73 ARG B O 1
ATOM 3269 N N . MET B 1 74 ? -12.5 7.02 3.34 1 97.94 74 MET B N 1
ATOM 3270 C CA . MET B 1 74 ? -11.977 5.844 2.648 1 97.94 74 MET B CA 1
ATOM 3271 C C . MET B 1 74 ? -12.602 5.707 1.262 1 97.94 74 MET B C 1
ATOM 3273 O O . MET B 1 74 ? -11.922 5.32 0.309 1 97.94 74 MET B O 1
ATOM 3277 N N . LEU B 1 75 ? -13.93 6.043 1.16 1 98.38 75 LEU B N 1
ATOM 3278 C CA . LEU B 1 75 ? -14.602 6.008 -0.134 1 98.38 75 LEU B CA 1
ATOM 3279 C C . LEU B 1 75 ? -13.953 6.984 -1.109 1 98.38 75 LEU B C 1
ATOM 3281 O O . LEU B 1 75 ? -13.742 6.656 -2.279 1 98.38 75 LEU B O 1
ATOM 3285 N N . ARG B 1 76 ? -13.625 8.18 -0.642 1 97.56 76 ARG B N 1
ATOM 3286 C CA . ARG B 1 76 ? -12.984 9.172 -1.497 1 97.56 76 ARG B CA 1
ATOM 3287 C C . ARG B 1 76 ? -11.602 8.711 -1.943 1 97.56 76 ARG B C 1
ATOM 3289 O O . ARG B 1 76 ? -11.234 8.883 -3.105 1 97.56 76 ARG B O 1
ATOM 3296 N N . LEU B 1 77 ? -10.82 8.156 -1.035 1 97.94 77 LEU B N 1
ATOM 3297 C CA . LEU B 1 77 ? -9.5 7.648 -1.398 1 97.94 77 LEU B CA 1
ATOM 3298 C C . LEU B 1 77 ? -9.602 6.609 -2.508 1 97.94 77 LEU B C 1
ATOM 3300 O O . LEU B 1 77 ? -8.875 6.684 -3.504 1 97.94 77 LEU B O 1
ATOM 3304 N N . LEU B 1 78 ? -10.539 5.656 -2.316 1 98.31 78 LEU B N 1
ATOM 3305 C CA . LEU B 1 78 ? -10.672 4.578 -3.289 1 98.31 78 LEU B CA 1
ATOM 3306 C C . LEU B 1 78 ? -11.305 5.082 -4.578 1 98.31 78 LEU B C 1
ATOM 3308 O O . LEU B 1 78 ? -11.117 4.492 -5.645 1 98.31 78 LEU B O 1
ATOM 3312 N N . THR B 1 79 ? -12.109 6.207 -4.508 1 98.25 79 THR B N 1
ATOM 3313 C CA . THR B 1 79 ? -12.57 6.891 -5.711 1 98.25 79 THR B CA 1
ATOM 3314 C C . THR B 1 79 ? -11.391 7.434 -6.512 1 98.25 79 THR B C 1
ATOM 3316 O O . THR B 1 79 ? -11.352 7.312 -7.738 1 98.25 79 THR B O 1
ATOM 3319 N N . ALA B 1 80 ? -10.445 8.008 -5.832 1 97.12 80 ALA B N 1
ATOM 3320 C CA . ALA B 1 80 ? -9.258 8.562 -6.48 1 97.12 80 ALA B CA 1
ATOM 3321 C C . ALA B 1 80 ? -8.445 7.465 -7.164 1 97.12 80 ALA B C 1
ATOM 3323 O O . ALA B 1 80 ? -7.574 7.75 -7.992 1 97.12 80 ALA B O 1
ATOM 3324 N N . HIS B 1 81 ? -8.68 6.219 -6.832 1 96.12 81 HIS B N 1
ATOM 3325 C CA . HIS B 1 81 ? -7.988 5.094 -7.453 1 96.12 81 HIS B CA 1
ATOM 3326 C C . HIS B 1 81 ? -8.914 4.328 -8.391 1 96.12 81 HIS B C 1
ATOM 3328 O O . HIS B 1 81 ? -8.586 3.221 -8.828 1 96.12 81 HIS B O 1
ATOM 3334 N N . GLY B 1 82 ? -10.109 4.801 -8.594 1 95.88 82 GLY B N 1
ATOM 3335 C CA . GLY B 1 82 ? -10.984 4.297 -9.641 1 95.88 82 GLY B CA 1
ATOM 3336 C C . GLY B 1 82 ? -11.906 3.191 -9.172 1 95.88 82 GLY B C 1
ATOM 3337 O O . GLY B 1 82 ? -12.555 2.527 -9.977 1 95.88 82 GLY B O 1
ATOM 3338 N N . VAL B 1 83 ? -12.031 2.943 -7.902 1 96.19 83 VAL B N 1
ATOM 3339 C CA . VAL B 1 83 ? -12.859 1.854 -7.391 1 96.19 83 VAL B CA 1
ATOM 3340 C C . VAL B 1 83 ? -14.312 2.307 -7.305 1 96.19 83 VAL B C 1
ATOM 3342 O O . VAL B 1 83 ? -15.227 1.538 -7.609 1 96.19 83 VAL B O 1
ATOM 3345 N N . PHE B 1 84 ? -14.516 3.529 -6.879 1 97.56 84 PHE B N 1
ATOM 3346 C CA . PHE B 1 84 ? -15.852 4.105 -6.781 1 97.56 84 PHE B CA 1
ATOM 3347 C C . PHE B 1 84 ? -15.992 5.305 -7.711 1 97.56 84 PHE B C 1
ATOM 3349 O O . PHE B 1 84 ? -15 5.871 -8.156 1 97.56 84 PHE B O 1
ATOM 3356 N N . ASN B 1 85 ? -17.219 5.578 -8.016 1 96.81 85 ASN B N 1
ATOM 3357 C CA . ASN B 1 85 ? -17.625 6.832 -8.656 1 96.81 85 ASN B CA 1
ATOM 3358 C C . ASN B 1 85 ? -18.266 7.789 -7.66 1 96.81 85 ASN B C 1
ATOM 3360 O O . ASN B 1 85 ? -19.062 7.375 -6.824 1 96.81 85 ASN B O 1
ATOM 3364 N N . GLU B 1 86 ? -17.812 9.008 -7.742 1 96.75 86 GLU B N 1
ATOM 3365 C CA . GLU B 1 86 ? -18.375 10.055 -6.898 1 96.75 86 GLU B CA 1
ATOM 3366 C C . GLU B 1 86 ? -19.281 10.984 -7.707 1 96.75 86 GLU B C 1
ATOM 3368 O O . GLU B 1 86 ? -18.891 11.453 -8.781 1 96.75 86 GLU B O 1
ATOM 3373 N N . THR B 1 87 ? -20.484 11.211 -7.23 1 93.38 87 THR B N 1
ATOM 3374 C CA . THR B 1 87 ? -21.375 12.195 -7.82 1 93.38 87 THR B CA 1
ATOM 3375 C C . THR B 1 87 ? -21.859 13.18 -6.762 1 93.38 87 THR B C 1
ATOM 3377 O O . THR B 1 87 ? -22.109 12.805 -5.617 1 93.38 87 THR B O 1
ATOM 3380 N N . MET B 1 88 ? -21.812 14.422 -7.199 1 86.25 88 MET B N 1
ATOM 3381 C CA . MET B 1 88 ? -22.312 15.461 -6.316 1 86.25 88 MET B CA 1
ATOM 3382 C C . MET B 1 88 ? -23.469 16.219 -6.973 1 86.25 88 MET B C 1
ATOM 3384 O O . MET B 1 88 ? -23.312 16.734 -8.078 1 86.25 88 MET B O 1
ATOM 3388 N N . LEU B 1 89 ? -24.703 16.078 -6.59 1 68.56 89 LEU B N 1
ATOM 3389 C CA . LEU B 1 89 ? -25.859 16.75 -7.188 1 68.56 89 LEU B CA 1
ATOM 3390 C C . LEU B 1 89 ? -25.906 18.203 -6.746 1 68.56 89 LEU B C 1
ATOM 3392 O O . LEU B 1 89 ? -26.516 19.047 -7.422 1 68.56 89 LEU B O 1
ATOM 3396 N N . GLY B 1 90 ? -25.203 18.594 -5.719 1 64.94 90 GLY B N 1
ATOM 3397 C CA . GLY B 1 90 ? -25.125 19.953 -5.207 1 64.94 90 GLY B CA 1
ATOM 3398 C C . GLY B 1 90 ? -24.344 20.062 -3.906 1 64.94 90 GLY B C 1
ATOM 3399 O O . GLY B 1 90 ? -24.047 19.047 -3.273 1 64.94 90 GLY B O 1
ATOM 3400 N N . PRO B 1 91 ? -23.891 21.219 -3.654 1 61.72 91 PRO B N 1
ATOM 3401 C CA . PRO B 1 91 ? -23.109 21.406 -2.436 1 61.72 91 PRO B CA 1
ATOM 3402 C C . PRO B 1 91 ? -23.828 20.922 -1.182 1 61.72 91 PRO B C 1
ATOM 3404 O O . PRO B 1 91 ? -23.188 20.516 -0.209 1 61.72 91 PRO B O 1
ATOM 3407 N N . SER B 1 92 ? -25.188 20.859 -1.366 1 63.38 92 SER B N 1
ATOM 3408 C CA . SER B 1 92 ? -25.984 20.547 -0.182 1 63.38 92 SER B CA 1
ATOM 3409 C C . SER B 1 92 ? -26.375 19.078 -0.146 1 63.38 92 SER B C 1
ATOM 3411 O O . SER B 1 92 ? -26.75 18.547 0.905 1 63.38 92 SER B O 1
ATOM 3413 N N . GLU B 1 93 ? -26.438 18.453 -1.217 1 70.69 93 GLU B N 1
ATOM 3414 C CA . GLU B 1 93 ? -26.984 17.109 -1.257 1 70.69 93 GLU B CA 1
ATOM 3415 C C . GLU B 1 93 ? -25.938 16.062 -0.9 1 70.69 93 GLU B C 1
ATOM 3417 O O . GLU B 1 93 ? -26.266 14.898 -0.688 1 70.69 93 GLU B O 1
ATOM 3422 N N . GLY B 1 94 ? -24.75 16.469 -0.533 1 81.31 94 GLY B N 1
ATOM 3423 C CA . GLY B 1 94 ? -23.703 15.562 -0.075 1 81.31 94 GLY B CA 1
ATOM 3424 C C . GLY B 1 94 ? -23.109 14.727 -1.191 1 81.31 94 GLY B C 1
ATOM 3425 O O . GLY B 1 94 ? -23.688 14.633 -2.279 1 81.31 94 GLY B O 1
ATOM 3426 N N . ARG B 1 95 ? -22.094 14.125 -1.05 1 92.25 95 ARG B N 1
ATOM 3427 C CA . ARG B 1 95 ? -21.375 13.242 -1.963 1 92.25 95 ARG B CA 1
ATOM 3428 C C . ARG B 1 95 ? -22 11.852 -1.993 1 92.25 95 ARG B C 1
ATOM 3430 O O . ARG B 1 95 ? -22.359 11.305 -0.947 1 92.25 95 ARG B O 1
ATOM 3437 N N . ARG B 1 96 ? -22.266 11.352 -3.211 1 96.12 96 ARG B N 1
ATOM 3438 C CA . ARG B 1 96 ? -22.797 10 -3.367 1 96.12 96 ARG B CA 1
ATOM 3439 C C . ARG B 1 96 ? -21.781 9.102 -4.086 1 96.12 96 ARG B C 1
ATOM 3441 O O . ARG B 1 96 ? -21.031 9.57 -4.945 1 96.12 96 ARG B O 1
ATOM 3448 N N . PHE B 1 97 ? -21.844 7.812 -3.738 1 97.38 97 PHE B N 1
ATOM 3449 C CA . PHE B 1 97 ? -20.844 6.879 -4.258 1 97.38 97 PHE B CA 1
ATOM 3450 C C . PHE B 1 97 ? -21.531 5.68 -4.914 1 97.38 97 PHE B C 1
ATOM 3452 O O . PHE B 1 97 ? -22.531 5.172 -4.406 1 97.38 97 PHE B O 1
ATOM 3459 N N . SER B 1 98 ? -21.047 5.285 -6.047 1 97.56 98 SER B N 1
ATOM 3460 C CA . SER B 1 98 ? -21.406 4.051 -6.742 1 97.56 98 SER B CA 1
ATOM 3461 C C . SER B 1 98 ? -20.156 3.277 -7.176 1 97.56 98 SER B C 1
ATOM 3463 O O . SER B 1 98 ? -19.031 3.705 -6.918 1 97.56 98 SER B O 1
ATOM 3465 N N . LEU B 1 99 ? -20.391 2.074 -7.723 1 96.31 99 LEU B N 1
ATOM 3466 C CA . LEU B 1 99 ? -19.266 1.238 -8.109 1 96.31 99 LEU B CA 1
ATOM 3467 C C . LEU B 1 99 ? -18.859 1.506 -9.555 1 96.31 99 LEU B C 1
ATOM 3469 O O . LEU B 1 99 ? -19.719 1.714 -10.422 1 96.31 99 LEU B O 1
ATOM 3473 N N . THR B 1 100 ? -17.578 1.603 -9.82 1 94.75 100 THR B N 1
ATOM 3474 C CA . THR B 1 100 ? -17.078 1.5 -11.188 1 94.75 100 THR B CA 1
ATOM 3475 C C . THR B 1 100 ? -17 0.041 -11.625 1 94.75 100 THR B C 1
ATOM 3477 O O . THR B 1 100 ? -17.406 -0.858 -10.891 1 94.75 100 THR B O 1
ATOM 3480 N N . GLY B 1 101 ? -16.469 -0.19 -12.891 1 90.25 101 GLY B N 1
ATOM 3481 C CA . GLY B 1 101 ? -16.188 -1.554 -13.305 1 90.25 101 GLY B CA 1
ATOM 3482 C C . GLY B 1 101 ? -15.195 -2.264 -12.398 1 90.25 101 GLY B C 1
ATOM 3483 O O . GLY B 1 101 ? -15.359 -3.447 -12.102 1 90.25 101 GLY B O 1
ATOM 3484 N N . LEU B 1 102 ? -14.242 -1.51 -11.945 1 90.75 102 LEU B N 1
ATOM 3485 C CA . LEU B 1 102 ? -13.234 -2.043 -11.039 1 90.75 102 LEU B CA 1
ATOM 3486 C C . LEU B 1 102 ? -13.844 -2.41 -9.695 1 90.75 102 LEU B C 1
ATOM 3488 O O . LEU B 1 102 ? -13.586 -3.496 -9.164 1 90.75 102 LEU B O 1
ATOM 3492 N N . GLY B 1 103 ? -14.664 -1.525 -9.156 1 92.81 103 GLY B N 1
ATOM 3493 C CA . GLY B 1 103 ? -15.305 -1.774 -7.879 1 92.81 103 GLY B CA 1
ATOM 3494 C C . GLY B 1 103 ? -16.266 -2.941 -7.91 1 92.81 103 GLY B C 1
ATOM 3495 O O . GLY B 1 103 ? -16.438 -3.646 -6.914 1 92.81 103 GLY B O 1
ATOM 3496 N N . ARG B 1 104 ? -16.891 -3.166 -8.984 1 90.38 104 ARG B N 1
ATOM 3497 C CA . ARG B 1 104 ? -17.859 -4.234 -9.141 1 90.38 104 ARG B CA 1
ATOM 3498 C C . ARG B 1 104 ? -17.219 -5.605 -8.969 1 90.38 104 ARG B C 1
ATOM 3500 O O . ARG B 1 104 ? -17.891 -6.566 -8.578 1 90.38 104 ARG B O 1
ATOM 3507 N N . GLU B 1 105 ? -15.914 -5.695 -9.188 1 83.25 105 GLU B N 1
ATOM 3508 C CA . GLU B 1 105 ? -15.195 -6.957 -9.031 1 83.25 105 GLU B CA 1
ATOM 3509 C C . GLU B 1 105 ? -15.266 -7.453 -7.59 1 83.25 105 GLU B C 1
ATOM 3511 O O . GLU B 1 105 ? -15.195 -8.656 -7.34 1 83.25 105 GLU B O 1
ATOM 3516 N N . ILE B 1 106 ? -15.43 -6.527 -6.727 1 87.38 106 ILE B N 1
ATOM 3517 C CA . ILE B 1 106 ? -15.406 -6.879 -5.312 1 87.38 106 ILE B CA 1
ATOM 3518 C C . ILE B 1 106 ? -16.719 -7.562 -4.922 1 87.38 106 ILE B C 1
ATOM 3520 O O . ILE B 1 106 ? -16.75 -8.383 -4 1 87.38 106 ILE B O 1
ATOM 3524 N N . VAL B 1 107 ? -17.797 -7.137 -5.629 1 81.94 107 VAL B N 1
ATOM 3525 C CA . VAL B 1 107 ? -19.109 -7.691 -5.348 1 81.94 107 VAL B CA 1
ATOM 3526 C C . VAL B 1 107 ? -19.125 -9.18 -5.688 1 81.94 107 VAL B C 1
ATOM 3528 O O . VAL B 1 107 ? -19.703 -9.984 -4.945 1 81.94 107 VAL B O 1
ATOM 3531 N N . ASP B 1 108 ? -18.484 -9.352 -6.82 1 68.31 108 ASP B N 1
ATOM 3532 C CA . ASP B 1 108 ? -18.422 -10.758 -7.191 1 68.31 108 ASP B CA 1
ATOM 3533 C C . ASP B 1 108 ? -17.531 -11.539 -6.234 1 68.31 108 ASP B C 1
ATOM 3535 O O . ASP B 1 108 ? -16.5 -11.023 -5.77 1 68.31 108 ASP B O 1
ATOM 3539 N N . ARG B 1 109 ? -18.031 -12.273 -5.516 1 60.53 109 ARG B N 1
ATOM 3540 C CA . ARG B 1 109 ? -17.484 -12.992 -4.375 1 60.53 109 ARG B CA 1
ATOM 3541 C C . ARG B 1 109 ? -16.016 -13.344 -4.598 1 60.53 109 ARG B C 1
ATOM 3543 O O . ARG B 1 109 ? -15.227 -13.336 -3.656 1 60.53 109 ARG B O 1
ATOM 3550 N N . SER B 1 110 ? -15.578 -13.219 -5.73 1 71.62 110 SER B N 1
ATOM 3551 C CA . SER B 1 110 ? -14.242 -13.773 -5.898 1 71.62 110 SER B CA 1
ATOM 3552 C C . SER B 1 110 ? -13.164 -12.742 -5.566 1 71.62 110 SER B C 1
ATOM 3554 O O . SER B 1 110 ? -12.25 -13.023 -4.785 1 71.62 110 SER B O 1
ATOM 3556 N N . MET B 1 111 ? -13.312 -11.5 -5.777 1 80.25 111 MET B N 1
ATOM 3557 C CA . MET B 1 111 ? -12.242 -10.539 -5.547 1 80.25 111 MET B CA 1
ATOM 3558 C C . MET B 1 111 ? -12.273 -10.016 -4.113 1 80.25 111 MET B C 1
ATOM 3560 O O . MET B 1 111 ? -11.227 -9.742 -3.527 1 80.25 111 MET B O 1
ATOM 3564 N N . GLY B 1 112 ? -13.484 -10 -3.482 1 86.44 112 GLY B N 1
ATOM 3565 C CA . GLY B 1 112 ? -13.57 -9.703 -2.062 1 86.44 112 GLY B CA 1
ATOM 3566 C C . GLY B 1 112 ? -12.805 -10.68 -1.194 1 86.44 112 GLY B C 1
ATOM 3567 O O . GLY B 1 112 ? -12.078 -10.281 -0.284 1 86.44 112 GLY B O 1
ATOM 3568 N N . ALA B 1 113 ? -12.969 -11.945 -1.51 1 83.81 113 ALA B N 1
ATOM 3569 C CA . ALA B 1 113 ? -12.25 -12.992 -0.789 1 83.81 113 ALA B CA 1
ATOM 3570 C C . ALA B 1 113 ? -10.75 -12.883 -1.018 1 83.81 113 ALA B C 1
ATOM 3572 O O . ALA B 1 113 ? -9.953 -13.117 -0.101 1 83.81 113 ALA B O 1
ATOM 3573 N N . PHE B 1 114 ? -10.367 -12.547 -2.24 1 83.75 114 PHE B N 1
ATOM 3574 C CA . PHE B 1 114 ? -8.961 -12.359 -2.57 1 83.75 114 PHE B CA 1
ATOM 3575 C C . PHE B 1 114 ? -8.352 -11.242 -1.727 1 83.75 114 PHE B C 1
ATOM 3577 O O . PHE B 1 114 ? -7.262 -11.406 -1.171 1 83.75 114 PHE B O 1
ATOM 3584 N N . ILE B 1 115 ? -9.078 -10.141 -1.622 1 90.75 115 ILE B N 1
ATOM 3585 C CA . ILE B 1 115 ? -8.602 -8.992 -0.856 1 90.75 115 ILE B CA 1
ATOM 3586 C C . ILE B 1 115 ? -8.406 -9.398 0.604 1 90.75 115 ILE B C 1
ATOM 3588 O O . ILE B 1 115 ? -7.352 -9.133 1.187 1 90.75 115 ILE B O 1
ATOM 3592 N N . LEU B 1 116 ? -9.367 -10.047 1.157 1 89.62 116 LEU B N 1
ATOM 3593 C CA . LEU B 1 116 ? -9.32 -10.406 2.57 1 89.62 116 LEU B CA 1
ATOM 3594 C C . LEU B 1 116 ? -8.242 -11.445 2.834 1 89.62 116 LEU B C 1
ATOM 3596 O O . LEU B 1 116 ? -7.621 -11.445 3.898 1 89.62 116 LEU B O 1
ATOM 3600 N N . TYR B 1 117 ? -8 -12.281 1.869 1 85.25 117 TYR B N 1
ATOM 3601 C CA . TYR B 1 117 ? -6.949 -13.281 2 1 85.25 117 TYR B CA 1
ATOM 3602 C C . TYR B 1 117 ? -5.57 -12.641 1.943 1 85.25 117 TYR B C 1
ATOM 3604 O O . TYR B 1 117 ? -4.738 -12.852 2.828 1 85.25 117 TYR B O 1
ATOM 3612 N N . ARG B 1 118 ? -5.379 -11.82 0.939 1 88.38 118 ARG B N 1
ATOM 3613 C CA . ARG B 1 118 ? -4.07 -11.227 0.686 1 88.38 118 ARG B CA 1
ATOM 3614 C C . ARG B 1 118 ? -3.678 -10.266 1.803 1 88.38 118 ARG B C 1
ATOM 3616 O O . ARG B 1 118 ? -2.492 -10.008 2.02 1 88.38 118 ARG B O 1
ATOM 3623 N N . LEU B 1 119 ? -4.688 -9.781 2.475 1 93 119 LEU B N 1
ATOM 3624 C CA . LEU B 1 119 ? -4.43 -8.773 3.502 1 93 119 LEU B CA 1
ATOM 3625 C C . LEU B 1 119 ? -4.824 -9.297 4.879 1 93 119 LEU B C 1
ATOM 3627 O O . LEU B 1 119 ? -5.188 -8.516 5.762 1 93 119 LEU B O 1
ATOM 3631 N N . ASP B 1 120 ? -4.832 -10.578 5.012 1 90.44 120 ASP B N 1
ATOM 3632 C CA . ASP B 1 120 ? -5.113 -11.18 6.312 1 90.44 120 ASP B CA 1
ATOM 3633 C C . ASP B 1 120 ? -4.059 -10.781 7.34 1 90.44 120 ASP B C 1
ATOM 3635 O O . ASP B 1 120 ? -2.932 -10.438 6.98 1 90.44 120 ASP B O 1
ATOM 3639 N N . ASP B 1 121 ? -4.359 -10.883 8.625 1 90.81 121 ASP B N 1
ATOM 3640 C CA . ASP B 1 121 ? -3.504 -10.391 9.703 1 90.81 121 ASP B CA 1
ATOM 3641 C C . ASP B 1 121 ? -2.166 -11.133 9.719 1 90.81 121 ASP B C 1
ATOM 3643 O O . ASP B 1 121 ? -1.119 -10.523 9.961 1 90.81 121 ASP B O 1
ATOM 3647 N N . ALA B 1 122 ? -2.201 -12.383 9.508 1 88.69 122 ALA B N 1
ATOM 3648 C CA . ALA B 1 122 ? -0.973 -13.172 9.539 1 88.69 122 ALA B CA 1
ATOM 3649 C C . ALA B 1 122 ? -0.03 -12.758 8.414 1 88.69 122 ALA B C 1
ATOM 3651 O O . ALA B 1 122 ? 1.189 -12.734 8.594 1 88.69 122 ALA B O 1
ATOM 3652 N N . LEU B 1 123 ? -0.582 -12.516 7.27 1 90.06 123 LEU B N 1
ATOM 3653 C CA . LEU B 1 123 ? 0.233 -12.094 6.137 1 90.06 123 LEU B CA 1
ATOM 3654 C C . LEU B 1 123 ? 0.803 -10.695 6.367 1 90.06 123 LEU B C 1
ATOM 3656 O O . LEU B 1 123 ? 1.948 -10.422 6.004 1 90.06 123 LEU B O 1
ATOM 3660 N N . LEU B 1 124 ? 0.002 -9.836 6.98 1 93.19 124 LEU B N 1
ATOM 3661 C CA . LEU B 1 124 ? 0.469 -8.492 7.289 1 93.19 124 LEU B CA 1
ATOM 3662 C C . LEU B 1 124 ? 1.688 -8.531 8.203 1 93.19 124 LEU B C 1
ATOM 3664 O O . LEU B 1 124 ? 2.605 -7.723 8.062 1 93.19 124 LEU B O 1
ATOM 3668 N N . ASP B 1 125 ? 1.73 -9.453 9.094 1 94.31 125 ASP B N 1
ATOM 3669 C CA . ASP B 1 125 ? 2.871 -9.625 9.984 1 94.31 125 ASP B CA 1
ATOM 3670 C C . ASP B 1 125 ? 4.141 -9.945 9.203 1 94.31 125 ASP B C 1
ATOM 3672 O O . ASP B 1 125 ? 5.238 -9.531 9.594 1 94.31 125 ASP B O 1
ATOM 3676 N N . ALA B 1 126 ? 3.965 -10.656 8.133 1 94.44 126 ALA B N 1
ATOM 3677 C CA . ALA B 1 126 ? 5.109 -11.047 7.309 1 94.44 126 ALA B CA 1
ATOM 3678 C C . ALA B 1 126 ? 5.645 -9.859 6.52 1 94.44 126 ALA B C 1
ATOM 3680 O O . ALA B 1 126 ? 6.859 -9.703 6.367 1 94.44 126 ALA B O 1
ATOM 3681 N N . TRP B 1 127 ? 4.742 -9.039 6.07 1 95.5 127 TRP B N 1
ATOM 3682 C CA . TRP B 1 127 ? 5.121 -7.887 5.258 1 95.5 127 TRP B CA 1
ATOM 3683 C C . TRP B 1 127 ? 6.078 -6.977 6.02 1 95.5 127 TRP B C 1
ATOM 3685 O O . TRP B 1 127 ? 6.988 -6.391 5.43 1 95.5 127 TRP B O 1
ATOM 3695 N N . ARG B 1 128 ? 5.953 -6.887 7.309 1 94.62 128 ARG B N 1
ATOM 3696 C CA . ARG B 1 128 ? 6.77 -5.996 8.125 1 94.62 128 ARG B CA 1
ATOM 3697 C C . ARG B 1 128 ? 8.227 -6.453 8.148 1 94.62 128 ARG B C 1
ATOM 3699 O O . ARG B 1 128 ? 9.117 -5.684 8.516 1 94.62 128 ARG B O 1
ATOM 3706 N N . LEU B 1 129 ? 8.445 -7.652 7.707 1 96.44 129 LEU B N 1
ATOM 3707 C CA . LEU B 1 129 ? 9.766 -8.25 7.879 1 96.44 129 LEU B CA 1
ATOM 3708 C C . LEU B 1 129 ? 10.453 -8.461 6.531 1 96.44 129 LEU B C 1
ATOM 3710 O O . LEU B 1 129 ? 11.32 -9.328 6.406 1 96.44 129 LEU B O 1
ATOM 3714 N N . LEU B 1 130 ? 10.141 -7.672 5.527 1 96.56 130 LEU B N 1
ATOM 3715 C CA . LEU B 1 130 ? 10.703 -7.871 4.195 1 96.56 130 LEU B CA 1
ATOM 3716 C C . LEU B 1 130 ? 12.219 -7.699 4.211 1 96.56 130 LEU B C 1
ATOM 3718 O O . LEU B 1 130 ? 12.93 -8.367 3.459 1 96.56 130 LEU B O 1
ATOM 3722 N N . HIS B 1 131 ? 12.766 -6.777 5.043 1 97.12 131 HIS B N 1
ATOM 3723 C CA . HIS B 1 131 ? 14.203 -6.566 5.125 1 97.12 131 HIS B CA 1
ATOM 3724 C C . HIS B 1 131 ? 14.922 -7.832 5.578 1 97.12 131 HIS B C 1
ATOM 3726 O O . HIS B 1 131 ? 16.078 -8.062 5.207 1 97.12 131 HIS B O 1
ATOM 3732 N N . GLU B 1 132 ? 14.234 -8.672 6.297 1 96.19 132 GLU B N 1
ATOM 3733 C CA . GLU B 1 132 ? 14.828 -9.914 6.793 1 96.19 132 GLU B CA 1
ATOM 3734 C C . GLU B 1 132 ? 15.039 -10.914 5.66 1 96.19 132 GLU B C 1
ATOM 3736 O O . GLU B 1 132 ? 15.922 -11.766 5.738 1 96.19 132 GLU B O 1
ATOM 3741 N N . ALA B 1 133 ? 14.18 -10.828 4.633 1 95.38 133 ALA B N 1
ATOM 3742 C CA . ALA B 1 133 ? 14.359 -11.703 3.477 1 95.38 133 ALA B CA 1
ATOM 3743 C C . ALA B 1 133 ? 15.719 -11.469 2.824 1 95.38 133 ALA B C 1
ATOM 3745 O O . ALA B 1 133 ? 16.234 -12.352 2.139 1 95.38 133 ALA B O 1
ATOM 3746 N N . VAL B 1 134 ? 16.281 -10.281 3.008 1 96.44 134 VAL B N 1
ATOM 3747 C CA . VAL B 1 134 ? 17.609 -9.961 2.473 1 96.44 134 VAL B CA 1
ATOM 3748 C C . VAL B 1 134 ? 18.688 -10.352 3.482 1 96.44 134 VAL B C 1
ATOM 3750 O O . VAL B 1 134 ? 19.672 -10.992 3.125 1 96.44 134 VAL B O 1
ATOM 3753 N N . LEU B 1 135 ? 18.5 -10.094 4.711 1 96.56 135 LEU B N 1
ATOM 3754 C CA . LEU B 1 135 ? 19.516 -10.281 5.734 1 96.56 135 LEU B CA 1
ATOM 3755 C C . LEU B 1 135 ? 19.641 -11.75 6.109 1 96.56 135 LEU B C 1
ATOM 3757 O O . LEU B 1 135 ? 20.75 -12.227 6.383 1 96.56 135 LEU B O 1
ATOM 3761 N N . GLU B 1 136 ? 18.531 -12.453 6.164 1 93.19 136 GLU B N 1
ATOM 3762 C CA . GLU B 1 136 ? 18.469 -13.867 6.496 1 93.19 136 GLU B CA 1
ATOM 3763 C C . GLU B 1 136 ? 17.578 -14.617 5.512 1 93.19 136 GLU B C 1
ATOM 3765 O O . GLU B 1 136 ? 16.5 -15.117 5.883 1 93.19 136 GLU B O 1
ATOM 3770 N N . PRO B 1 137 ? 18.062 -14.875 4.359 1 91.88 137 PRO B N 1
ATOM 3771 C CA . PRO B 1 137 ? 17.219 -15.391 3.279 1 91.88 137 PRO B CA 1
ATOM 3772 C C . PRO B 1 137 ? 16.891 -16.875 3.449 1 91.88 137 PRO B C 1
ATOM 3774 O O . PRO B 1 137 ? 16.109 -17.422 2.664 1 91.88 137 PRO B O 1
ATOM 3777 N N . SER B 1 138 ? 17.469 -17.547 4.465 1 88 138 SER B N 1
ATOM 3778 C CA . SER B 1 138 ? 17.219 -18.969 4.664 1 88 138 SER B CA 1
ATOM 3779 C C . SER B 1 138 ? 15.797 -19.219 5.148 1 88 138 SER B C 1
ATOM 3781 O O . SER B 1 138 ? 15.312 -20.344 5.117 1 88 138 SER B O 1
ATOM 3783 N N . SER B 1 139 ? 15.164 -18.156 5.598 1 89.25 139 SER B N 1
ATOM 3784 C CA . SER B 1 139 ? 13.773 -18.234 6.047 1 89.25 139 SER B CA 1
ATOM 3785 C C . SER B 1 139 ? 12.953 -17.062 5.512 1 89.25 139 SER B C 1
ATOM 3787 O O . SER B 1 139 ? 13.422 -15.922 5.496 1 89.25 139 SER B O 1
ATOM 3789 N N . GLU B 1 140 ? 11.781 -17.438 5.059 1 91.75 140 GLU B N 1
ATOM 3790 C CA . GLU B 1 140 ? 10.93 -16.375 4.559 1 91.75 140 GLU B CA 1
ATOM 3791 C C . GLU B 1 140 ? 10.336 -15.555 5.707 1 91.75 140 GLU B C 1
ATOM 3793 O O . GLU B 1 140 ? 10.18 -16.062 6.82 1 91.75 140 GLU B O 1
ATOM 3798 N N . PRO B 1 141 ? 9.945 -14.344 5.469 1 94.81 141 PRO B N 1
ATOM 3799 C CA . PRO B 1 141 ? 9.406 -13.438 6.488 1 94.81 141 PRO B CA 1
ATOM 3800 C C . PRO B 1 141 ? 8.211 -14.031 7.23 1 94.81 141 PRO B C 1
ATOM 3802 O O . PRO B 1 141 ? 8.055 -13.805 8.43 1 94.81 141 PRO B O 1
ATOM 3805 N N . PHE B 1 142 ? 7.375 -14.781 6.578 1 93.94 142 PHE B N 1
ATOM 3806 C CA . PHE B 1 142 ? 6.211 -15.359 7.234 1 93.94 142 PHE B CA 1
ATOM 3807 C C . PHE B 1 142 ? 6.633 -16.312 8.352 1 93.94 142 PHE B C 1
ATOM 3809 O O . PHE B 1 142 ? 6.078 -16.266 9.453 1 93.94 142 PHE B O 1
ATOM 3816 N N . ILE B 1 143 ? 7.59 -17.141 8.109 1 92.94 143 ILE B N 1
ATOM 3817 C CA . ILE B 1 143 ? 8.078 -18.062 9.125 1 92.94 143 ILE B CA 1
ATOM 3818 C C . ILE B 1 143 ? 8.727 -17.281 10.266 1 92.94 143 ILE B C 1
ATOM 3820 O O . ILE B 1 143 ? 8.578 -17.641 11.438 1 92.94 143 ILE B O 1
ATOM 3824 N N . LYS B 1 144 ? 9.43 -16.312 9.93 1 94 144 LYS B N 1
ATOM 3825 C CA . LYS B 1 144 ? 10.039 -15.477 10.961 1 94 144 LYS B CA 1
ATOM 3826 C C . LYS B 1 144 ? 8.977 -14.859 11.867 1 94 144 LYS B C 1
ATOM 3828 O O . LYS B 1 144 ? 9.188 -14.734 13.078 1 94 144 LYS B O 1
ATOM 3833 N N . ALA B 1 145 ? 7.891 -14.531 11.289 1 93.62 145 ALA B N 1
ATOM 3834 C CA . ALA B 1 145 ? 6.82 -13.891 12.039 1 93.62 145 ALA B CA 1
ATOM 3835 C C . ALA B 1 145 ? 6.035 -14.906 12.859 1 93.62 145 ALA B C 1
ATOM 3837 O O . ALA B 1 145 ? 5.59 -14.602 13.969 1 93.62 145 ALA B O 1
ATOM 3838 N N . HIS B 1 146 ? 5.875 -16.141 12.344 1 92.38 146 HIS B N 1
ATOM 3839 C CA . HIS B 1 146 ? 4.879 -17.031 12.938 1 92.38 146 HIS B CA 1
ATOM 3840 C C . HIS B 1 146 ? 5.5 -18.344 13.383 1 92.38 146 HIS B C 1
ATOM 3842 O O . HIS B 1 146 ? 4.844 -19.156 14.039 1 92.38 146 HIS B O 1
ATOM 3848 N N . GLY B 1 147 ? 6.688 -18.625 12.969 1 90.81 147 GLY B N 1
ATOM 3849 C CA . GLY B 1 147 ? 7.406 -19.812 13.406 1 90.81 147 GLY B CA 1
ATOM 3850 C C . GLY B 1 147 ? 7.109 -21.047 12.562 1 90.81 147 GLY B C 1
ATOM 3851 O O . GLY B 1 147 ? 7.68 -22.109 12.789 1 90.81 147 GLY B O 1
ATOM 3852 N N . LYS B 1 148 ? 6.191 -20.953 11.609 1 87.81 148 LYS B N 1
ATOM 3853 C CA . LYS B 1 148 ? 5.863 -22.062 10.719 1 87.81 148 LYS B CA 1
ATOM 3854 C C . LYS B 1 148 ? 5.473 -21.547 9.336 1 87.81 148 LYS B C 1
ATOM 3856 O O . LYS B 1 148 ? 5.09 -20.391 9.18 1 87.81 148 LYS B O 1
ATOM 3861 N N . PRO B 1 149 ? 5.555 -22.422 8.312 1 84.56 149 PRO B N 1
ATOM 3862 C CA . PRO B 1 149 ? 5.168 -22.016 6.957 1 84.56 149 PRO B CA 1
ATOM 3863 C C . PRO B 1 149 ? 3.686 -21.688 6.84 1 84.56 149 PRO B C 1
ATOM 3865 O O . PRO B 1 149 ? 2.869 -22.203 7.609 1 84.56 149 PRO B O 1
ATOM 3868 N N . ALA B 1 150 ? 3.365 -20.875 5.883 1 81.12 150 ALA B N 1
ATOM 3869 C CA . ALA B 1 150 ? 2.016 -20.344 5.703 1 81.12 150 ALA B CA 1
ATOM 3870 C C . ALA B 1 150 ? 1.001 -21.469 5.543 1 81.12 150 ALA B C 1
ATOM 3872 O O . ALA B 1 150 ? -0.084 -21.438 6.129 1 81.12 150 ALA B O 1
ATOM 3873 N N . TYR B 1 151 ? 1.299 -22.469 4.734 1 72.38 151 TYR B N 1
ATOM 3874 C CA . TYR B 1 151 ? 0.381 -23.578 4.477 1 72.38 151 TYR B CA 1
ATOM 3875 C C . TYR B 1 151 ? 0.053 -24.328 5.762 1 72.38 151 TYR B C 1
ATOM 3877 O O . TYR B 1 151 ? -1.07 -24.797 5.941 1 72.38 151 TYR B O 1
ATOM 3885 N N . HIS B 1 152 ? 1.042 -24.391 6.664 1 75.12 152 HIS B N 1
ATOM 3886 C CA . HIS B 1 152 ? 0.835 -25.078 7.93 1 75.12 152 HIS B CA 1
ATOM 3887 C C . HIS B 1 152 ? 0.108 -24.188 8.938 1 75.12 152 HIS B C 1
ATOM 3889 O O . HIS B 1 152 ? -0.671 -24.688 9.758 1 75.12 152 HIS B O 1
ATOM 3895 N N . TYR B 1 153 ? 0.466 -23 8.859 1 76.62 153 TYR B N 1
ATOM 3896 C CA . TYR B 1 153 ? -0.13 -22.031 9.781 1 76.62 153 TYR B CA 1
ATOM 3897 C C . TYR B 1 153 ? -1.645 -22 9.617 1 76.62 153 TYR B C 1
ATOM 3899 O O . TYR B 1 153 ? -2.379 -21.938 10.609 1 76.62 153 TYR B O 1
ATOM 3907 N N . HIS B 1 154 ? -2.129 -22.125 8.438 1 71.12 154 HIS B N 1
ATOM 3908 C CA . HIS B 1 154 ? -3.557 -22 8.172 1 71.12 154 HIS B CA 1
ATOM 3909 C C . HIS B 1 154 ? -4.242 -23.359 8.172 1 71.12 154 HIS B C 1
ATOM 3911 O O . HIS B 1 154 ? -5.473 -23.438 8.109 1 71.12 154 HIS B O 1
ATOM 3917 N N . ALA B 1 155 ? -3.457 -24.359 8.203 1 65.69 155 ALA B N 1
ATOM 3918 C CA . ALA B 1 155 ? -4.035 -25.703 8.18 1 65.69 155 ALA B CA 1
ATOM 3919 C C . ALA B 1 155 ? -4.98 -25.906 9.359 1 65.69 155 ALA B C 1
ATOM 3921 O O . ALA B 1 155 ? -6.016 -26.562 9.227 1 65.69 155 ALA B O 1
ATOM 3922 N N . ASP B 1 156 ? -4.648 -25.156 10.406 1 67.75 156 ASP B N 1
ATOM 3923 C CA . ASP B 1 156 ? -5.441 -25.406 11.609 1 67.75 156 ASP B CA 1
ATOM 3924 C C . ASP B 1 156 ? -6.539 -24.359 11.766 1 67.75 156 ASP B C 1
ATOM 3926 O O . ASP B 1 156 ? -7.281 -24.375 12.75 1 67.75 156 ASP B O 1
ATOM 3930 N N . ASP B 1 157 ? -6.656 -23.531 10.797 1 74.06 157 ASP B N 1
ATOM 3931 C CA . ASP B 1 157 ? -7.695 -22.516 10.852 1 74.06 157 ASP B CA 1
ATOM 3932 C C . ASP B 1 157 ? -8.711 -22.703 9.719 1 74.06 157 ASP B C 1
ATOM 3934 O O . ASP B 1 157 ? -8.492 -22.234 8.602 1 74.06 157 ASP B O 1
ATOM 3938 N N . PRO B 1 158 ? -9.789 -23.312 10.062 1 71.94 158 PRO B N 1
ATOM 3939 C CA . PRO B 1 158 ? -10.766 -23.625 9.008 1 71.94 158 PRO B CA 1
ATOM 3940 C C . PRO B 1 158 ? -11.297 -22.375 8.305 1 71.94 158 PRO B C 1
ATOM 3942 O O . PRO B 1 158 ? -11.594 -22.422 7.109 1 71.94 158 PRO B O 1
ATOM 3945 N N . VAL B 1 159 ? -11.422 -21.328 9.102 1 71.31 159 VAL B N 1
ATOM 3946 C CA . VAL B 1 159 ? -11.953 -20.109 8.516 1 71.31 159 VAL B CA 1
ATOM 3947 C C . VAL B 1 159 ? -10.977 -19.562 7.48 1 71.31 159 VAL B C 1
ATOM 3949 O O . VAL B 1 159 ? -11.375 -19.188 6.375 1 71.31 159 VAL B O 1
ATOM 3952 N N . PHE B 1 160 ? -9.781 -19.609 7.844 1 72.75 160 PHE B N 1
ATOM 3953 C CA . PHE B 1 160 ? -8.75 -19.156 6.918 1 72.75 160 PHE B CA 1
ATOM 3954 C C . PHE B 1 160 ? -8.688 -20.062 5.695 1 72.75 160 PHE B C 1
ATOM 3956 O O . PHE B 1 160 ? -8.594 -19.578 4.562 1 72.75 160 PHE B O 1
ATOM 3963 N N . ASN B 1 161 ? -8.758 -21.297 5.945 1 68.56 161 ASN B N 1
ATOM 3964 C CA . ASN B 1 161 ? -8.688 -22.25 4.852 1 68.56 161 ASN B CA 1
ATOM 3965 C C . ASN B 1 161 ? -9.836 -22.078 3.867 1 68.56 161 ASN B C 1
ATOM 3967 O O . ASN B 1 161 ? -9.641 -22.172 2.654 1 68.56 161 ASN B O 1
ATOM 3971 N N . GLU B 1 162 ? -10.969 -21.797 4.426 1 69.31 162 GLU B N 1
ATOM 3972 C CA . GLU B 1 162 ? -12.133 -21.578 3.572 1 69.31 162 GLU B CA 1
ATOM 3973 C C . GLU B 1 162 ? -11.953 -20.312 2.719 1 69.31 162 GLU B C 1
ATOM 3975 O O . GLU B 1 162 ? -12.266 -20.328 1.526 1 69.31 162 GLU B O 1
ATOM 3980 N N . ARG B 1 163 ? -11.438 -19.281 3.32 1 70.5 163 ARG B N 1
ATOM 3981 C CA . ARG B 1 163 ? -11.211 -18.031 2.602 1 70.5 163 ARG B CA 1
ATOM 3982 C C . ARG B 1 163 ? -10.148 -18.203 1.521 1 70.5 163 ARG B C 1
ATOM 3984 O O . ARG B 1 163 ? -10.289 -17.672 0.416 1 70.5 163 ARG B O 1
ATOM 3991 N N . MET B 1 164 ? -9.156 -18.906 1.874 1 71.56 164 MET B N 1
ATOM 3992 C CA . MET B 1 164 ? -8.078 -19.172 0.922 1 71.56 164 MET B CA 1
ATOM 3993 C C . MET B 1 164 ? -8.609 -19.953 -0.286 1 71.56 164 MET B C 1
ATOM 3995 O O . MET B 1 164 ? -8.297 -19.609 -1.429 1 71.56 164 MET B O 1
ATOM 3999 N N . MET B 1 165 ? -9.391 -20.938 -0 1 67.44 165 MET B N 1
ATOM 4000 C CA . MET B 1 165 ? -9.945 -21.75 -1.07 1 67.44 165 MET B CA 1
ATOM 4001 C C . MET B 1 165 ? -10.859 -20.938 -1.97 1 67.44 165 MET B C 1
ATOM 4003 O O . MET B 1 165 ? -10.82 -21.062 -3.193 1 67.44 165 MET B O 1
ATOM 4007 N N . GLU B 1 166 ? -11.648 -20.125 -1.303 1 70.06 166 GLU B N 1
ATOM 4008 C CA . GLU B 1 166 ? -12.547 -19.266 -2.066 1 70.06 166 GLU B CA 1
ATOM 4009 C C . GLU B 1 166 ? -11.766 -18.266 -2.912 1 70.06 166 GLU B C 1
ATOM 4011 O O . GLU B 1 166 ? -12.117 -18.016 -4.066 1 70.06 166 GLU B O 1
ATOM 4016 N N . ALA B 1 167 ? -10.766 -17.719 -2.289 1 71.06 167 ALA B N 1
ATOM 4017 C CA . ALA B 1 167 ? -9.922 -16.766 -2.988 1 71.06 167 ALA B CA 1
ATOM 4018 C C . ALA B 1 167 ? -9.242 -17.406 -4.195 1 71.06 167 ALA B C 1
ATOM 4020 O O . ALA B 1 167 ? -9.242 -16.828 -5.289 1 71.06 167 ALA B O 1
ATOM 4021 N N . MET B 1 168 ? -8.688 -18.516 -4.012 1 70.25 168 MET B N 1
ATOM 4022 C CA . MET B 1 168 ? -7.965 -19.188 -5.082 1 70.2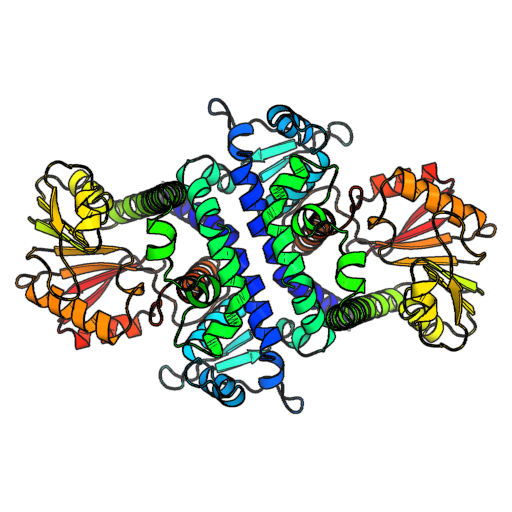5 168 MET B CA 1
ATOM 4023 C C . MET B 1 168 ? -8.914 -19.641 -6.184 1 70.25 168 MET B C 1
ATOM 4025 O O . MET B 1 168 ? -8.586 -19.562 -7.367 1 70.25 168 MET B O 1
ATOM 4029 N N . SER B 1 169 ? -10.094 -20.172 -5.777 1 67.5 169 SER B N 1
ATOM 4030 C CA . SER B 1 169 ? -11.086 -20.609 -6.75 1 67.5 169 SER B CA 1
ATOM 4031 C C . SER B 1 169 ? -11.57 -19.453 -7.613 1 67.5 169 SER B C 1
ATOM 4033 O O . SER B 1 169 ? -11.734 -19.609 -8.828 1 67.5 169 SER B O 1
ATOM 4035 N N . SER B 1 170 ? -11.781 -18.438 -6.941 1 65.5 170 SER B N 1
ATOM 4036 C CA . SER B 1 170 ? -12.289 -17.266 -7.668 1 65.5 170 SER B CA 1
ATOM 4037 C C . SER B 1 170 ? -11.242 -16.734 -8.641 1 65.5 170 SER B C 1
ATOM 4039 O O . SER B 1 170 ? -11.547 -16.469 -9.805 1 65.5 170 SER B O 1
ATOM 4041 N N . SER B 1 171 ? -10.109 -16.609 -8.148 1 70.81 171 SER B N 1
ATOM 4042 C CA . SER B 1 171 ? -9.047 -16.078 -9.008 1 70.81 171 SER B CA 1
ATOM 4043 C C . SER B 1 171 ? -8.719 -17.047 -10.141 1 70.81 171 SER B C 1
ATOM 4045 O O . SER B 1 171 ? -8.516 -16.641 -11.281 1 70.81 171 SER B O 1
ATOM 4047 N N . SER B 1 172 ? -8.836 -18.266 -9.844 1 77.88 172 SER B N 1
ATOM 4048 C CA . SER B 1 172 ? -8.523 -19.297 -10.844 1 77.88 172 SER B CA 1
ATOM 4049 C C . SER B 1 172 ? -9.617 -19.391 -11.898 1 77.88 172 SER B C 1
ATOM 4051 O O . SER B 1 172 ? -9.328 -19.656 -13.07 1 77.88 172 SER B O 1
ATOM 4053 N N . GLY B 1 173 ? -10.859 -19.203 -11.422 1 78.56 173 GLY B N 1
ATOM 4054 C CA . GLY B 1 173 ? -11.961 -19.281 -12.367 1 78.56 173 GLY B CA 1
ATOM 4055 C C . GLY B 1 173 ? -11.82 -18.297 -13.516 1 78.56 173 GLY B C 1
ATOM 4056 O O . GLY B 1 173 ? -11.922 -18.672 -14.688 1 78.56 173 GLY B O 1
ATOM 4057 N N . ALA B 1 174 ? -11.578 -17.094 -13.188 1 73.94 174 ALA B N 1
ATOM 4058 C CA . ALA B 1 174 ? -11.43 -16.047 -14.195 1 73.94 174 ALA B CA 1
ATOM 4059 C C . ALA B 1 174 ? -10.242 -16.328 -15.109 1 73.94 174 ALA B C 1
ATOM 4061 O O . ALA B 1 174 ? -10.328 -16.141 -16.328 1 73.94 174 ALA B O 1
ATOM 4062 N N . VAL B 1 175 ? -9.219 -16.797 -14.578 1 82.5 175 VAL B N 1
ATOM 4063 C CA . VAL B 1 175 ? -8.008 -17.094 -15.328 1 82.5 175 VAL B CA 1
ATOM 4064 C C . VAL B 1 175 ? -8.258 -18.266 -16.281 1 82.5 175 VAL B C 1
ATOM 4066 O O . VAL B 1 175 ? -7.879 -18.219 -17.453 1 82.5 175 VAL B O 1
ATOM 4069 N N . MET B 1 176 ? -8.93 -19.234 -15.766 1 88.94 176 MET B N 1
ATOM 4070 C CA . MET B 1 176 ? -9.172 -20.438 -16.562 1 88.94 176 MET B CA 1
ATOM 4071 C C . MET B 1 176 ? -10.141 -20.141 -17.703 1 88.94 176 MET B C 1
ATOM 4073 O O . MET B 1 176 ? -9.961 -20.641 -18.828 1 88.94 176 MET B O 1
ATOM 4077 N N . ASP B 1 177 ? -11.133 -19.328 -17.406 1 84.44 177 ASP B N 1
ATOM 4078 C CA . ASP B 1 177 ? -12.055 -18.953 -18.484 1 84.44 177 ASP B CA 1
ATOM 4079 C C . ASP B 1 177 ? -11.328 -18.219 -19.609 1 84.44 177 ASP B C 1
ATOM 4081 O O . ASP B 1 177 ? -11.516 -18.531 -20.781 1 84.44 177 ASP B O 1
ATOM 4085 N N . TRP B 1 178 ? -10.539 -17.328 -19.172 1 82.25 178 TRP B N 1
ATOM 4086 C CA . TRP B 1 178 ? -9.75 -16.562 -20.125 1 82.25 178 TRP B CA 1
ATOM 4087 C C . TRP B 1 178 ? -8.82 -17.484 -20.922 1 82.25 178 TRP B C 1
ATOM 4089 O O . TRP B 1 178 ? -8.734 -17.375 -22.156 1 82.25 178 TRP B O 1
ATOM 4099 N N . PHE B 1 179 ? -8.195 -18.328 -20.328 1 90.31 179 PHE B N 1
ATOM 4100 C CA . PHE B 1 179 ? -7.219 -19.25 -20.906 1 90.31 179 PHE B CA 1
ATOM 4101 C C . PHE B 1 179 ? -7.891 -20.219 -21.875 1 90.31 179 PHE B C 1
ATOM 4103 O O . PHE B 1 179 ? -7.445 -20.375 -23.016 1 90.31 179 PHE B O 1
ATOM 4110 N N . LEU B 1 180 ? -8.992 -20.828 -21.5 1 93.38 180 LEU B N 1
ATOM 4111 C CA . LEU B 1 180 ? -9.633 -21.891 -22.281 1 93.38 180 LEU B CA 1
ATOM 4112 C C . LEU B 1 180 ? -10.336 -21.312 -23.5 1 93.38 180 LEU B C 1
ATOM 4114 O O . LEU B 1 180 ? -10.578 -22.016 -24.484 1 93.38 180 LEU B O 1
ATOM 4118 N N . GLU B 1 181 ? -10.578 -20.016 -23.406 1 90.38 181 GLU B N 1
ATOM 4119 C CA . GLU B 1 181 ? -11.156 -19.344 -24.562 1 90.38 181 GLU B CA 1
ATOM 4120 C C . GLU B 1 181 ? -10.109 -19.125 -25.656 1 90.38 181 GLU B C 1
ATOM 4122 O O . GLU B 1 181 ? -10.453 -18.969 -26.828 1 90.38 181 GLU B O 1
ATOM 4127 N N . ARG B 1 182 ? -8.883 -19.172 -25.312 1 91.25 182 ARG B N 1
ATOM 4128 C CA . ARG B 1 182 ? -7.852 -18.703 -26.234 1 91.25 182 ARG B CA 1
ATOM 4129 C C . ARG B 1 182 ? -6.855 -19.812 -26.547 1 91.25 182 ARG B C 1
ATOM 4131 O O . ARG B 1 182 ? -6.047 -19.688 -27.469 1 91.25 182 ARG B O 1
ATOM 4138 N N . TYR B 1 183 ? -6.938 -20.844 -25.859 1 93.38 183 TYR B N 1
ATOM 4139 C CA . TYR B 1 183 ? -5.938 -21.906 -25.953 1 93.38 183 TYR B CA 1
ATOM 4140 C C . TYR B 1 183 ? -6.555 -23.203 -26.484 1 93.38 183 TYR B C 1
ATOM 4142 O O . TYR B 1 183 ? -7.586 -23.656 -25.984 1 93.38 183 TYR B O 1
ATOM 4150 N N . ASP B 1 184 ? -5.938 -23.844 -27.453 1 90.94 184 ASP B N 1
ATOM 4151 C CA . ASP B 1 184 ? -6.484 -25.031 -28.078 1 90.94 184 ASP B CA 1
ATOM 4152 C C . ASP B 1 184 ? -5.543 -26.234 -27.922 1 90.94 184 ASP B C 1
ATOM 4154 O O . ASP B 1 184 ? -5.625 -27.203 -28.688 1 90.94 184 ASP B O 1
ATOM 4158 N N . GLY B 1 185 ? -4.691 -26.188 -26.969 1 91.69 185 GLY B N 1
ATOM 4159 C CA . GLY B 1 185 ? -3.652 -27.188 -26.844 1 91.69 185 GLY B CA 1
ATOM 4160 C C . GLY B 1 185 ? -4.156 -28.5 -26.266 1 91.69 185 GLY B C 1
ATOM 4161 O O . GLY B 1 185 ? -3.398 -29.469 -26.141 1 91.69 185 GLY B O 1
ATOM 4162 N N . PHE B 1 186 ? -5.441 -28.609 -25.984 1 94.31 186 PHE B N 1
ATOM 4163 C CA . PHE B 1 186 ? -6.004 -29.828 -25.438 1 94.31 186 PHE B CA 1
ATOM 4164 C C . PHE B 1 186 ? -6.703 -30.641 -26.516 1 94.31 186 PHE B C 1
ATOM 4166 O O . PHE B 1 186 ? -7.203 -31.734 -26.25 1 94.31 186 PHE B O 1
ATOM 4173 N N . GLU B 1 187 ? -6.738 -30.141 -27.688 1 89.19 187 GLU B N 1
ATOM 4174 C CA . GLU B 1 187 ? -7.402 -30.844 -28.781 1 89.19 187 GLU B CA 1
ATOM 4175 C C . GLU B 1 187 ? -6.734 -32.188 -29.047 1 89.19 187 GLU B C 1
ATOM 4177 O O . GLU B 1 187 ? -5.508 -32.281 -29.156 1 89.19 187 GLU B O 1
ATOM 4182 N N . GLY B 1 188 ? -7.469 -33.219 -29.141 1 87.56 188 GLY B N 1
ATOM 4183 C CA . GLY B 1 188 ? -6.969 -34.531 -29.453 1 87.56 188 GLY B CA 1
ATOM 4184 C C . GLY B 1 188 ? -6.371 -35.25 -28.25 1 87.56 188 GLY B C 1
ATOM 4185 O O . GLY B 1 188 ? -5.902 -36.375 -28.375 1 87.56 188 GLY B O 1
ATOM 4186 N N . VAL B 1 189 ? -6.359 -34.625 -27.141 1 93.06 189 VAL B N 1
ATOM 4187 C CA . VAL B 1 189 ? -5.812 -35.219 -25.922 1 93.06 189 VAL B CA 1
ATOM 4188 C C . VAL B 1 189 ? -6.832 -36.156 -25.312 1 93.06 189 VAL B C 1
ATOM 4190 O O . VAL B 1 189 ? -8.031 -35.906 -25.328 1 93.06 189 VAL B O 1
ATOM 4193 N N . ARG B 1 190 ? -6.414 -37.312 -24.781 1 94.56 190 ARG B N 1
ATOM 4194 C CA . ARG B 1 190 ? -7.305 -38.281 -24.141 1 94.56 190 ARG B CA 1
ATOM 4195 C C . ARG B 1 190 ? -7.23 -38.156 -22.625 1 94.56 190 ARG B C 1
ATOM 4197 O O . ARG B 1 190 ? -8.25 -38.25 -21.938 1 94.56 190 ARG B O 1
ATOM 4204 N N . ARG B 1 191 ? -6.012 -38 -22.047 1 96.94 191 ARG B N 1
ATOM 4205 C CA . ARG B 1 191 ? -5.828 -37.969 -20.609 1 96.94 191 ARG B CA 1
ATOM 4206 C C . ARG B 1 191 ? -4.996 -36.75 -20.203 1 96.94 191 ARG B C 1
ATOM 4208 O O . ARG B 1 191 ? -3.873 -36.562 -20.672 1 96.94 191 ARG B O 1
ATOM 4215 N N . VAL B 1 192 ? -5.539 -35.969 -19.312 1 98 192 VAL B N 1
ATOM 4216 C CA . VAL B 1 192 ? -4.859 -34.781 -18.766 1 98 192 VAL B CA 1
ATOM 4217 C C . VAL B 1 192 ? -4.566 -35 -17.281 1 98 192 VAL B C 1
ATOM 4219 O O . VAL B 1 192 ? -5.438 -35.438 -16.531 1 98 192 VAL B O 1
ATOM 4222 N N . VAL B 1 193 ? -3.32 -34.75 -16.922 1 98.62 193 VAL B N 1
ATOM 4223 C CA . VAL B 1 193 ? -2.938 -34.781 -15.508 1 98.62 193 VAL B CA 1
ATOM 4224 C C . VAL B 1 193 ? -2.76 -33.344 -15 1 98.62 193 VAL B C 1
ATOM 4226 O O . VAL B 1 193 ? -1.983 -32.562 -15.562 1 98.62 193 VAL B O 1
ATOM 4229 N N . ASP B 1 194 ? -3.498 -32.969 -13.969 1 98.38 194 ASP B N 1
ATOM 4230 C CA . ASP B 1 194 ? -3.35 -31.688 -13.305 1 98.38 194 ASP B CA 1
ATOM 4231 C C . ASP B 1 194 ? -2.48 -31.812 -12.055 1 98.38 194 ASP B C 1
ATOM 4233 O O . ASP B 1 194 ? -2.904 -32.375 -11.055 1 98.38 194 ASP B O 1
ATOM 4237 N N . LEU B 1 195 ? -1.281 -31.281 -12.156 1 97.88 195 LEU B N 1
ATOM 4238 C CA . LEU B 1 195 ? -0.363 -31.328 -11.023 1 97.88 195 LEU B CA 1
ATOM 4239 C C . LEU B 1 195 ? -0.645 -30.188 -10.047 1 97.88 195 LEU B C 1
ATOM 4241 O O . LEU B 1 195 ? -0.729 -29.031 -10.453 1 97.88 19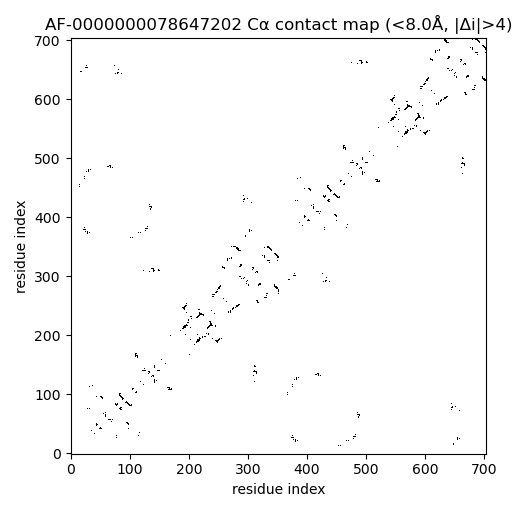5 LEU B O 1
ATOM 4245 N N . GLY B 1 196 ? -0.713 -30.547 -8.742 1 94.31 196 GLY B N 1
ATOM 4246 C CA . GLY B 1 196 ? -1.086 -29.547 -7.758 1 94.31 196 GLY B CA 1
ATOM 4247 C C . GLY B 1 196 ? -2.494 -29.016 -7.949 1 94.31 196 GLY B C 1
ATOM 4248 O O . GLY B 1 196 ? -2.732 -27.812 -7.816 1 94.31 196 GLY B O 1
ATOM 4249 N N . GLY B 1 197 ? -3.387 -29.875 -8.25 1 92.12 197 GLY B N 1
ATOM 4250 C CA . GLY B 1 197 ? -4.707 -29.453 -8.695 1 92.12 197 GLY B CA 1
ATOM 4251 C C . GLY B 1 197 ? -5.652 -29.141 -7.559 1 92.12 197 GLY B C 1
ATOM 4252 O O . GLY B 1 197 ? -6.758 -28.641 -7.781 1 92.12 197 GLY B O 1
ATOM 4253 N N . SER B 1 198 ? -5.23 -29.453 -6.34 1 88.94 198 SER B N 1
ATOM 4254 C CA . SER B 1 198 ? -6.023 -29.172 -5.148 1 88.94 198 SER B CA 1
ATOM 4255 C C . SER B 1 198 ? -7.406 -29.812 -5.238 1 88.94 198 SER B C 1
ATOM 4257 O O . SER B 1 198 ? -7.527 -31.031 -5.375 1 88.94 198 SER B O 1
ATOM 4259 N N . SER B 1 199 ? -8.5 -28.984 -5.426 1 87.12 199 SER B N 1
ATOM 4260 C CA . SER B 1 199 ? -9.867 -29.5 -5.469 1 87.12 199 SER B CA 1
ATOM 4261 C C . SER B 1 199 ? -10.18 -30.125 -6.828 1 87.12 199 SER B C 1
ATOM 4263 O O . SER B 1 199 ? -11.18 -30.828 -6.973 1 87.12 199 SER B O 1
ATOM 4265 N N . GLY B 1 200 ? -9.391 -29.859 -7.781 1 92.31 200 GLY B N 1
ATOM 4266 C CA . GLY B 1 200 ? -9.656 -30.328 -9.133 1 92.31 200 GLY B CA 1
ATOM 4267 C C . GLY B 1 200 ? -10.461 -29.328 -9.953 1 92.31 200 GLY B C 1
ATOM 4268 O O . GLY B 1 200 ? -10.844 -29.625 -11.086 1 92.31 200 GLY B O 1
ATOM 4269 N N . PHE B 1 201 ? -10.633 -28.172 -9.461 1 90.12 201 PHE B N 1
ATOM 4270 C CA . PHE B 1 201 ? -11.492 -27.156 -10.078 1 90.12 201 PHE B CA 1
ATOM 4271 C C . PHE B 1 201 ? -10.984 -26.812 -11.477 1 90.12 201 PHE B C 1
ATOM 4273 O O . PHE B 1 201 ? -11.766 -26.766 -12.43 1 90.12 201 PHE B O 1
ATOM 4280 N N . CYS B 1 202 ? -9.688 -26.531 -11.609 1 93.88 202 CYS B N 1
ATOM 4281 C CA . CYS B 1 202 ? -9.141 -26.156 -12.906 1 93.88 202 CYS B CA 1
ATOM 4282 C C . CYS B 1 202 ? -9.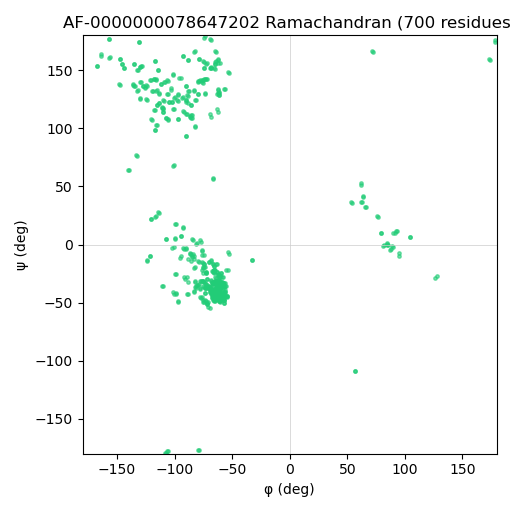273 -27.297 -13.906 1 93.88 202 CYS B C 1
ATOM 4284 O O . CYS B 1 202 ? -9.609 -27.078 -15.07 1 93.88 202 CYS B O 1
ATOM 4286 N N . LEU B 1 203 ? -9.023 -28.453 -13.445 1 95.94 203 LEU B N 1
ATOM 4287 C CA . LEU B 1 203 ? -9.156 -29.641 -14.297 1 95.94 203 LEU B CA 1
ATOM 4288 C C . LEU B 1 203 ? -10.594 -29.828 -14.75 1 95.94 203 LEU B C 1
ATOM 4290 O O . LEU B 1 203 ? -10.852 -30.172 -15.906 1 95.94 203 LEU B O 1
ATOM 4294 N N . LYS B 1 204 ? -11.5 -29.625 -13.82 1 95.31 204 LYS B N 1
ATOM 4295 C CA . LYS B 1 204 ? -12.914 -29.703 -14.156 1 95.31 204 LYS B CA 1
ATOM 4296 C C . LYS B 1 204 ? -13.273 -28.734 -15.273 1 95.31 204 LYS B C 1
ATOM 4298 O O . LYS B 1 204 ? -14 -29.078 -16.203 1 95.31 204 LYS B O 1
ATOM 4303 N N . LYS B 1 205 ? -12.781 -27.547 -15.195 1 93.69 205 LYS B N 1
ATOM 4304 C CA . LYS B 1 205 ? -13.039 -26.562 -16.234 1 93.69 205 LYS B CA 1
ATOM 4305 C C . LYS B 1 205 ? -12.5 -27 -17.578 1 93.69 205 LYS B C 1
ATOM 4307 O O . LYS B 1 205 ? -13.125 -26.781 -18.625 1 93.69 205 LYS B O 1
ATOM 4312 N N . ILE B 1 206 ? -11.352 -27.625 -17.625 1 96.25 206 ILE B N 1
ATOM 4313 C CA . ILE B 1 206 ? -10.758 -28.125 -18.859 1 96.25 206 ILE B CA 1
ATOM 4314 C C . ILE B 1 206 ? -11.648 -29.219 -19.438 1 96.25 206 ILE B C 1
ATOM 4316 O O . ILE B 1 206 ? -11.977 -29.203 -20.625 1 96.25 206 ILE B O 1
ATOM 4320 N N . LEU B 1 207 ? -12.094 -30.125 -18.578 1 95.88 207 LEU B N 1
ATOM 4321 C CA . LEU B 1 207 ? -12.914 -31.25 -19.031 1 95.88 207 LEU B CA 1
ATOM 4322 C C . LEU B 1 207 ? -14.281 -30.766 -19.5 1 95.88 207 LEU B C 1
ATOM 4324 O O . LEU B 1 207 ? -14.859 -31.344 -20.438 1 95.88 207 LEU B O 1
ATOM 4328 N N . ASP B 1 208 ? -14.805 -29.781 -18.828 1 94.25 208 ASP B N 1
ATOM 4329 C CA . ASP B 1 208 ? -16.094 -29.219 -19.219 1 94.25 208 ASP B CA 1
ATOM 4330 C C . ASP B 1 208 ? -16.031 -28.641 -20.641 1 94.25 208 ASP B C 1
ATOM 4332 O O . ASP B 1 208 ? -17.016 -28.703 -21.375 1 94.25 208 ASP B O 1
ATOM 4336 N N . LYS B 1 209 ? -14.992 -28.094 -20.969 1 93.94 209 LYS B N 1
ATOM 4337 C CA . LYS B 1 209 ? -14.844 -27.469 -22.266 1 93.94 209 LYS B CA 1
ATOM 4338 C C . LYS B 1 209 ? -14.5 -28.516 -23.344 1 93.94 209 LYS B C 1
ATOM 4340 O O . LYS B 1 209 ? -14.836 -28.328 -24.516 1 93.94 209 LYS B O 1
ATOM 4345 N N . HIS B 1 210 ? -13.805 -29.531 -22.953 1 93 210 HIS B N 1
ATOM 4346 C CA . HIS B 1 210 ? -13.359 -30.562 -23.875 1 93 210 HIS B CA 1
ATOM 4347 C C . HIS B 1 210 ? -13.992 -31.906 -23.547 1 93 210 HIS B C 1
ATOM 4349 O O . HIS B 1 210 ? -13.453 -32.656 -22.75 1 93 210 HIS B O 1
ATOM 4355 N N . LYS B 1 211 ? -14.945 -32.219 -24.328 1 87.19 211 LYS B N 1
ATOM 4356 C CA . LYS B 1 211 ? -15.672 -33.438 -24.062 1 87.19 211 LYS B CA 1
ATOM 4357 C C . LYS B 1 211 ? -14.828 -34.688 -24.406 1 87.19 211 LYS B C 1
ATOM 4359 O O . LYS B 1 211 ? -14.055 -34.656 -25.359 1 87.19 211 LYS B O 1
ATOM 4364 N N . GLY B 1 212 ? -14.953 -35.688 -23.609 1 86.81 212 GLY B N 1
ATOM 4365 C CA . GLY B 1 212 ? -14.289 -36.938 -23.906 1 86.81 212 GLY B CA 1
ATOM 4366 C C . GLY B 1 212 ? -12.945 -37.094 -23.219 1 86.81 212 GLY B C 1
ATOM 4367 O O . GLY B 1 212 ? -12.312 -38.156 -23.297 1 86.81 212 GLY B O 1
ATOM 4368 N N . LEU B 1 213 ? -12.453 -36.031 -22.609 1 92.31 213 LEU B N 1
ATOM 4369 C CA . LEU B 1 213 ? -11.18 -36.094 -21.891 1 92.31 213 LEU B CA 1
ATOM 4370 C C . LEU B 1 213 ? -11.344 -36.75 -20.531 1 92.31 213 LEU B C 1
ATOM 4372 O O . LEU B 1 213 ? -12.391 -36.656 -19.891 1 92.31 213 LEU B O 1
ATOM 4376 N N . GLU B 1 214 ? -10.344 -37.531 -20.203 1 95.81 214 GLU B N 1
ATOM 4377 C CA . GLU B 1 214 ? -10.203 -38.031 -18.828 1 95.81 214 GLU B CA 1
ATOM 4378 C C . GLU B 1 214 ? -9.164 -37.25 -18.062 1 95.81 214 GLU B C 1
ATOM 4380 O O . GLU B 1 214 ? -8.18 -36.75 -18.641 1 95.81 214 GLU B O 1
ATOM 4385 N N . GLY B 1 215 ? -9.43 -37.125 -16.766 1 97.81 215 GLY B N 1
ATOM 4386 C CA . GLY B 1 215 ? -8.531 -36.281 -15.977 1 97.81 215 GLY B CA 1
ATOM 4387 C C . GLY B 1 215 ? -8.031 -36.938 -14.719 1 97.81 215 GLY B C 1
ATOM 4388 O O . GLY B 1 215 ? -8.773 -37.719 -14.078 1 97.81 215 GLY B O 1
ATOM 4389 N N . ILE B 1 216 ? -6.789 -36.75 -14.383 1 98.56 216 ILE B N 1
ATOM 4390 C CA . ILE B 1 216 ? -6.215 -37.094 -13.086 1 98.56 216 ILE B CA 1
ATOM 4391 C C . ILE B 1 216 ? -5.855 -35.844 -12.328 1 98.56 216 ILE B C 1
ATOM 4393 O O . ILE B 1 216 ? -5.066 -35.031 -12.812 1 98.56 216 ILE B O 1
ATOM 4397 N N . ASN B 1 217 ? -6.469 -35.594 -11.18 1 98.19 217 ASN B N 1
ATOM 4398 C CA . ASN B 1 217 ? -6.082 -34.562 -10.25 1 98.19 217 ASN B CA 1
ATOM 4399 C C . ASN B 1 217 ? -5.055 -35.062 -9.234 1 98.19 217 ASN B C 1
ATOM 4401 O O . ASN B 1 217 ? -5.367 -35.906 -8.391 1 98.19 217 ASN B O 1
ATOM 4405 N N . PHE B 1 218 ? -3.859 -34.531 -9.352 1 98.31 218 PHE B N 1
ATOM 4406 C CA . PHE B 1 218 ? -2.758 -35.031 -8.539 1 98.31 218 PHE B CA 1
ATOM 4407 C C . PHE B 1 218 ? -2.291 -33.969 -7.547 1 98.31 218 PHE B C 1
ATOM 4409 O O . PHE B 1 218 ? -1.89 -32.875 -7.945 1 98.31 218 PHE B O 1
ATOM 4416 N N . ASP B 1 219 ? -2.316 -34.25 -6.293 1 95.19 219 ASP B N 1
ATOM 4417 C CA . ASP B 1 219 ? -1.861 -33.406 -5.195 1 95.19 219 ASP B CA 1
ATOM 4418 C C . ASP B 1 219 ? -1.521 -34.25 -3.961 1 95.19 219 ASP B C 1
ATOM 4420 O O . ASP B 1 219 ? -1.581 -35.469 -3.998 1 95.19 219 ASP B O 1
ATOM 4424 N N . LEU B 1 220 ? -1.056 -33.656 -2.953 1 92.25 220 LEU B N 1
ATOM 4425 C CA . LEU B 1 220 ? -0.774 -34.344 -1.714 1 92.25 220 LEU B CA 1
ATOM 4426 C C . LEU B 1 220 ? -1.996 -35.125 -1.248 1 92.25 220 LEU B C 1
ATOM 4428 O O . LEU B 1 220 ? -3.133 -34.719 -1.459 1 92.25 220 LEU B O 1
ATOM 4432 N N . PRO B 1 221 ? -1.786 -36.25 -0.592 1 94.19 221 PRO B N 1
ATOM 4433 C CA . PRO B 1 221 ? -2.895 -37.125 -0.207 1 94.19 221 PRO B CA 1
ATOM 4434 C C . PRO B 1 221 ? -3.967 -36.406 0.603 1 94.19 221 PRO B C 1
ATOM 4436 O O . PRO B 1 221 ? -5.156 -36.5 0.295 1 94.19 221 PRO B O 1
ATOM 4439 N N . LYS B 1 222 ? -3.561 -35.625 1.549 1 85.31 222 LYS B N 1
ATOM 4440 C CA . LYS B 1 222 ? -4.52 -34.938 2.408 1 85.31 222 LYS B CA 1
ATOM 4441 C C . LYS B 1 222 ? -5.359 -33.938 1.609 1 85.31 222 LYS B C 1
ATOM 4443 O O . LYS B 1 222 ? -6.535 -33.719 1.916 1 85.31 222 LYS B O 1
ATOM 4448 N N . VAL B 1 223 ? -4.816 -33.375 0.599 1 85.31 223 VAL B N 1
ATOM 4449 C CA . VAL B 1 223 ? -5.484 -32.375 -0.212 1 85.31 223 VAL B CA 1
ATOM 4450 C C . VAL B 1 223 ? -6.547 -33.031 -1.087 1 85.31 223 VAL B C 1
ATOM 4452 O O . VAL B 1 223 ? -7.699 -32.594 -1.121 1 85.31 223 VAL B O 1
ATOM 4455 N N . VAL B 1 224 ? -6.219 -34.094 -1.75 1 91.88 224 VAL B N 1
ATOM 4456 C CA . VAL B 1 224 ? -7.141 -34.719 -2.703 1 91.88 224 VAL B CA 1
ATOM 4457 C C . VAL B 1 224 ? -8.227 -35.469 -1.955 1 91.88 224 VAL B C 1
ATOM 4459 O O . VAL B 1 224 ? -9.32 -35.688 -2.486 1 91.88 224 VAL B O 1
ATOM 4462 N N . GLU B 1 225 ? -7.895 -35.875 -0.708 1 91.56 225 GLU B N 1
ATOM 4463 C CA . GLU B 1 225 ? -8.906 -36.531 0.112 1 91.56 225 GLU B CA 1
ATOM 4464 C C . GLU B 1 225 ? -10.086 -35.594 0.375 1 91.56 225 GLU B C 1
ATOM 4466 O O . GLU B 1 225 ? -11.227 -36.031 0.482 1 91.56 225 GLU B O 1
ATOM 4471 N N . ALA B 1 226 ? -9.812 -34.375 0.419 1 84.56 226 ALA B N 1
ATOM 4472 C CA . ALA B 1 226 ? -10.836 -33.375 0.722 1 84.56 226 ALA B CA 1
ATOM 4473 C C . ALA B 1 226 ? -11.484 -32.844 -0.556 1 84.56 226 ALA B C 1
ATOM 4475 O O . ALA B 1 226 ? -12.445 -32.062 -0.5 1 84.56 226 ALA B O 1
ATOM 4476 N N . ALA B 1 227 ? -11.008 -33.281 -1.692 1 89.81 227 ALA B N 1
ATOM 4477 C CA . ALA B 1 227 ? -11.484 -32.781 -2.971 1 89.81 227 ALA B CA 1
ATOM 4478 C C . ALA B 1 227 ? -12.852 -33.344 -3.32 1 89.81 227 ALA B C 1
ATOM 4480 O O . ALA B 1 227 ? -13.133 -34.5 -3.062 1 89.81 227 ALA B O 1
ATOM 4481 N N . PRO B 1 228 ? -13.758 -32.531 -3.871 1 92.56 228 PRO B N 1
ATOM 4482 C CA . PRO B 1 228 ? -15.062 -33.062 -4.293 1 92.56 228 PRO B CA 1
ATOM 4483 C C . PRO B 1 228 ? -14.969 -34 -5.484 1 92.56 228 PRO B C 1
ATOM 4485 O O . PRO B 1 228 ? -14.07 -33.875 -6.316 1 92.56 228 PRO B O 1
ATOM 4488 N N . PRO B 1 229 ? -15.938 -34.875 -5.516 1 94.81 229 PRO B N 1
ATOM 4489 C CA . PRO B 1 229 ? -15.961 -35.75 -6.691 1 94.81 229 PRO B CA 1
ATOM 4490 C C . PRO B 1 229 ? -16.422 -35.031 -7.957 1 94.81 229 PRO B C 1
ATOM 4492 O O . PRO B 1 229 ? -17.359 -34.219 -7.906 1 94.81 229 PRO B O 1
ATOM 4495 N N . TYR B 1 230 ? -15.711 -35.156 -8.992 1 94.62 230 TYR B N 1
ATOM 4496 C CA . TYR B 1 230 ? -16.078 -34.656 -10.312 1 94.62 230 TYR B CA 1
ATOM 4497 C C . TYR B 1 230 ? -16.125 -35.812 -11.32 1 94.62 230 TYR B C 1
ATOM 4499 O O . TYR B 1 230 ? -15.289 -36.719 -11.281 1 94.62 230 TYR B O 1
ATOM 4507 N N . LEU B 1 231 ? -17.125 -35.719 -12.211 1 93.12 231 LEU B N 1
ATOM 4508 C CA . LEU B 1 231 ? -17.219 -36.75 -13.25 1 93.12 231 LEU B CA 1
ATOM 4509 C C . LEU B 1 231 ? -15.992 -36.719 -14.164 1 93.12 231 LEU B C 1
ATOM 4511 O O . LEU B 1 231 ? -15.609 -35.656 -14.648 1 93.12 231 LEU B O 1
ATOM 4515 N N . GLY B 1 232 ? -15.406 -37.875 -14.352 1 95.75 232 GLY B N 1
ATOM 4516 C CA . GLY B 1 232 ? -14.297 -38 -15.289 1 95.75 232 GLY B CA 1
ATOM 4517 C C . GLY B 1 232 ? -12.953 -37.656 -14.664 1 95.75 232 GLY B C 1
ATOM 4518 O O . GLY B 1 232 ? -11.922 -37.719 -15.336 1 95.75 232 GLY B O 1
ATOM 4519 N N . ILE B 1 233 ? -12.93 -37.281 -13.375 1 97.62 233 ILE B N 1
ATOM 4520 C CA . ILE B 1 233 ? -11.688 -36.875 -12.719 1 97.62 233 ILE B CA 1
ATOM 4521 C C . ILE B 1 233 ? -11.352 -37.875 -11.617 1 97.62 233 ILE B C 1
ATOM 4523 O O . ILE B 1 233 ? -12.188 -38.188 -10.75 1 97.62 233 ILE B O 1
ATOM 4527 N N . GLU B 1 234 ? -10.25 -38.469 -11.727 1 98.19 234 GLU B N 1
ATOM 4528 C CA . GLU B 1 234 ? -9.703 -39.312 -10.664 1 98.19 234 GLU B CA 1
ATOM 4529 C C . GLU B 1 234 ? -8.758 -38.531 -9.766 1 98.19 234 GLU B C 1
ATOM 4531 O O . GLU B 1 234 ? -7.82 -37.906 -10.25 1 98.19 234 GLU B O 1
ATOM 4536 N N . HIS B 1 235 ? -9.016 -38.562 -8.445 1 98.06 235 HIS B N 1
ATOM 4537 C CA . HIS B 1 235 ? -8.117 -37.938 -7.484 1 98.06 235 HIS B CA 1
ATOM 4538 C C . HIS B 1 235 ? -7.031 -38.875 -7.027 1 98.06 235 HIS B C 1
ATOM 4540 O O . HIS B 1 235 ? -7.324 -39.969 -6.508 1 98.06 235 HIS B O 1
ATOM 4546 N N . VAL B 1 236 ? -5.812 -38.531 -7.215 1 98.25 236 VAL B N 1
ATOM 4547 C CA . VAL B 1 236 ? -4.684 -39.375 -6.859 1 98.25 236 VAL B CA 1
ATOM 4548 C C . VAL B 1 236 ? -3.744 -38.625 -5.918 1 98.25 236 VAL B C 1
ATOM 4550 O O . VAL B 1 236 ? -3.299 -37.5 -6.234 1 98.25 236 VAL B O 1
ATOM 4553 N N . GLY B 1 237 ? -3.441 -39.156 -4.758 1 97.31 237 GLY B N 1
ATOM 4554 C CA . GLY B 1 237 ? -2.549 -38.562 -3.781 1 97.31 237 GLY B CA 1
ATOM 4555 C C . GLY B 1 237 ? -1.094 -38.938 -3.992 1 97.31 237 GLY B C 1
ATOM 4556 O O . GLY B 1 237 ? -0.777 -40.094 -4.258 1 97.31 237 GLY B O 1
ATOM 4557 N N . GLY B 1 238 ? -0.192 -37.969 -3.979 1 96.62 238 GLY B N 1
ATOM 4558 C CA . GLY B 1 238 ? 1.241 -38.188 -4.078 1 96.62 238 GLY B CA 1
ATOM 4559 C C . GLY B 1 238 ? 2.051 -36.906 -4.074 1 96.62 238 GLY B C 1
ATOM 4560 O O . GLY B 1 238 ? 1.486 -35.812 -4.008 1 96.62 238 GLY B O 1
ATOM 4561 N N . ASP B 1 239 ? 3.34 -37.062 -4.047 1 96.5 239 ASP B N 1
ATOM 4562 C CA . ASP B 1 239 ? 4.289 -35.969 -4.109 1 96.5 239 ASP B CA 1
ATOM 4563 C C . ASP B 1 239 ? 4.863 -35.812 -5.516 1 96.5 239 ASP B C 1
ATOM 4565 O O . ASP B 1 239 ? 5.59 -36.688 -5.992 1 96.5 239 ASP B O 1
ATOM 4569 N N . MET B 1 240 ? 4.594 -34.688 -6.133 1 97.12 240 MET B N 1
ATOM 4570 C CA . MET B 1 240 ? 4.977 -34.469 -7.527 1 97.12 240 MET B CA 1
ATOM 4571 C C . MET B 1 240 ? 6.496 -34.438 -7.676 1 97.12 240 MET B C 1
ATOM 4573 O O . MET B 1 240 ? 7.02 -34.625 -8.773 1 97.12 240 MET B O 1
ATOM 4577 N N . LEU B 1 241 ? 7.219 -34.156 -6.621 1 96.38 241 LEU B N 1
ATOM 4578 C CA . LEU B 1 241 ? 8.68 -34.156 -6.668 1 96.38 241 LEU B CA 1
ATOM 4579 C C . LEU B 1 241 ? 9.219 -35.594 -6.715 1 96.38 241 LEU B C 1
ATOM 4581 O O . LEU B 1 241 ? 10.375 -35.812 -7.09 1 96.38 241 LEU B O 1
ATOM 4585 N N . GLU B 1 242 ? 8.391 -36.531 -6.367 1 97.25 242 GLU B N 1
ATOM 4586 C CA . GLU B 1 242 ? 8.781 -37.938 -6.391 1 97.25 242 GLU B CA 1
ATOM 4587 C C . GLU B 1 242 ? 8.328 -38.625 -7.676 1 97.25 242 GLU B C 1
ATOM 4589 O O . GLU B 1 242 ? 9.086 -39.375 -8.289 1 97.25 242 GLU B O 1
ATOM 4594 N N . TRP B 1 243 ? 7.09 -38.406 -7.957 1 97.31 243 TRP B N 1
ATOM 4595 C CA . TRP B 1 243 ? 6.582 -39.031 -9.172 1 97.31 243 TRP B CA 1
ATOM 4596 C C . TRP B 1 243 ? 5.359 -38.281 -9.695 1 97.31 243 TRP B C 1
ATOM 4598 O O . TRP B 1 243 ? 4.762 -37.469 -8.977 1 97.31 243 TRP B O 1
ATOM 4608 N N . VAL B 1 244 ? 5.043 -38.5 -11.016 1 98.25 244 VAL B N 1
ATOM 4609 C CA . VAL B 1 244 ? 3.904 -37.906 -11.711 1 98.25 244 VAL B CA 1
ATOM 4610 C C . VAL B 1 244 ? 3.148 -39 -12.484 1 98.25 244 VAL B C 1
ATOM 4612 O O . VAL B 1 244 ? 3.758 -39.844 -13.125 1 98.25 244 VAL B O 1
ATOM 4615 N N . PRO B 1 245 ? 1.829 -39 -12.344 1 98.38 245 PRO B N 1
ATOM 4616 C CA . PRO B 1 245 ? 1.067 -39.969 -13.133 1 98.38 245 PRO B CA 1
ATOM 4617 C C . PRO B 1 245 ? 1.233 -39.75 -14.633 1 98.38 245 PRO B C 1
ATOM 4619 O O . PRO B 1 245 ? 1.454 -38.625 -15.094 1 98.38 245 PRO B O 1
ATOM 4622 N N . GLN B 1 246 ? 0.989 -40.906 -15.344 1 97.75 246 GLN B N 1
ATOM 4623 C CA . GLN B 1 246 ? 1.104 -40.844 -16.797 1 97.75 246 GLN B CA 1
ATOM 4624 C C . GLN B 1 246 ? -0.1 -40.125 -17.422 1 97.75 246 GLN B C 1
ATOM 4626 O O . GLN B 1 246 ? -1.229 -40.281 -16.953 1 97.75 246 GLN B O 1
ATOM 4631 N N . GLY B 1 247 ? 0.115 -39.344 -18.422 1 96.75 247 GLY B N 1
ATOM 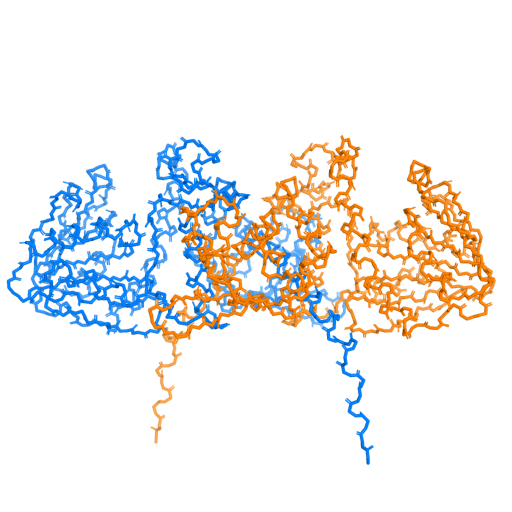4632 C CA . GLY B 1 247 ? -0.912 -38.656 -19.203 1 96.75 247 GLY B CA 1
ATOM 4633 C C . GLY B 1 247 ? -0.403 -38.125 -20.516 1 96.75 247 GLY B C 1
ATOM 4634 O O . GLY B 1 247 ? 0.808 -38.062 -20.75 1 96.75 247 GLY B O 1
ATOM 4635 N N . ASP B 1 248 ? -1.323 -37.781 -21.422 1 97.06 248 ASP B N 1
ATOM 4636 C CA . ASP B 1 248 ? -0.956 -37.219 -22.703 1 97.06 248 ASP B CA 1
ATOM 4637 C C . ASP B 1 248 ? -0.444 -35.781 -22.547 1 97.06 248 ASP B C 1
ATOM 4639 O O . ASP B 1 248 ? 0.439 -35.344 -23.281 1 97.06 248 ASP B O 1
ATOM 4643 N N . VAL B 1 249 ? -1.068 -35.094 -21.641 1 97.94 249 VAL B N 1
ATOM 4644 C CA . VAL B 1 249 ? -0.715 -33.719 -21.281 1 97.94 249 VAL B CA 1
ATOM 4645 C C . VAL B 1 249 ? -0.689 -33.562 -19.766 1 97.94 249 VAL B C 1
ATOM 4647 O O . VAL B 1 249 ? -1.532 -34.125 -19.062 1 97.94 249 VAL B O 1
ATOM 4650 N N . ILE B 1 250 ? 0.316 -32.906 -19.359 1 98.69 250 ILE B N 1
ATOM 4651 C CA . ILE B 1 250 ? 0.395 -32.531 -17.953 1 98.69 250 ILE B CA 1
ATOM 4652 C C . ILE B 1 250 ? 0.183 -31.016 -17.797 1 98.69 250 ILE B C 1
ATOM 4654 O O . ILE B 1 250 ? 0.877 -30.219 -18.438 1 98.69 250 ILE B O 1
ATOM 4658 N N . PHE B 1 251 ? -0.804 -30.672 -16.984 1 98.25 251 PHE B N 1
ATOM 4659 C CA . PHE B 1 251 ? -1.172 -29.281 -16.75 1 98.25 251 PHE B CA 1
ATOM 4660 C C . PHE B 1 251 ? -0.764 -28.844 -15.344 1 98.25 251 PHE B C 1
ATOM 4662 O O . PHE B 1 251 ? -0.841 -29.625 -14.398 1 98.25 251 PHE B O 1
ATOM 4669 N N . MET B 1 252 ? -0.288 -27.672 -15.234 1 97.19 252 MET B N 1
ATOM 4670 C CA . MET B 1 252 ? -0.059 -27.094 -13.914 1 97.19 252 MET B CA 1
ATOM 4671 C C . MET B 1 252 ? -0.263 -25.578 -13.953 1 97.19 252 MET B C 1
ATOM 4673 O O . MET B 1 252 ? 0.103 -24.922 -14.922 1 97.19 252 MET B O 1
ATOM 4677 N N . LYS B 1 253 ? -0.875 -25.078 -13 1 94.75 253 LYS B N 1
ATOM 4678 C CA . LYS B 1 253 ? -1.097 -23.641 -12.852 1 94.75 253 LYS B CA 1
ATOM 4679 C C . LYS B 1 253 ? -0.427 -23.109 -11.594 1 94.75 253 LYS B C 1
ATOM 4681 O O . LYS B 1 253 ? -0.837 -23.438 -10.477 1 94.75 253 LYS B O 1
ATOM 4686 N N . GLY B 1 254 ? 0.55 -22.234 -11.805 1 92.12 254 GLY B N 1
ATOM 4687 C CA . GLY B 1 254 ? 1.193 -21.578 -10.672 1 92.12 254 GLY B CA 1
ATOM 4688 C C . GLY B 1 254 ? 1.973 -22.547 -9.797 1 92.12 254 GLY B C 1
ATOM 4689 O O . GLY B 1 254 ? 1.99 -22.406 -8.57 1 92.12 254 GLY B O 1
ATOM 4690 N N . ILE B 1 255 ? 2.535 -23.562 -10.32 1 93.94 255 ILE B N 1
ATOM 4691 C CA . ILE B 1 255 ? 3.229 -24.578 -9.547 1 93.94 255 ILE B CA 1
ATOM 4692 C C . ILE B 1 255 ? 4.73 -24.312 -9.57 1 93.94 255 ILE B C 1
ATOM 4694 O O . ILE B 1 255 ? 5.402 -24.406 -8.539 1 93.94 255 ILE B O 1
ATOM 4698 N N . LEU B 1 256 ? 5.273 -23.953 -10.719 1 95.94 256 LEU B N 1
ATOM 4699 C CA . LEU B 1 256 ? 6.719 -23.828 -10.875 1 95.94 256 LEU B CA 1
ATOM 4700 C C . LEU B 1 256 ? 7.266 -22.688 -10.031 1 95.94 256 LEU B C 1
ATOM 4702 O O . LEU B 1 256 ? 8.445 -22.688 -9.664 1 95.94 256 LEU B O 1
ATOM 4706 N N . CYS B 1 257 ? 6.426 -21.766 -9.68 1 93.69 257 CYS B N 1
ATOM 4707 C CA . CYS B 1 257 ? 6.875 -20.625 -8.891 1 93.69 257 CYS B CA 1
ATOM 4708 C C . CYS B 1 257 ? 7.086 -21.031 -7.434 1 93.69 257 CYS B C 1
ATOM 4710 O O . CYS B 1 257 ? 7.668 -20.266 -6.656 1 93.69 257 CYS B O 1
ATOM 4712 N N . SER B 1 258 ? 6.68 -22.219 -7.043 1 89.75 258 SER B N 1
ATOM 4713 C CA . SER B 1 258 ? 6.746 -22.656 -5.652 1 89.75 258 SER B CA 1
ATOM 4714 C C . SER B 1 258 ? 8.07 -23.344 -5.348 1 89.75 258 SER B C 1
ATOM 4716 O O . SER B 1 258 ? 8.367 -23.656 -4.188 1 89.75 258 SER B O 1
ATOM 4718 N N . TRP B 1 259 ? 8.906 -23.5 -6.383 1 91.94 259 TRP B N 1
ATOM 4719 C CA . TRP B 1 259 ? 10.109 -24.328 -6.242 1 91.94 259 TRP B CA 1
ATOM 4720 C C . TRP B 1 259 ? 11.344 -23.578 -6.715 1 91.94 259 TRP B C 1
ATOM 4722 O O . TRP B 1 259 ? 11.25 -22.672 -7.551 1 91.94 259 TRP B O 1
ATOM 4732 N N . ASP B 1 260 ? 12.469 -23.969 -6.148 1 91.12 260 ASP B N 1
ATOM 4733 C CA . ASP B 1 260 ? 13.703 -23.406 -6.688 1 91.12 260 ASP B CA 1
ATOM 4734 C C . ASP B 1 260 ? 14.055 -24.031 -8.039 1 91.12 260 ASP B C 1
ATOM 4736 O O . ASP B 1 260 ? 13.328 -24.891 -8.531 1 91.12 260 ASP B O 1
ATOM 4740 N N . ASP B 1 261 ? 15.109 -23.609 -8.672 1 94.69 261 ASP B N 1
ATOM 4741 C CA . ASP B 1 261 ? 15.422 -24.016 -10.031 1 94.69 261 ASP B CA 1
ATOM 4742 C C . ASP B 1 261 ? 15.742 -25.516 -10.094 1 94.69 261 ASP B C 1
ATOM 4744 O O . ASP B 1 261 ? 15.305 -26.203 -11.016 1 94.69 261 ASP B O 1
ATOM 4748 N N . ASP B 1 262 ? 16.469 -25.984 -9.109 1 95.62 262 ASP B N 1
ATOM 4749 C CA . ASP B 1 262 ? 16.828 -27.391 -9.102 1 95.62 262 ASP B CA 1
ATOM 4750 C C . ASP B 1 262 ? 15.586 -28.266 -8.914 1 95.62 262 ASP B C 1
ATOM 4752 O O . ASP B 1 262 ? 15.43 -29.281 -9.594 1 95.62 262 ASP B O 1
ATOM 4756 N N . GLU B 1 263 ? 14.758 -27.844 -8.062 1 95.5 263 GLU B N 1
ATOM 4757 C CA . GLU B 1 263 ? 13.508 -28.562 -7.836 1 95.5 263 GLU B CA 1
ATOM 4758 C C . GLU B 1 263 ? 12.609 -28.531 -9.07 1 95.5 263 GLU B C 1
ATOM 4760 O O . GLU B 1 263 ? 11.93 -29.5 -9.391 1 95.5 263 GLU B O 1
ATOM 4765 N N . CYS B 1 264 ? 12.578 -27.438 -9.734 1 97.31 264 CYS B N 1
ATOM 4766 C CA . CYS B 1 264 ? 11.797 -27.312 -10.961 1 97.31 264 CYS B CA 1
ATOM 4767 C C . CYS B 1 264 ? 12.305 -28.266 -12.031 1 97.31 264 CYS B C 1
ATOM 4769 O O . CYS B 1 264 ? 11.508 -28.922 -12.719 1 97.31 264 CYS B O 1
ATOM 4771 N N . VAL B 1 265 ? 13.625 -28.328 -12.172 1 98.19 265 VAL B N 1
ATOM 4772 C CA . VAL B 1 265 ? 14.203 -29.25 -13.141 1 98.19 265 VAL B CA 1
ATOM 4773 C C . VAL B 1 265 ? 13.812 -30.688 -12.781 1 98.19 265 VAL B C 1
ATOM 4775 O O . VAL B 1 265 ? 13.406 -31.469 -13.648 1 98.19 265 VAL B O 1
ATOM 4778 N N . GLY B 1 266 ? 13.945 -30.984 -11.492 1 98.12 266 GLY B N 1
ATOM 4779 C CA . GLY B 1 266 ? 13.539 -32.312 -11.047 1 98.12 266 GLY B CA 1
ATOM 4780 C C . GLY B 1 266 ? 12.086 -32.625 -11.344 1 98.12 266 GLY B C 1
ATOM 4781 O O . GLY B 1 266 ? 11.766 -33.688 -11.836 1 98.12 266 GLY B O 1
ATOM 4782 N N . LEU B 1 267 ? 11.219 -31.719 -11.047 1 98.19 267 LEU B N 1
ATOM 4783 C CA . LEU B 1 267 ? 9.789 -31.875 -11.297 1 98.19 267 LEU B CA 1
ATOM 4784 C C . LEU B 1 267 ? 9.523 -32.031 -12.789 1 98.19 267 LEU B C 1
ATOM 4786 O O . LEU B 1 267 ? 8.742 -32.906 -13.188 1 98.19 267 LEU B O 1
ATOM 4790 N N . LEU B 1 268 ? 10.156 -31.234 -13.602 1 98.56 268 LEU B N 1
ATOM 4791 C CA . LEU B 1 268 ? 9.961 -31.297 -15.047 1 98.56 268 LEU B CA 1
ATOM 4792 C C . LEU B 1 268 ? 10.492 -32.594 -15.617 1 98.56 268 LEU B C 1
ATOM 4794 O O . LEU B 1 268 ? 9.945 -33.125 -16.578 1 98.56 268 LEU B O 1
ATOM 4798 N N . LYS B 1 269 ? 11.562 -33.156 -15.047 1 98.62 269 LYS B N 1
ATOM 4799 C CA . LYS B 1 269 ? 12.047 -34.469 -15.438 1 98.62 269 LYS B CA 1
ATOM 4800 C C . LYS B 1 269 ? 11.016 -35.531 -15.133 1 98.62 269 LYS B C 1
ATOM 4802 O O . LYS B 1 269 ? 10.828 -36.469 -15.93 1 98.62 269 LYS B O 1
ATOM 4807 N N . ASN B 1 270 ? 10.453 -35.438 -13.945 1 98.62 270 ASN B N 1
ATOM 4808 C CA . ASN B 1 270 ? 9.375 -36.375 -13.609 1 98.62 270 ASN B CA 1
ATOM 4809 C C . ASN B 1 270 ? 8.227 -36.281 -14.617 1 98.62 270 ASN B C 1
ATOM 4811 O O . ASN B 1 270 ? 7.656 -37.281 -15.008 1 98.62 270 ASN B O 1
ATOM 4815 N N . CYS B 1 271 ? 7.895 -35.094 -15.016 1 98.75 271 CYS B N 1
ATOM 4816 C CA . CYS B 1 271 ? 6.855 -34.906 -16.016 1 98.75 271 CYS B CA 1
ATOM 4817 C C . CYS B 1 271 ? 7.262 -35.5 -17.359 1 98.75 271 CYS B C 1
ATOM 4819 O O . CYS B 1 271 ? 6.457 -36.156 -18.016 1 98.75 271 CYS B O 1
ATOM 4821 N N . TYR B 1 272 ? 8.516 -35.25 -17.719 1 98.44 272 TYR B N 1
ATOM 4822 C CA . TYR B 1 272 ? 9.039 -35.781 -18.969 1 98.44 272 TYR B CA 1
ATOM 4823 C C . TYR B 1 272 ? 8.867 -37.281 -19.031 1 98.44 272 TYR B C 1
ATOM 4825 O O . TYR B 1 272 ? 8.414 -37.844 -20.047 1 98.44 272 TYR B O 1
ATOM 4833 N N . LYS B 1 273 ? 9.172 -37.969 -17.938 1 98.12 273 LYS B N 1
ATOM 4834 C CA . LYS B 1 273 ? 9.062 -39.406 -17.844 1 98.12 273 LYS B CA 1
ATOM 4835 C C . LYS B 1 273 ? 7.613 -39.875 -17.969 1 98.12 273 LYS B C 1
ATOM 4837 O O . LYS B 1 273 ? 7.336 -40.938 -18.516 1 98.12 273 LYS B O 1
ATOM 4842 N N . ALA B 1 274 ? 6.754 -39.094 -17.5 1 98.38 274 ALA B N 1
ATOM 4843 C CA . ALA B 1 274 ? 5.344 -39.438 -17.422 1 98.38 274 ALA B CA 1
ATOM 4844 C C . ALA B 1 274 ? 4.629 -39.188 -18.734 1 98.38 274 ALA B C 1
ATOM 4846 O O . ALA B 1 274 ? 3.504 -39.625 -18.953 1 98.38 274 ALA B O 1
ATOM 4847 N N . LEU B 1 275 ? 5.227 -38.5 -19.641 1 98.19 275 LEU B N 1
ATOM 4848 C CA . LEU B 1 275 ? 4.621 -38.125 -20.906 1 98.19 275 LEU B CA 1
ATOM 4849 C C . LEU B 1 275 ? 4.973 -39.125 -22.016 1 98.19 275 LEU B C 1
ATOM 4851 O O . LEU B 1 275 ? 6.082 -39.656 -22.031 1 98.19 275 LEU B O 1
ATOM 4855 N N . PRO B 1 276 ? 4.023 -39.406 -22.922 1 97.12 276 PRO B N 1
ATOM 4856 C CA . PRO B 1 276 ? 4.398 -40.125 -24.141 1 97.12 276 PRO B CA 1
ATOM 4857 C C . PRO B 1 276 ? 5.266 -39.281 -25.078 1 97.12 276 PRO B C 1
ATOM 4859 O O . PRO B 1 276 ? 5.48 -38.094 -24.828 1 97.12 276 PRO B O 1
ATOM 4862 N N . GLU B 1 277 ? 5.586 -40.062 -26.078 1 93.19 277 GLU B N 1
ATOM 4863 C CA . GLU B 1 277 ? 6.297 -39.312 -27.109 1 93.19 277 GLU B CA 1
ATOM 4864 C C . GLU B 1 277 ? 5.426 -38.188 -27.703 1 93.19 277 GLU B C 1
ATOM 4866 O O . GLU B 1 277 ? 4.23 -38.406 -27.922 1 93.19 277 GLU B O 1
ATOM 4871 N N . LYS B 1 278 ? 5.777 -37.062 -27.797 1 90.5 278 LYS B N 1
ATOM 4872 C CA . LYS B 1 278 ? 5.105 -35.875 -28.328 1 90.5 278 LYS B CA 1
ATOM 4873 C C . LYS B 1 278 ? 4.199 -35.219 -27.281 1 90.5 278 LYS B C 1
ATOM 4875 O O . LYS B 1 278 ? 3.422 -34.312 -27.594 1 90.5 278 LYS B O 1
ATOM 4880 N N . GLY B 1 279 ? 4.188 -35.812 -26.109 1 96.44 279 GLY B N 1
ATOM 4881 C CA . GLY B 1 279 ? 3.455 -35.188 -25.016 1 96.44 279 GLY B CA 1
ATOM 4882 C C . GLY B 1 279 ? 4.035 -33.844 -24.609 1 96.44 279 GLY B C 1
ATOM 4883 O O . GLY B 1 279 ? 5.105 -33.469 -25.078 1 96.44 279 GLY B O 1
ATOM 4884 N N . LYS B 1 280 ? 3.256 -33.094 -23.828 1 97.62 280 LYS B N 1
ATOM 4885 C CA . LYS B 1 280 ? 3.736 -31.781 -23.406 1 97.62 280 LYS B CA 1
ATOM 4886 C C . LYS B 1 280 ? 3.246 -31.438 -22 1 97.62 280 LYS B C 1
ATOM 4888 O O . LYS B 1 280 ? 2.256 -32 -21.531 1 97.62 280 LYS B O 1
ATOM 4893 N N . VAL B 1 281 ? 4.012 -30.594 -21.406 1 98.56 281 VAL B N 1
ATOM 4894 C CA . VAL B 1 281 ? 3.578 -29.906 -20.188 1 98.56 281 VAL B CA 1
ATOM 4895 C C . VAL B 1 281 ? 3.025 -28.531 -20.531 1 98.56 281 VAL B C 1
ATOM 4897 O O . VAL B 1 281 ? 3.625 -27.797 -21.328 1 98.56 281 VAL B O 1
ATOM 4900 N N . ILE B 1 282 ? 1.861 -28.25 -20.047 1 98.12 282 ILE B N 1
ATOM 4901 C CA . ILE B 1 282 ? 1.293 -26.906 -20.125 1 98.12 282 ILE B CA 1
ATOM 4902 C C . ILE B 1 282 ? 1.312 -26.25 -18.75 1 98.12 282 ILE B C 1
ATOM 4904 O O . ILE B 1 282 ? 0.548 -26.641 -17.859 1 98.12 282 ILE B O 1
ATOM 4908 N N . ALA B 1 283 ? 2.178 -25.266 -18.609 1 97.81 283 ALA B N 1
ATOM 4909 C CA . ALA B 1 283 ? 2.268 -24.547 -17.344 1 97.81 283 ALA B CA 1
ATOM 4910 C C . ALA B 1 283 ? 1.737 -23.125 -17.484 1 97.81 283 ALA B C 1
ATOM 4912 O O . ALA B 1 283 ? 2.234 -22.344 -18.312 1 97.81 283 ALA B O 1
ATOM 4913 N N . LEU B 1 284 ? 0.688 -22.859 -16.766 1 95.38 284 LEU B N 1
ATOM 4914 C CA . LEU B 1 284 ? 0.221 -21.484 -16.656 1 95.38 284 LEU B CA 1
ATOM 4915 C C . LEU B 1 284 ? 0.963 -20.734 -15.555 1 95.38 284 LEU B C 1
ATOM 4917 O O . LEU B 1 284 ? 0.737 -20.984 -14.367 1 95.38 284 LEU B O 1
ATOM 4921 N N . GLU B 1 285 ? 1.852 -19.766 -15.969 1 94.62 285 GLU B N 1
ATOM 4922 C CA . GLU B 1 285 ? 2.73 -19.078 -15.031 1 94.62 285 GLU B CA 1
ATOM 4923 C C . GLU B 1 285 ? 2.689 -17.562 -15.258 1 94.62 285 GLU B C 1
ATOM 4925 O O . GLU B 1 285 ? 2.348 -17.109 -16.344 1 94.62 285 GLU B O 1
ATOM 4930 N N . GLN B 1 286 ? 2.912 -16.906 -14.148 1 92.81 286 GLN B N 1
ATOM 4931 C CA . GLN B 1 286 ? 3.199 -15.477 -14.266 1 92.81 286 GLN B CA 1
ATOM 4932 C C . GLN B 1 286 ? 4.668 -15.234 -14.602 1 92.81 286 GLN B C 1
ATOM 4934 O O . GLN B 1 286 ? 5.523 -15.242 -13.711 1 92.81 286 GLN B O 1
ATOM 4939 N N . VAL B 1 287 ? 4.957 -14.945 -15.867 1 95 287 VAL B N 1
ATOM 4940 C CA . VAL B 1 287 ? 6.316 -14.805 -16.375 1 95 287 VAL B CA 1
ATOM 4941 C C . VAL B 1 287 ? 6.766 -13.344 -16.25 1 95 287 VAL B C 1
ATOM 4943 O O . VAL B 1 287 ? 6.082 -12.438 -16.734 1 95 287 VAL B O 1
ATOM 4946 N N . LEU B 1 288 ? 7.871 -13.156 -15.586 1 94.31 288 LEU B N 1
ATOM 4947 C CA . LEU B 1 288 ? 8.383 -11.805 -15.398 1 94.31 288 LEU B CA 1
ATOM 4948 C C . LEU B 1 288 ? 8.992 -11.266 -16.688 1 94.31 288 LEU B C 1
ATOM 4950 O O . LEU B 1 288 ? 9.641 -12.008 -17.422 1 94.31 288 LEU B O 1
ATOM 4954 N N . PRO B 1 289 ? 8.805 -9.984 -16.969 1 91.19 289 PRO B N 1
ATOM 4955 C CA . PRO B 1 289 ? 9.508 -9.383 -18.094 1 91.19 289 PRO B CA 1
ATOM 4956 C C . PRO B 1 289 ? 11.016 -9.281 -17.859 1 91.19 289 PRO B C 1
ATOM 4958 O O . PRO B 1 289 ? 11.461 -9.141 -16.719 1 91.19 289 PRO B O 1
ATOM 4961 N N . MET B 1 290 ? 11.727 -9.312 -18.938 1 89.38 290 MET B N 1
ATOM 4962 C CA . MET B 1 290 ? 13.172 -9.156 -18.844 1 89.38 290 MET B CA 1
ATOM 4963 C C . MET B 1 290 ? 13.547 -7.77 -18.344 1 89.38 290 MET B C 1
ATOM 4965 O O . MET B 1 290 ? 14.414 -7.629 -17.469 1 89.38 290 MET B O 1
ATOM 4969 N N . HIS B 1 291 ? 12.867 -6.797 -18.891 1 89.88 291 HIS B N 1
ATOM 4970 C CA . HIS B 1 291 ? 13.102 -5.418 -18.469 1 89.88 291 HIS B CA 1
ATOM 4971 C C . HIS B 1 291 ? 11.961 -4.902 -17.609 1 89.88 291 HIS B C 1
ATOM 4973 O O . HIS B 1 291 ? 10.789 -5.219 -17.859 1 89.88 291 HIS B O 1
ATOM 4979 N N . THR B 1 292 ? 12.336 -4.133 -16.594 1 94 292 THR B N 1
ATOM 4980 C CA . THR B 1 292 ? 11.328 -3.559 -15.703 1 94 292 THR B CA 1
ATOM 4981 C C . THR B 1 292 ? 10.812 -2.23 -16.25 1 94 292 THR B C 1
ATOM 4983 O O . THR B 1 292 ? 11.562 -1.256 -16.344 1 94 292 THR B O 1
ATOM 4986 N N . ASP B 1 293 ? 9.602 -2.248 -16.688 1 92.38 293 ASP B N 1
ATOM 4987 C CA . ASP B 1 293 ? 8.969 -0.996 -17.094 1 92.38 293 ASP B CA 1
ATOM 4988 C C . ASP B 1 293 ? 7.918 -0.553 -16.078 1 92.38 293 ASP B C 1
ATOM 4990 O O . ASP B 1 293 ? 7.785 -1.15 -15.016 1 92.38 293 ASP B O 1
ATOM 4994 N N . THR B 1 294 ? 7.281 0.537 -16.344 1 91 294 THR B N 1
ATOM 4995 C CA . THR B 1 294 ? 6.371 1.121 -15.367 1 91 294 THR B CA 1
ATOM 4996 C C . THR B 1 294 ? 4.926 0.757 -15.688 1 91 294 THR B C 1
ATOM 4998 O O . THR B 1 294 ? 3.994 1.405 -15.211 1 91 294 THR B O 1
ATOM 5001 N N . SER B 1 295 ? 4.656 -0.267 -16.516 1 88.75 295 SER B N 1
ATOM 5002 C CA . SER B 1 295 ? 3.303 -0.654 -16.891 1 88.75 295 SER B CA 1
ATOM 5003 C C . SER B 1 295 ? 2.566 -1.312 -15.734 1 88.75 295 SER B C 1
ATOM 5005 O O . SER B 1 295 ? 3.191 -1.896 -14.844 1 88.75 295 SER B O 1
ATOM 5007 N N . PRO B 1 296 ? 1.206 -1.271 -15.75 1 84.5 296 PRO B N 1
ATOM 5008 C CA . PRO B 1 296 ? 0.42 -1.931 -14.703 1 84.5 296 PRO B CA 1
ATOM 5009 C C . PRO B 1 296 ? 0.665 -3.438 -14.641 1 84.5 296 PRO B C 1
ATOM 5011 O O . PRO B 1 296 ? 0.691 -4.02 -13.555 1 84.5 296 PRO B O 1
ATOM 5014 N N . SER B 1 297 ? 0.839 -4.008 -15.805 1 86.12 297 SER B N 1
ATOM 5015 C CA . SER B 1 297 ? 1.085 -5.445 -15.836 1 86.12 297 SER B CA 1
ATOM 5016 C C . SER B 1 297 ? 2.396 -5.801 -15.148 1 86.12 297 SER B C 1
ATOM 5018 O O . SER B 1 297 ? 2.453 -6.75 -14.359 1 86.12 297 SER B O 1
ATOM 5020 N N . THR B 1 298 ? 3.477 -5.035 -15.445 1 91.44 298 THR B N 1
ATOM 5021 C CA . THR B 1 298 ? 4.766 -5.273 -14.805 1 91.44 298 THR B CA 1
ATOM 5022 C C . THR B 1 298 ? 4.672 -5.062 -13.297 1 91.44 298 THR B C 1
ATOM 5024 O O . THR B 1 298 ? 5.18 -5.875 -12.516 1 91.44 298 THR B O 1
ATOM 5027 N N . ARG B 1 299 ? 3.979 -4.043 -12.867 1 92.75 299 ARG B N 1
ATOM 5028 C CA . ARG B 1 299 ? 3.818 -3.756 -11.445 1 92.75 299 ARG B CA 1
ATOM 5029 C C . ARG B 1 299 ? 3.08 -4.887 -10.734 1 92.75 299 ARG B C 1
ATOM 5031 O O . ARG B 1 299 ? 3.504 -5.34 -9.672 1 92.75 299 ARG B O 1
ATOM 5038 N N . ALA B 1 300 ? 2.029 -5.336 -11.367 1 89.44 300 ALA B N 1
ATOM 5039 C CA . ALA B 1 300 ? 1.25 -6.418 -10.773 1 89.44 300 ALA B CA 1
ATOM 5040 C C . ALA B 1 300 ? 2.088 -7.688 -10.641 1 89.44 300 ALA B C 1
ATOM 5042 O O . ALA B 1 300 ? 2.029 -8.367 -9.617 1 89.44 300 ALA B O 1
ATOM 5043 N N . LEU B 1 301 ? 2.855 -7.988 -11.656 1 92.06 301 LEU B N 1
ATOM 5044 C CA . LEU B 1 301 ? 3.691 -9.18 -11.656 1 92.06 301 LEU B CA 1
ATOM 5045 C C . LEU B 1 301 ? 4.766 -9.094 -10.578 1 92.06 301 LEU B C 1
ATOM 5047 O O . LEU B 1 301 ? 5 -10.062 -9.852 1 92.06 301 LEU B O 1
ATOM 5051 N N . LEU B 1 302 ? 5.383 -7.969 -10.469 1 95.38 302 LEU B N 1
ATOM 5052 C CA . LEU B 1 302 ? 6.465 -7.809 -9.508 1 95.38 302 LEU B CA 1
ATOM 5053 C C . LEU B 1 302 ? 5.926 -7.77 -8.086 1 95.38 302 LEU B C 1
ATOM 5055 O O . LEU B 1 302 ? 6.57 -8.266 -7.156 1 95.38 302 LEU B O 1
ATOM 5059 N N . GLN B 1 303 ? 4.75 -7.188 -7.875 1 94.94 303 GLN B N 1
ATOM 5060 C CA . GLN B 1 303 ? 4.098 -7.23 -6.57 1 94.94 303 GLN B CA 1
ATOM 5061 C C . GLN B 1 303 ? 3.807 -8.672 -6.148 1 94.94 303 GLN B C 1
ATOM 5063 O O . GLN B 1 303 ? 4.035 -9.039 -4.996 1 94.94 303 GLN B O 1
ATOM 5068 N N . ALA B 1 304 ? 3.312 -9.406 -7.09 1 91.19 304 ALA B N 1
ATOM 5069 C CA . ALA B 1 304 ? 3.021 -10.812 -6.816 1 91.19 304 ALA B CA 1
ATOM 5070 C C . ALA B 1 304 ? 4.297 -11.578 -6.484 1 91.19 304 ALA B C 1
ATOM 5072 O O . ALA B 1 304 ? 4.277 -12.5 -5.66 1 91.19 304 ALA B O 1
ATOM 5073 N N . ASP B 1 305 ? 5.375 -11.219 -7.117 1 94.88 305 ASP B N 1
ATOM 5074 C CA . ASP B 1 305 ? 6.648 -11.875 -6.848 1 94.88 305 ASP B CA 1
ATOM 5075 C C . ASP B 1 305 ? 7.137 -11.578 -5.434 1 94.88 305 ASP B C 1
ATOM 5077 O O . ASP B 1 305 ? 7.629 -12.469 -4.738 1 94.88 305 ASP B O 1
ATOM 5081 N N . VAL B 1 306 ? 7.008 -10.352 -5.016 1 96.06 306 VAL B N 1
ATOM 5082 C CA . VAL B 1 306 ? 7.422 -9.977 -3.668 1 96.06 306 VAL B CA 1
ATOM 5083 C C . VAL B 1 306 ? 6.508 -10.648 -2.643 1 96.06 306 VAL B C 1
ATOM 5085 O O . VAL B 1 306 ? 6.957 -11.031 -1.559 1 96.06 306 VAL B O 1
ATOM 5088 N N . PHE B 1 307 ? 5.289 -10.82 -3.008 1 93.25 307 PHE B N 1
ATOM 5089 C CA . PHE B 1 307 ? 4.375 -11.547 -2.137 1 93.25 307 PHE B CA 1
ATOM 5090 C C . PHE B 1 307 ? 4.859 -12.977 -1.919 1 93.25 307 PHE B C 1
ATOM 5092 O O . PHE B 1 307 ? 4.895 -13.461 -0.785 1 93.25 307 PHE B O 1
ATOM 5099 N N . LEU B 1 308 ? 5.195 -13.617 -3.008 1 91.94 308 LEU B N 1
ATOM 5100 C CA . LEU B 1 308 ? 5.719 -14.977 -2.912 1 91.94 308 LEU B CA 1
ATOM 5101 C C . LEU B 1 308 ? 6.953 -15.016 -2.014 1 91.94 308 LEU B C 1
ATOM 5103 O O . LEU B 1 308 ? 7.109 -15.945 -1.217 1 91.94 308 LEU B O 1
ATOM 5107 N N . MET B 1 309 ? 7.789 -14.055 -2.145 1 93.75 309 MET B N 1
ATOM 5108 C CA . MET B 1 309 ? 9.016 -13.953 -1.351 1 93.75 309 MET B CA 1
ATOM 5109 C C . MET B 1 309 ? 8.688 -13.836 0.135 1 93.75 309 MET B C 1
ATOM 5111 O O . MET B 1 309 ? 9.359 -14.438 0.972 1 93.75 309 MET B O 1
ATOM 5115 N N . ALA B 1 310 ? 7.66 -13.102 0.482 1 93.62 310 ALA B N 1
ATOM 5116 C CA . ALA B 1 310 ? 7.32 -12.797 1.868 1 93.62 310 ALA B CA 1
ATOM 5117 C C . ALA B 1 310 ? 6.641 -13.984 2.545 1 93.62 310 ALA B C 1
ATOM 5119 O O . ALA B 1 310 ? 6.789 -14.188 3.752 1 93.62 310 ALA B O 1
ATOM 5120 N N . ILE B 1 311 ? 5.922 -14.727 1.744 1 88.56 311 ILE B N 1
ATOM 5121 C CA . ILE B 1 311 ? 4.965 -15.633 2.361 1 88.56 311 ILE B CA 1
ATOM 5122 C C . ILE B 1 311 ? 5.422 -17.078 2.162 1 88.56 311 ILE B C 1
ATOM 5124 O O . ILE B 1 311 ? 5.238 -17.922 3.045 1 88.56 311 ILE B O 1
ATOM 5128 N N . TYR B 1 312 ? 5.992 -17.312 1.067 1 83.94 312 TYR B N 1
ATOM 5129 C CA . TYR B 1 312 ? 6.227 -18.719 0.728 1 83.94 312 TYR B CA 1
ATOM 5130 C C . TYR B 1 312 ? 7.699 -19.078 0.893 1 83.94 312 TYR B C 1
ATOM 5132 O O . TYR B 1 312 ? 8.5 -18.266 1.358 1 83.94 312 TYR B O 1
ATOM 5140 N N . SER B 1 313 ? 8.125 -20.234 0.61 1 76.44 313 SER B N 1
ATOM 5141 C CA . SER B 1 313 ? 9.406 -20.844 0.939 1 76.44 313 SER B CA 1
ATOM 5142 C C . SER B 1 313 ? 10.555 -20.125 0.255 1 76.44 313 SER B C 1
ATOM 5144 O O . SER B 1 313 ? 10.367 -19.5 -0.795 1 76.44 313 SER B O 1
ATOM 5146 N N . PRO B 1 314 ? 11.664 -20.453 1.066 1 75.31 314 PRO B N 1
ATOM 5147 C CA . PRO B 1 314 ? 12.859 -19.938 0.41 1 75.31 314 PRO B CA 1
ATOM 5148 C C . PRO B 1 314 ? 13.109 -20.578 -0.956 1 75.31 314 PRO B C 1
ATOM 5150 O O . PRO B 1 314 ? 12.938 -21.781 -1.118 1 75.31 314 PRO B O 1
ATOM 5153 N N . GLY B 1 315 ? 13.062 -20 -2.004 1 82.38 315 GLY B N 1
ATOM 5154 C CA . GLY B 1 315 ? 13.297 -20.531 -3.338 1 82.38 315 GLY B CA 1
ATOM 5155 C C . GLY B 1 315 ? 12.164 -20.219 -4.305 1 82.38 315 GLY B C 1
ATOM 5156 O O . GLY B 1 315 ? 12.344 -20.297 -5.523 1 82.38 315 GLY B O 1
ATOM 5157 N N . SER B 1 316 ? 11 -20.078 -3.619 1 88.62 316 SER B N 1
ATOM 5158 C CA . SER B 1 316 ? 9.891 -19.672 -4.48 1 88.62 316 SER B CA 1
ATOM 5159 C C . SER B 1 316 ? 10.195 -18.375 -5.215 1 88.62 316 SER B C 1
ATOM 5161 O O . SER B 1 316 ? 10.75 -17.438 -4.633 1 88.62 316 SER B O 1
ATOM 5163 N N . LYS B 1 317 ? 9.891 -18.422 -6.488 1 91 317 LYS B N 1
ATOM 5164 C CA . LYS B 1 317 ? 10.148 -17.203 -7.266 1 91 317 LYS B CA 1
ATOM 5165 C C . LYS B 1 317 ? 9.469 -17.281 -8.633 1 91 317 LYS B C 1
ATOM 5167 O O . LYS B 1 317 ? 9.188 -18.359 -9.133 1 91 317 LYS B O 1
ATOM 5172 N N . ARG B 1 318 ? 9.203 -16.172 -9.109 1 94 318 ARG B N 1
ATOM 5173 C CA . ARG B 1 318 ? 8.812 -16.062 -10.516 1 94 318 ARG B CA 1
ATOM 5174 C C . ARG B 1 318 ? 10.031 -15.891 -11.414 1 94 318 ARG B C 1
ATOM 5176 O O . ARG B 1 318 ? 11.109 -15.523 -10.938 1 94 318 ARG B O 1
ATOM 5183 N N . ARG B 1 319 ? 9.812 -16.219 -12.633 1 95.38 319 ARG B N 1
ATOM 5184 C CA . ARG B 1 319 ? 10.969 -16.297 -13.523 1 95.38 319 ARG B CA 1
ATOM 5185 C C . ARG B 1 319 ? 10.688 -15.625 -14.859 1 95.38 319 ARG B C 1
ATOM 5187 O O . ARG B 1 319 ? 9.523 -15.43 -15.227 1 95.38 319 ARG B O 1
ATOM 5194 N N . THR B 1 320 ? 11.789 -15.203 -15.484 1 92.56 320 THR B N 1
ATOM 5195 C CA . THR B 1 320 ? 11.711 -14.711 -16.859 1 92.56 320 THR B CA 1
ATOM 5196 C C . THR B 1 320 ? 11.719 -15.867 -17.844 1 92.56 320 THR B C 1
ATOM 5198 O O . THR B 1 320 ? 12 -17 -17.484 1 92.56 320 THR B O 1
ATOM 5201 N N . GLU B 1 321 ? 11.367 -15.539 -19.094 1 93.62 321 GLU B N 1
ATOM 5202 C CA . GLU B 1 321 ? 11.289 -16.531 -20.156 1 93.62 321 GLU B CA 1
ATOM 5203 C C . GLU B 1 321 ? 12.617 -17.266 -20.312 1 93.62 321 GLU B C 1
ATOM 5205 O O . GLU B 1 321 ? 12.648 -18.484 -20.547 1 93.62 321 GLU B O 1
ATOM 5210 N N . ASP B 1 322 ? 13.719 -16.562 -20.219 1 92.38 322 ASP B N 1
ATOM 5211 C CA . ASP B 1 322 ? 15.031 -17.156 -20.438 1 92.38 322 ASP B CA 1
ATOM 5212 C C . ASP B 1 322 ? 15.328 -18.234 -19.391 1 92.38 322 ASP B C 1
ATOM 5214 O O . ASP B 1 322 ? 15.945 -19.25 -19.703 1 92.38 322 ASP B O 1
ATOM 5218 N N . ILE B 1 323 ? 14.875 -17.953 -18.203 1 94 323 ILE B N 1
ATOM 5219 C CA . ILE B 1 323 ? 15.094 -18.938 -17.156 1 94 323 ILE B CA 1
ATOM 5220 C C . ILE B 1 323 ? 14.25 -20.172 -17.422 1 94 323 ILE B C 1
ATOM 5222 O O . ILE B 1 323 ? 14.727 -21.297 -17.266 1 94 323 ILE B O 1
ATOM 5226 N N . PHE B 1 324 ? 13.031 -20 -17.859 1 96.69 324 PHE B N 1
ATOM 5227 C CA . PHE B 1 324 ? 12.188 -21.141 -18.172 1 96.69 324 PHE B CA 1
ATOM 5228 C C . PHE B 1 324 ? 12.773 -21.953 -19.328 1 96.69 324 PHE B C 1
ATOM 5230 O O . PHE B 1 324 ? 12.648 -23.172 -19.359 1 96.69 324 PHE B O 1
ATOM 5237 N N . ARG B 1 325 ? 13.367 -21.281 -20.281 1 96.88 325 ARG B N 1
ATOM 5238 C CA . ARG B 1 325 ? 14.023 -21.984 -21.375 1 96.88 325 ARG B CA 1
ATOM 5239 C C . ARG B 1 325 ? 15.164 -22.844 -20.875 1 96.88 325 ARG B C 1
ATOM 5241 O O . ARG B 1 325 ? 15.328 -24 -21.312 1 96.88 325 ARG B O 1
ATOM 5248 N N . ARG B 1 326 ? 15.883 -22.312 -19.969 1 96.44 326 ARG B N 1
ATOM 5249 C CA . ARG B 1 326 ? 16.984 -23.062 -19.375 1 96.44 326 ARG B CA 1
ATOM 5250 C C . ARG B 1 326 ? 16.453 -24.266 -18.594 1 96.44 326 ARG B C 1
ATOM 5252 O O . ARG B 1 326 ? 17.031 -25.359 -18.656 1 96.44 326 ARG B O 1
ATOM 5259 N N . LEU B 1 327 ? 15.406 -24.047 -17.844 1 97.75 327 LEU B N 1
ATOM 5260 C CA . LEU B 1 327 ? 14.797 -25.156 -17.109 1 97.75 327 LEU B CA 1
ATOM 5261 C C . LEU B 1 327 ? 14.305 -26.234 -18.062 1 97.75 327 LEU B C 1
ATOM 5263 O O . LEU B 1 327 ? 14.477 -27.422 -17.781 1 97.75 327 LEU B O 1
ATOM 5267 N N . SER B 1 328 ? 13.68 -25.812 -19.109 1 98.25 328 SER B N 1
ATOM 5268 C CA . SER B 1 328 ? 13.164 -26.734 -20.125 1 98.25 328 SER B CA 1
ATOM 5269 C C . SER B 1 328 ? 14.281 -27.594 -20.703 1 98.25 328 SER B C 1
ATOM 5271 O O . SER B 1 328 ? 14.141 -28.812 -20.781 1 98.25 328 SER B O 1
ATOM 5273 N N . GLU B 1 329 ? 15.383 -26.953 -21.047 1 97.94 329 GLU B N 1
ATOM 5274 C CA . GLU B 1 329 ? 16.531 -27.656 -21.609 1 97.94 329 GLU B CA 1
ATOM 5275 C C . GLU B 1 329 ? 17.141 -28.625 -20.609 1 97.94 329 GLU B C 1
ATOM 5277 O O . GLU B 1 329 ? 17.453 -29.766 -20.953 1 97.94 329 GLU B O 1
ATOM 5282 N N . ALA B 1 330 ? 17.281 -28.172 -19.453 1 98.06 330 ALA B N 1
ATOM 5283 C CA . ALA B 1 330 ? 17.891 -28.984 -18.406 1 98.06 330 ALA B CA 1
ATOM 5284 C C . ALA B 1 330 ? 17.031 -30.203 -18.094 1 98.06 330 ALA B C 1
ATOM 5286 O O . ALA B 1 330 ? 17.562 -31.25 -17.703 1 98.06 330 ALA B O 1
ATOM 5287 N N . ALA B 1 331 ? 15.773 -30.109 -18.297 1 98.25 331 ALA B N 1
ATOM 5288 C CA . ALA B 1 331 ? 14.859 -31.203 -17.969 1 98.25 331 ALA B CA 1
ATOM 5289 C C . ALA B 1 331 ? 14.742 -32.156 -19.141 1 98.25 331 ALA B C 1
ATOM 5291 O O . ALA B 1 331 ? 14.156 -33.25 -19 1 98.25 331 ALA B O 1
ATOM 5292 N N . GLY B 1 332 ? 15.203 -31.812 -20.297 1 97.81 332 GLY B N 1
ATOM 5293 C CA . GLY B 1 332 ? 15.266 -32.719 -21.422 1 97.81 332 GLY B CA 1
ATOM 5294 C C . GLY B 1 332 ? 14.195 -32.469 -22.469 1 97.81 332 GLY B C 1
ATOM 5295 O O . GLY B 1 332 ? 14.094 -33.188 -23.453 1 97.81 332 GLY B O 1
ATOM 5296 N N . PHE B 1 333 ? 13.422 -31.422 -22.344 1 98.44 333 PHE B N 1
ATOM 5297 C CA . PHE B 1 333 ? 12.383 -31.125 -23.328 1 98.44 333 PHE B CA 1
ATOM 5298 C C . PHE B 1 333 ? 12.992 -30.578 -24.609 1 98.44 333 PHE B C 1
ATOM 5300 O O . PHE B 1 333 ? 14.023 -29.906 -24.578 1 98.44 333 PHE B O 1
ATOM 5307 N N . ARG B 1 334 ? 12.312 -30.797 -25.703 1 96.06 334 ARG B N 1
ATOM 5308 C CA . ARG B 1 334 ? 12.812 -30.406 -27 1 96.06 334 ARG B CA 1
ATOM 5309 C C . ARG B 1 334 ? 12.688 -28.891 -27.203 1 96.06 334 ARG B C 1
ATOM 5311 O O . ARG B 1 334 ? 13.609 -28.25 -27.719 1 96.06 334 ARG B O 1
ATOM 5318 N N . THR B 1 335 ? 11.508 -28.359 -26.922 1 95.38 335 THR B N 1
ATOM 5319 C CA . THR B 1 335 ? 11.281 -26.938 -27.109 1 95.38 335 THR B CA 1
ATOM 5320 C C . THR B 1 335 ? 10.367 -26.391 -26.016 1 95.38 335 THR B C 1
ATOM 5322 O O . THR B 1 335 ? 9.625 -27.141 -25.391 1 95.38 335 THR B O 1
ATOM 5325 N N . LEU B 1 336 ? 10.57 -25.125 -25.766 1 97.5 336 LEU B N 1
ATOM 5326 C CA . LEU B 1 336 ? 9.641 -24.344 -24.953 1 97.5 336 LEU B CA 1
ATOM 5327 C C . LEU B 1 336 ? 8.891 -23.328 -25.797 1 97.5 336 LEU B C 1
ATOM 5329 O O . LEU B 1 336 ? 9.5 -22.438 -26.391 1 97.5 336 LEU B O 1
ATOM 5333 N N . GLU B 1 337 ? 7.652 -23.531 -25.891 1 96.5 337 GLU B N 1
ATOM 5334 C CA . GLU B 1 337 ? 6.82 -22.578 -26.609 1 96.5 337 GLU B CA 1
ATOM 5335 C C . GLU B 1 337 ? 6.086 -21.641 -25.641 1 96.5 337 GLU B C 1
ATOM 5337 O O . GLU B 1 337 ? 5.488 -22.094 -24.672 1 96.5 337 GLU B O 1
ATOM 5342 N N . ILE B 1 338 ? 6.246 -20.406 -25.859 1 94.44 338 ILE B N 1
ATOM 5343 C CA . ILE B 1 338 ? 5.523 -19.391 -25.094 1 94.44 338 ILE B CA 1
ATOM 5344 C C . ILE B 1 338 ? 4.223 -19.031 -25.797 1 94.44 338 ILE B C 1
ATOM 5346 O O . ILE B 1 338 ? 4.246 -18.469 -26.891 1 94.44 338 ILE B O 1
ATOM 5350 N N . VAL B 1 339 ? 3.178 -19.359 -25.156 1 91.25 339 VAL B N 1
ATOM 5351 C CA . VAL B 1 339 ? 1.856 -19.156 -25.734 1 91.25 339 VAL B CA 1
ATOM 5352 C C . VAL B 1 339 ? 1.112 -18.078 -24.953 1 91.25 339 VAL B C 1
ATOM 5354 O O . VAL B 1 339 ? 1.197 -18.016 -23.719 1 91.25 339 VAL B O 1
ATOM 5357 N N . LEU B 1 340 ? 0.379 -17.125 -25.562 1 83.94 340 LEU B N 1
ATOM 5358 C CA . LEU B 1 340 ? -0.378 -16.016 -25 1 83.94 340 LEU B CA 1
ATOM 5359 C C . LEU B 1 340 ? 0.542 -15.055 -24.25 1 83.94 340 LEU B C 1
ATOM 5361 O O . LEU B 1 340 ? 0.28 -14.711 -23.094 1 83.94 340 LEU B O 1
ATOM 5365 N N . PRO B 1 341 ? 1.585 -14.602 -24.828 1 74.56 341 PRO B N 1
ATOM 5366 C CA . PRO B 1 341 ? 2.525 -13.688 -24.188 1 74.56 341 PRO B CA 1
ATOM 5367 C C . PRO B 1 341 ? 1.901 -12.328 -23.875 1 74.56 341 PRO B C 1
ATOM 5369 O O . PRO B 1 341 ? 0.941 -11.914 -24.531 1 74.56 341 PRO B O 1
ATOM 5372 N N . GLY B 1 342 ? 2.393 -11.719 -22.859 1 67.75 342 GLY B N 1
ATOM 5373 C CA . GLY B 1 342 ? 1.957 -10.367 -22.547 1 67.75 342 GLY B CA 1
ATOM 5374 C C . GLY B 1 342 ? 0.756 -10.32 -21.625 1 67.75 342 GLY B C 1
ATOM 5375 O O . GLY B 1 342 ? 0.259 -9.25 -21.297 1 67.75 342 GLY B O 1
ATOM 5376 N N . SER B 1 343 ? 0.275 -11.5 -21.281 1 72.19 343 SER B N 1
ATOM 5377 C CA . SER B 1 343 ? -0.82 -11.594 -20.328 1 72.19 343 SER B CA 1
ATOM 5378 C C . SER B 1 343 ? -0.296 -11.773 -18.906 1 72.19 343 SER B C 1
ATOM 5380 O O . SER B 1 343 ? 0.903 -11.977 -18.703 1 72.19 343 SER B O 1
ATOM 5382 N N . PHE B 1 344 ? -1.155 -11.5 -17.938 1 79.12 344 PHE B N 1
ATOM 5383 C CA . PHE B 1 344 ? -0.775 -11.711 -16.547 1 79.12 344 PHE B CA 1
ATOM 5384 C C . PHE B 1 344 ? -0.344 -13.156 -16.312 1 79.12 344 PHE B C 1
ATOM 5386 O O . PHE B 1 344 ? 0.562 -13.414 -15.523 1 79.12 344 PHE B O 1
ATOM 5393 N N . TYR B 1 345 ? -1.017 -13.984 -17.078 1 87.69 345 TYR B N 1
ATOM 5394 C CA . TYR B 1 345 ? -0.569 -15.367 -17.125 1 87.69 345 TYR B CA 1
ATOM 5395 C C . TYR B 1 345 ? -0.089 -15.734 -18.531 1 87.69 345 TYR B C 1
ATOM 5397 O O . TYR B 1 345 ? -0.67 -15.297 -19.531 1 87.69 345 TYR B O 1
ATOM 5405 N N . THR B 1 346 ? 0.94 -16.5 -18.547 1 92.38 346 THR B N 1
ATOM 5406 C CA . THR B 1 346 ? 1.508 -17.031 -19.781 1 92.38 346 THR B CA 1
ATOM 5407 C C . THR B 1 346 ? 1.462 -18.562 -19.781 1 92.38 346 THR B C 1
ATOM 5409 O O . THR B 1 346 ? 1.728 -19.188 -18.75 1 92.38 346 THR B O 1
ATOM 5412 N N . ALA B 1 347 ? 0.984 -19.062 -20.891 1 95.62 347 ALA B N 1
ATOM 5413 C CA . ALA B 1 347 ? 1.046 -20.516 -21.047 1 95.62 347 ALA B CA 1
ATOM 5414 C C . ALA B 1 347 ? 2.396 -20.938 -21.609 1 95.62 347 ALA B C 1
ATOM 5416 O O . ALA B 1 347 ? 2.803 -20.484 -22.688 1 95.62 347 ALA B O 1
ATOM 5417 N N . LEU B 1 348 ? 3.076 -21.75 -20.828 1 97.44 348 LEU B N 1
ATOM 5418 C CA . LEU B 1 348 ? 4.34 -22.344 -21.25 1 97.44 348 LEU B CA 1
ATOM 5419 C C . LEU B 1 348 ? 4.141 -23.797 -21.672 1 97.44 348 LEU B C 1
ATOM 5421 O O . LEU B 1 348 ? 3.658 -24.609 -20.891 1 97.44 348 LEU B O 1
ATOM 5425 N N . GLU B 1 349 ? 4.523 -24.109 -22.906 1 97.81 349 GLU B N 1
ATOM 5426 C CA . GLU B 1 349 ? 4.457 -25.484 -23.375 1 97.81 349 GLU B CA 1
ATOM 5427 C C . GLU B 1 349 ? 5.848 -26.109 -23.453 1 97.81 349 GLU B C 1
ATOM 5429 O O . GLU B 1 349 ? 6.656 -25.719 -24.297 1 97.81 349 GLU B O 1
ATOM 5434 N N . PHE B 1 350 ? 6.047 -26.969 -22.531 1 98.31 350 PHE B N 1
ATOM 5435 C CA . PHE B 1 350 ? 7.242 -27.812 -22.625 1 98.31 350 PHE B CA 1
ATOM 5436 C C . PHE B 1 350 ? 6.988 -29.031 -23.5 1 98.31 350 PHE B C 1
ATOM 5438 O O . PHE B 1 350 ? 6.332 -29.984 -23.062 1 98.31 350 PHE B O 1
ATOM 5445 N N . GLN B 1 351 ? 7.641 -29.047 -24.672 1 97.06 351 GLN B N 1
ATOM 5446 C CA . GLN B 1 351 ? 7.355 -30.094 -25.641 1 97.06 351 GLN B CA 1
ATOM 5447 C C . GLN B 1 351 ? 8.375 -31.219 -25.562 1 97.06 351 GLN B C 1
ATOM 5449 O O . GLN B 1 351 ? 9.586 -30.984 -25.641 1 97.06 351 GLN B O 1
ATOM 5454 N N . LYS B 1 352 ? 7.875 -32.375 -25.375 1 96.81 352 LYS B N 1
ATOM 5455 C CA . LYS B 1 352 ? 8.758 -33.562 -25.406 1 96.81 352 LYS B CA 1
ATOM 5456 C C . LYS B 1 352 ? 9.164 -33.906 -26.828 1 96.81 352 LYS B C 1
ATOM 5458 O O . LYS B 1 352 ? 8.32 -33.906 -27.734 1 96.81 352 LYS B O 1
#

Radius of gyration: 28.39 Å; Cα contacts (8 Å, |Δi|>4): 1370; chains: 2; bounding box: 61×86×71 Å

Organism: Amborella trichopoda (NCBI:txid13333)

InterPro domains:
  IPR001077 O-methyltransferase, C-terminal domain [PF00891] (127-334)
  IPR012967 Caffeic acid 3-O-methyltransferase-like, dimerisation domain [PF08100] (20-104)
  IPR016461 O-methyltransferase-like [PIRSF005739] (15-339)
  IPR016461 O-methyltransferase-like [PS51683] (20-352)
  IPR016461 O-methyltransferase-like [PTHR11746] (19-334)
  IPR029063 S-adenosyl-L-methionine-dependent methyltransferase superfamily [G3DSA:3.40.50.150] (106-352)
  IPR029063 S-adenosyl-L-methionine-dependent methyltransferase superfamily [SSF53335] (110-349)
  IPR036388 Winged helix-like DNA-binding domain superfamily [G3DSA:1.10.10.10] (2-105)
  IPR036390 Winged helix DNA-binding domain superfamily [SSF46785] (16-108)

Nearest PDB structures (foldseek):
  6i6n-assembly1_B  TM=9.149E-01  e=7.267E-32  Papaver somniferum
  6i6n-assembly1_A  TM=9.018E-01  e=6.866E-32  Papaver somniferum
  6i6k-assembly1_A  TM=8.967E-01  e=2.138E-31  Papaver somniferum
  7vb8-assembly1_A  TM=9.079E-01  e=3.473E-32  Sorghum bicolor
  6i6m-assembly1_A  TM=8.975E-01  e=4.474E-31  Papaver somniferum

Solvent-accessible surface area (backbone atoms only — not comparable to full-atom values): 35894 Å² total; per-residue (Å²): 142,81,90,81,74,85,67,63,72,64,44,58,55,46,36,51,46,50,50,49,35,46,52,42,29,39,49,55,21,35,41,50,38,25,38,48,75,70,40,46,53,44,68,36,45,44,95,92,35,69,50,66,38,33,38,50,60,53,21,46,77,69,74,17,52,84,8,13,68,54,44,38,48,46,49,44,38,40,27,24,70,50,30,31,40,80,46,68,90,40,94,80,72,45,61,24,37,27,63,31,80,44,27,46,44,40,51,44,66,29,44,31,33,35,39,49,50,72,62,26,71,70,52,51,53,8,46,78,32,48,47,41,28,26,68,45,39,87,44,19,17,24,29,75,63,68,74,42,53,55,75,62,61,34,65,78,31,64,69,54,44,51,37,45,50,46,14,51,50,34,55,44,48,58,49,48,54,57,46,61,74,72,52,70,87,63,68,92,50,53,33,39,25,26,48,69,30,51,57,26,60,68,54,49,55,52,39,68,73,37,79,84,40,34,35,36,29,30,21,46,47,77,48,30,70,70,28,65,91,48,92,60,46,45,72,41,59,46,53,57,79,79,46,50,77,72,26,46,30,39,34,29,65,65,53,66,39,66,32,33,71,68,53,39,25,49,32,43,34,33,46,54,71,24,30,49,93,70,13,34,36,41,35,41,34,57,61,42,68,91,66,79,46,69,46,71,68,52,42,35,52,35,35,52,38,50,47,37,43,27,46,37,54,65,48,25,41,65,44,34,66,69,55,51,46,50,41,37,52,74,30,64,34,74,45,72,45,81,40,64,74,94,46,79,51,24,40,35,33,40,30,76,140,80,89,82,73,86,67,63,73,64,44,58,55,46,36,51,47,51,49,49,35,45,52,43,28,39,48,54,22,36,41,50,39,24,39,47,76,69,40,44,53,45,68,35,46,44,94,91,34,68,50,65,37,34,38,50,60,52,20,48,78,70,74,17,52,84,8,13,67,54,44,36,49,45,49,45,40,40,29,25,70,49,30,31,40,79,46,67,90,38,94,80,71,45,60,25,37,25,64,30,80,46,26,46,43,41,52,43,64,29,45,31,33,35,39,48,51,71,62,25,71,70,52,51,54,8,47,77,32,48,47,42,27,26,68,45,40,86,44,20,16,24,29,73,64,67,73,42,53,56,74,63,62,35,65,79,31,65,69,54,43,50,38,45,51,46,16,51,50,33,55,44,48,58,51,48,53,56,46,62,72,73,52,71,88,63,70,90,51,53,33,38,27,27,48,69,30,53,58,26,59,68,54,48,54,52,39,70,74,38,80,83,39,35,35,36,29,30,20,45,47,76,48,31,70,72,27,65,91,48,91,61,47,46,70,41,58,45,53,58,80,79,45,50,76,72,27,46,30,39,37,30,67,66,52,67,36,66,32,32,71,69,55,38,26,50,31,44,33,32,47,53,70,23,31,49,90,70,13,36,36,41,35,41,33,57,61,42,67,90,68,80,46,68,46,70,68,52,43,35,53,33,35,52,38,50,46,38,43,26,47,37,52,63,46,25,40,64,44,36,65,69,55,51,48,50,41,37,50,74,29,64,33,74,46,71,45,80,40,63,75,92,46,80,52,24,40,35,35,40,29,76

Sequence (704 aa):
MEGVSNNGSNGASHTTWAMMELTNSIAVSMSLRAMAKLDVPKIIWQNGENTPLTALEIATKLGSEAGSSNLERMLRLLTAHGVFNETMLGPSEGRRFSLTGLGREIVDRSMGAFILYRLDDALLDAWRLLHEAVLEPSSEPFIKAHGKPAYHYHADDPVFNERMMEAMSSSSGAVMDWFLERYDGFEGVRRVVDLGGSSGFCLKKILDKHKGLEGINFDLPKVVEAAPPYLGIEHVGGDMLEWVPQGDVIFMKGILCSWDDDECVGLLKNCYKALPEKGKVIALEQVLPMHTDTSPSTRALLQADVFLMAIYSPGSKRRTEDIFRRLSEAAGFRTLEIVLPGSFYTALEFQKMEGVSNNGSNGASHTTWAMMELTNSIAVSMSLRAMAKLDVPKIIWQNGENTPLTALEIATKLGSEAGSSNLERMLRLLTAHGVFNETMLGPSEGRRFSLTGLGREIVDRSMGAFILYRLDDALLDAWRLLHEAVLEPSSEPFIKAHGKPAYHYHADDPVFNERMMEAMSSSSGAVMDWFLERYDGFEGVRRVVDLGGSSGFCLKKILDKHKGLEGINFDLPKVVEAAPPYLGIEHVGGDMLEWVPQGDVIFMKGILCSWDDDECVGLLKNCYKALPEKGKVIALEQVLPMHTDTSPSTRALLQADVFLMAIYSPGSKRRTEDIFRRLSEAAGFRTLEIVLPGSFYTALEFQK

pLDDT: mean 88.87, std 13.42, range [22.08, 98.75]

Secondary structure (DSSP, 8-state):
-----S-SHHHHHHHHHHHHHHHTTHHHHHHHHHHHHHTHHHHHEETTEE--EEHHHHHHHTT-GGGHHHHHHHHHHHHTTTSEEEEES-TTT-EEEEE-HHHHHHHSHHHHHHHHHHT-HHHHHHHTTHHHHHH-TTS-HHHHHHSS-HHHHTTT-HHHHHHHHHHHHHHHHHHHHHHHHH--TTTT-SEEEEET-TTSHHHHHHHHHSTT-EEEEEE-HHHHHTSPP-TTEEEEE--TTT-----SEEEEES-GGGS-HHHHHHHHHHHHHHS-TT-EEEEEE-PBPSS--S-HHHHHHHHHHHHHHHHS-TT----BHHHHHHHHHHHT-SEEEEESTTSSSEEEEEE-/-----S-SHHHHHHHHHHHHHHHTTHHHHHHHHHHHHHTHHHHHEETTEE--EEHHHHHHHTT-GGGHHHHHHHHHHHHTTTSEEEEES-TTT-EEEEE-HHHHHHHSHHHHHHHHHHT-HHHHHHHTTHHHHHH-TTS-HHHHHHSS-HHHHTTT-HHHHHHHHHHHHHHHHHHHHHHHHH--TTTT-SEEEEET-TTSHHHHHHHHHSTT-EEEEEE-HHHHHTSPP-TTEEEEE--TTT-----SEEEEES-GGGS-HHHHHHHHHHHHHHS-TT-EEEEEE-PBPSS--S-HHHHHHHHHHHHHHHHS-TT----BHHHHHHHHHHHT-SEEEEESTTSSSEEEEEE-